Protein AF-0000000080305855 (afdb_homodimer)

pLDDT: mean 87.03, std 18.35, range [27.75, 98.75]

Solvent-accessible surface area (backbone atoms only — not comparable to full-atom values): 29683 Å² total; per-residue (Å²): 127,74,72,70,65,60,65,68,59,62,69,68,61,64,79,75,66,74,65,47,66,48,86,68,68,56,68,89,67,46,84,59,66,81,38,80,46,30,51,86,71,55,71,67,56,47,50,50,53,41,68,38,41,73,43,35,34,42,43,54,52,68,35,74,74,35,55,57,69,50,76,68,49,63,39,33,24,33,66,37,48,36,31,32,34,28,44,66,47,94,87,60,55,54,28,38,56,48,77,39,48,57,54,39,75,42,40,62,45,41,62,64,39,88,60,88,40,51,22,28,34,25,61,28,55,30,35,31,39,33,40,43,93,60,38,68,61,48,35,14,65,77,36,28,70,53,28,47,38,51,33,39,51,35,30,49,52,32,52,54,36,49,51,46,35,41,29,48,38,68,44,51,71,59,33,32,52,47,51,52,51,50,52,51,48,38,53,47,40,58,74,54,61,78,62,81,81,58,60,95,71,71,68,86,80,50,37,81,30,63,52,40,66,61,54,52,11,28,49,47,45,45,51,59,68,57,42,50,52,46,51,50,52,37,37,74,70,63,41,35,45,74,44,77,45,47,32,38,28,56,84,42,58,59,57,38,18,54,74,46,74,47,75,58,73,68,78,71,69,66,34,68,65,118,130,75,72,71,64,60,65,66,60,62,70,68,60,65,79,74,64,73,67,47,66,47,84,68,69,56,68,89,66,44,84,58,65,80,39,80,44,31,51,86,72,53,71,68,55,48,50,50,55,41,69,36,42,74,44,35,34,41,44,54,52,68,36,72,75,36,54,57,69,49,75,65,49,65,38,34,22,32,66,36,49,36,30,32,35,30,45,65,48,96,87,63,56,55,30,37,57,48,76,39,48,58,53,40,75,41,40,63,46,40,62,64,40,89,60,90,36,52,23,28,34,26,60,29,57,29,35,31,40,33,41,45,92,60,38,68,60,47,35,14,65,76,35,28,69,53,29,48,39,51,33,39,52,33,29,50,51,31,51,53,37,50,52,45,33,39,30,47,37,70,44,51,71,59,32,33,52,47,51,50,53,50,52,51,49,39,52,47,41,59,74,53,62,78,62,80,81,58,60,95,71,72,66,86,80,49,36,81,31,62,52,41,66,60,54,52,10,28,50,47,44,44,51,57,68,57,43,51,53,49,50,49,52,36,37,75,70,63,41,37,46,74,44,77,44,47,32,38,28,58,84,42,56,60,56,38,18,53,74,48,75,47,76,59,74,68,77,70,70,66,33,70,64,120

Sequence (548 aa):
MTEDLTQATRLAEADTAPLLTVAFQGCLGCPLRPLPLFQSVDDEEQALIARLKQGEVLRAAGSVLLAEGEADGPLLTLLSGWAFRFKTLPDGRRQILNFLLPGDFIGLQKKLTDAATHGVEALTAVRLCTFRRDAVWTLHRERPSLGYDVTWLAAHEEALVDDNLLSVGRHSALERIASLLLQLHARARAHHPPSPCVGAGDADTGVPFPLTQQHLADALGLSLAHTNKTLRRLVRAGLCEWTPGVRLHLPDPAALAAHAGLEAPGLPPSRPLIMTEDLTQATRLAEADTAPLLTVAFQGCLGCPLRPLPLFQSVDDEEQALIARLKQGEVLRAAGSVLLAEGEADGPLLTLLSGWAFRFKTLPDGRRQILNFLLPGDFIGLQKKLTDAATHGVEALTAVRLCTFRRDAVWTLHRERPSLGYDVTWLAAHEEALVDDNLLSVGRHSALERIASLLLQLHARARAHHPPSPCVGAGDADTGVPFPLTQQHLADALGLSLAHTNKTLRRLVRAGLCEWTPGVRLHLPDPAALAAHAGLEAPGLPPSRPLI

Organism: Piscinibacter sakaiensis (NCBI:txid1547922)

InterPro domains:
  IPR000595 Cyclic nucleotide-binding domain [PF00027] (60-141)
  IPR000595 Cyclic nucleotide-binding domain [PS50042] (37-107)
  IPR000595 Cyclic nucleotide-binding domain [SM00100] (37-155)
  IPR000595 Cyclic nucleotide-binding domain [cd00038] (37-150)
  IPR012318 Crp-type HTH domain [PF13545] (175-258)
  IPR012318 Crp-type HTH domain [PS51063] (171-254)
  IPR014710 RmlC-like jelly roll fold [G3DSA:2.60.120.10] (26-164)
  IPR018490 Cyclic nucleotide-binding domain superfamily [SSF51206] (30-164)
  IPR036388 Winged helix-like DNA-binding domain superfamily [G3DSA:1.10.10.10] (172-263)
  IPR036390 Winged helix DNA-binding domain superfamily [SSF46785] (170-246)
  IPR050397 Global Transcriptional Regulators in Environmental Response [PTHR24567] (16-238)

Secondary structure (DSSP, 8-state):
--GGGSSTTGGG-------EE-----GGG-SSTTSTTB----HHHHHHHHHHEEEEEEE-TT-EEE-TT-SSPPEEEEEES-EEEEEE-TTS-EEEEEEE-TT-EESHHHHH--S---EEEESS-EEEEEE-TTHHHHHHHH-HHHHHHHHHHHHHHHHHHHHHHHHHHH--HHHHHHHHHHHHHHHHHHHSPPPTTS-TTS----EE----HHHHHHHHT--HHHHHHHHHHHHHTTS-EEETTTEEE-S-HHHHHHHTT-PPP-PPPPB---/--GGGSSTTSTT-------EE-----GGG-SSTTSTTB----HHHHHHHHHHEEEEEEE-TT-EEE-TT-SSPPEEEEEES-EEEEEE-TTS-EEEEEEE-TT-EESHHHHH--S---EEEESS-EEEEEE-TTHHHHHHHH-HHHHHHHHHHHHHHHHHHHHHHHHHHH--HHHHHHHHHHHHHHHHHHHS---TTS-TTS----EE----HHHHHHHHT--HHHHHHHHHHHHHTTS-EEETTTEEE-S-HHHHHHHTT-PPP-PPPPB---

Foldseek 3Di:
DPPVVVVVVVVVPQPPPPFPFPDFPALVPQPQQPFQQADDDDPVLSVLVRVFWPGKTKDFAFHWQFDWQDALGWKKFWRAAKKWKWDADPVGQIATQDMDGGQAIPCPCRLVDNPGGIIMGGLGITMITTGDSCSQVCCCVPPVVSNVQVVVSVVVSVVSSVVLCCQLVPADLLLNLLVRLLVVQLVQCSSVDDDVPPPPPPPCPFGFDQAALVNSCNHNVHDSVSSVVSVVVCVVVVQWDDDHGGGIDGPDSCVSQVVRVHHRDDHDHRGHGD/DPPVVVVVVVVPPQPPPPFPFPDFPALVPQPQQPFQQADHDDPVLSVLVRVFWPGKTKDFAFHWQFDWQDALGWKKFWRAAKKWKWDADPVGQIATQDMDGGQAIPCPCRLVDNDGGIIMGGLGITMITTGDSCSQVVCCVPPVVSNVQVVVSVVVSVVSSVVLCCQLVPADLLLNLLVRLLVVQLVQCSRVPDDVPPPPPPPCPFGFDQAALVNSCNHNVHDSVSSVVSVVVCVVVVQWDDDHGGGIDGPDSCVSQVVRVHHRDDHDHRGHGD

Radius of gyration: 24.05 Å; Cα contacts (8 Å, |Δi|>4): 995; chains: 2; bounding box: 55×81×71 Å

Nearest PDB structures (foldseek):
  8qto-assembly1_A-2  TM=8.638E-01  e=6.054E-15  Aliivibrio fischeri
  5cvr-assembly1_A-2  TM=8.810E-01  e=1.068E-13  Aliivibrio fischeri
  5e44-assembly1_A-2  TM=8.965E-01  e=1.942E-13  Aliivibrio fischeri
  2oz6-assembly1_A-2  TM=8.095E-01  e=7.456E-12  Pseudomonas aeruginosa
  2xkp-assembly3_F  TM=8.299E-01  e=6.046E-11  Synechococcus elongatus PCC 7942 = FACHB-805

Structure (mmCIF, N/CA/C/O backbone):
data_AF-0000000080305855-model_v1
#
loop_
_entity.id
_entity.type
_entity.pdbx_description
1 polymer 'cAMP-binding protein'
#
loop_
_atom_site.group_PDB
_atom_site.id
_atom_site.type_symbol
_atom_site.label_atom_id
_atom_site.label_alt_id
_atom_site.label_comp_id
_atom_site.label_asym_id
_atom_site.label_entity_id
_atom_site.label_seq_id
_atom_site.pdbx_PDB_ins_code
_atom_site.Cartn_x
_atom_site.Cartn_y
_atom_site.Cartn_z
_atom_site.occupancy
_atom_site.B_iso_or_equiv
_atom_site.auth_seq_id
_atom_site.auth_comp_id
_atom_site.auth_asym_id
_atom_site.auth_atom_id
_atom_site.pdbx_PDB_model_num
ATOM 1 N N . MET A 1 1 ? 6.859 19.922 -38.656 1 30.42 1 MET A N 1
ATOM 2 C CA . MET A 1 1 ? 5.855 20.094 -37.625 1 30.42 1 MET A CA 1
ATOM 3 C C . MET A 1 1 ? 4.777 19.016 -37.719 1 30.42 1 MET A C 1
ATOM 5 O O . MET A 1 1 ? 4.145 18.688 -36.719 1 30.42 1 MET A O 1
ATOM 9 N N . THR A 1 2 ? 4.602 18.438 -38.938 1 38.53 2 THR A N 1
ATOM 10 C CA . THR A 1 2 ? 3.523 17.531 -39.312 1 38.53 2 THR A CA 1
ATOM 11 C C . THR A 1 2 ? 3.832 16.109 -38.875 1 38.53 2 THR A C 1
ATOM 13 O O . THR A 1 2 ? 2.928 15.281 -38.719 1 38.53 2 THR A O 1
ATOM 16 N N . GLU A 1 3 ? 5.117 15.797 -38.75 1 37.44 3 GLU A N 1
ATOM 17 C CA . GLU A 1 3 ? 5.473 14.383 -38.594 1 37.44 3 GLU A CA 1
ATOM 18 C C . GLU A 1 3 ? 5.227 13.906 -37.156 1 37.44 3 GLU A C 1
ATOM 20 O O . GLU A 1 3 ? 5.223 12.703 -36.906 1 37.44 3 GLU A O 1
ATOM 25 N N . ASP A 1 4 ? 5.262 14.852 -36.188 1 35.53 4 ASP A N 1
ATOM 26 C CA . ASP A 1 4 ? 5.297 14.414 -34.812 1 35.53 4 ASP A CA 1
ATOM 27 C C . ASP A 1 4 ? 3.916 13.961 -34.344 1 35.53 4 ASP A C 1
ATOM 29 O O . ASP A 1 4 ? 3.779 13.383 -33.25 1 35.53 4 ASP A O 1
ATOM 33 N N . LEU A 1 5 ? 2.816 14.344 -35.125 1 35.62 5 LEU A N 1
ATOM 34 C CA . LEU A 1 5 ? 1.467 13.992 -34.688 1 35.62 5 LEU A CA 1
ATOM 35 C C . LEU A 1 5 ? 1.193 12.508 -34.906 1 35.62 5 LEU A C 1
ATOM 37 O O . LEU A 1 5 ? 0.166 11.992 -34.469 1 35.62 5 LEU A O 1
ATOM 41 N N . THR A 1 6 ? 1.962 11.891 -35.812 1 33 6 THR A N 1
ATOM 42 C CA . THR A 1 6 ? 1.569 10.555 -36.25 1 33 6 THR A CA 1
ATOM 43 C C . THR A 1 6 ? 1.911 9.516 -35.156 1 33 6 THR A C 1
ATOM 45 O O . THR A 1 6 ? 1.301 8.445 -35.125 1 33 6 THR A O 1
ATOM 48 N N . GLN A 1 7 ? 2.973 9.797 -34.344 1 27.75 7 GLN A N 1
ATOM 49 C CA . GLN A 1 7 ? 3.385 8.703 -33.469 1 27.75 7 GLN A CA 1
ATOM 50 C C . GLN A 1 7 ? 2.436 8.57 -32.281 1 27.75 7 GLN A C 1
ATOM 52 O O . GLN A 1 7 ? 2.414 7.531 -31.609 1 27.75 7 GLN A O 1
ATOM 57 N N . ALA A 1 8 ? 1.735 9.68 -31.875 1 33.38 8 ALA A N 1
ATOM 58 C CA . ALA A 1 8 ? 0.866 9.602 -30.703 1 33.38 8 ALA A CA 1
ATOM 59 C C . ALA A 1 8 ? -0.344 8.711 -30.969 1 33.38 8 ALA A C 1
ATOM 61 O O . ALA A 1 8 ? -0.979 8.211 -30.047 1 33.38 8 ALA A O 1
ATOM 62 N N . THR A 1 9 ? -0.716 8.523 -32.25 1 32.72 9 THR A N 1
ATOM 63 C CA . THR A 1 9 ? -1.953 7.816 -32.562 1 32.72 9 THR A CA 1
ATOM 64 C C . THR A 1 9 ? -1.765 6.312 -32.406 1 32.72 9 THR A C 1
ATOM 66 O O . THR A 1 9 ? -2.742 5.562 -32.344 1 32.72 9 THR A O 1
ATOM 69 N N . ARG A 1 10 ? -0.49 5.836 -32.594 1 30.69 10 ARG A N 1
ATOM 70 C CA . ARG A 1 10 ? -0.335 4.387 -32.656 1 30.69 10 ARG A CA 1
ATOM 71 C C . ARG A 1 10 ? -0.506 3.783 -31.25 1 30.69 10 ARG A C 1
ATOM 73 O O . ARG A 1 10 ? -0.613 2.562 -31.109 1 30.69 10 ARG A O 1
ATOM 80 N N . LEU A 1 11 ? -0.218 4.586 -30.219 1 31.88 11 LEU A N 1
ATOM 81 C CA . LEU A 1 11 ? -0.247 3.912 -28.922 1 31.88 11 LEU A CA 1
ATOM 82 C C . LEU A 1 11 ? -1.683 3.646 -28.484 1 31.88 11 LEU A C 1
ATOM 84 O O . LEU A 1 11 ? -1.911 3.037 -27.422 1 31.88 11 LEU A O 1
ATOM 88 N N . ALA A 1 12 ? -2.57 4.434 -29.047 1 36.16 12 ALA A N 1
ATOM 89 C CA . ALA A 1 12 ? -3.945 4.262 -28.594 1 36.16 12 ALA A CA 1
ATOM 90 C C . ALA A 1 12 ? -4.527 2.938 -29.078 1 36.16 12 ALA A C 1
ATOM 92 O O . ALA A 1 12 ? -5.684 2.619 -28.797 1 36.16 12 ALA A O 1
ATOM 93 N N . GLU A 1 13 ? -3.879 2.371 -30.125 1 33.16 13 GLU A N 1
ATOM 94 C CA . GLU A 1 13 ? -4.547 1.128 -30.5 1 33.16 13 GLU A CA 1
ATOM 95 C C . GLU A 1 13 ? -4.242 0.015 -29.5 1 33.16 13 GLU A C 1
ATOM 97 O O . GLU A 1 13 ? -3.211 -0.655 -29.609 1 33.16 13 GLU A O 1
ATOM 102 N N . ALA A 1 14 ? -4.488 0.177 -28.234 1 38.38 14 ALA A N 1
ATOM 103 C CA . ALA A 1 14 ? -4.496 -0.995 -27.359 1 38.38 14 ALA A CA 1
ATOM 104 C C . ALA A 1 14 ? -5.133 -2.193 -28.062 1 38.38 14 ALA A C 1
ATOM 106 O O . ALA A 1 14 ? -6.227 -2.084 -28.625 1 38.38 14 ALA A O 1
ATOM 107 N N . ASP A 1 15 ? -4.379 -3.146 -28.578 1 35.84 15 ASP A N 1
ATOM 108 C CA . ASP A 1 15 ? -4.848 -4.426 -29.094 1 35.84 15 ASP A CA 1
ATOM 109 C C . ASP A 1 15 ? -6.012 -4.965 -28.266 1 35.84 15 ASP A C 1
ATOM 111 O O . ASP A 1 15 ? -5.848 -5.266 -27.094 1 35.84 15 ASP A O 1
ATOM 115 N N . THR A 1 16 ? -7.199 -4.543 -28.5 1 39.94 16 THR A N 1
ATOM 116 C CA . THR A 1 16 ? -8.406 -5.203 -28 1 39.94 16 THR A CA 1
ATOM 117 C C . THR A 1 16 ? -8.375 -6.691 -28.344 1 39.94 16 THR A C 1
ATOM 119 O O . THR A 1 16 ? -8.875 -7.109 -29.391 1 39.94 16 THR A O 1
ATOM 122 N N . ALA A 1 17 ? -7.219 -7.371 -28.078 1 42.75 17 ALA A N 1
ATOM 123 C CA . ALA A 1 17 ? -7.41 -8.805 -28.266 1 42.75 17 ALA A CA 1
ATOM 124 C C . ALA A 1 17 ? -8.766 -9.258 -27.734 1 42.75 17 ALA A C 1
ATOM 126 O O . ALA A 1 17 ? -9.211 -8.789 -26.672 1 42.75 17 ALA A O 1
ATOM 127 N N . PRO A 1 18 ? -9.516 -9.953 -28.594 1 45.28 18 PRO A N 1
ATOM 128 C CA . PRO A 1 18 ? -10.852 -10.414 -28.203 1 45.28 18 PRO A CA 1
ATOM 129 C C . PRO A 1 18 ? -10.844 -11.172 -26.875 1 45.28 18 PRO A C 1
ATOM 131 O O . PRO A 1 18 ? -9.914 -11.938 -26.609 1 45.28 18 PRO A O 1
ATOM 134 N N . LEU A 1 19 ? -11.461 -10.664 -25.859 1 51.59 19 LEU A N 1
ATOM 135 C CA . LEU A 1 19 ? -11.789 -11.375 -24.625 1 51.59 19 LEU A CA 1
ATOM 136 C C . LEU A 1 19 ? -12.344 -12.766 -24.922 1 51.59 19 LEU A C 1
ATOM 138 O O . LEU A 1 19 ? -13.469 -12.898 -25.406 1 51.59 19 LEU A O 1
ATOM 142 N N . LEU A 1 20 ? -11.414 -13.703 -25.266 1 50 20 LEU A N 1
ATOM 143 C CA . LEU A 1 20 ? -11.977 -15.047 -25.375 1 50 20 LEU A CA 1
ATOM 144 C C . LEU A 1 20 ? -12.773 -15.406 -24.125 1 50 20 LEU A C 1
ATOM 146 O O . LEU A 1 20 ? -12.242 -15.391 -23.016 1 50 20 LEU A O 1
ATOM 150 N N . THR A 1 21 ? -14.086 -15.203 -24.219 1 54.72 21 THR A N 1
ATOM 151 C CA . THR A 1 21 ? -14.992 -15.594 -23.141 1 54.72 21 THR A CA 1
ATOM 152 C C . THR A 1 21 ? -14.992 -17.109 -22.953 1 54.72 21 THR A C 1
ATOM 154 O O . THR A 1 21 ? -15.273 -17.859 -23.906 1 54.72 21 THR A O 1
ATOM 157 N N . VAL A 1 22 ? -14.156 -17.672 -22.156 1 55.5 22 VAL A N 1
ATOM 158 C CA . VAL A 1 22 ? -14.156 -19.094 -21.844 1 55.5 22 VAL A CA 1
ATOM 159 C C . VAL A 1 22 ? -15.469 -19.453 -21.141 1 55.5 22 VAL A C 1
ATOM 161 O O . VAL A 1 22 ? -16.141 -18.594 -20.578 1 55.5 22 VAL A O 1
ATOM 164 N N . ALA A 1 23 ? -15.836 -20.75 -21.344 1 52.12 23 ALA A N 1
ATOM 165 C CA . ALA A 1 23 ? -17.031 -21.312 -20.719 1 52.12 23 ALA A CA 1
ATOM 166 C C . ALA A 1 23 ? -17.078 -20.953 -19.234 1 52.12 23 ALA A C 1
ATOM 168 O O . ALA A 1 23 ? -16.094 -21.141 -18.516 1 52.12 23 ALA A O 1
ATOM 169 N N . PHE A 1 24 ? -18.016 -20.078 -18.891 1 55.84 24 PHE A N 1
ATOM 170 C CA . PHE A 1 24 ? -18.297 -19.578 -17.562 1 55.84 24 PHE A CA 1
ATOM 171 C C . PHE A 1 24 ? -18.438 -20.734 -16.562 1 55.84 24 PHE A C 1
ATOM 173 O O . PHE A 1 24 ? -19.266 -21.625 -16.766 1 55.84 24 PHE A O 1
ATOM 180 N N . GLN A 1 25 ? -17.281 -21.25 -15.898 1 59.69 25 GLN A N 1
ATOM 181 C CA . GLN A 1 25 ? -17.531 -22.125 -14.758 1 59.69 25 GLN A CA 1
ATOM 182 C C . GLN A 1 25 ? -18.031 -21.328 -13.562 1 59.69 25 GLN A C 1
ATOM 184 O O . GLN A 1 25 ? -17.516 -20.25 -13.25 1 59.69 25 GLN A O 1
ATOM 189 N N . GLY A 1 26 ? -19.312 -21.375 -13.289 1 67.44 26 GLY A N 1
ATOM 190 C CA . GLY A 1 26 ? -19.906 -20.734 -12.125 1 67.44 26 GLY A CA 1
ATOM 191 C C . GLY A 1 26 ? -19 -20.766 -10.906 1 67.44 26 GLY A C 1
ATOM 192 O O . GLY A 1 26 ? -17.953 -21.422 -10.914 1 67.44 26 GLY A O 1
ATOM 193 N N . CYS A 1 27 ? -19.172 -19.938 -9.93 1 79.5 27 CYS A N 1
ATOM 194 C CA . CYS A 1 27 ? -18.391 -19.828 -8.703 1 79.5 27 CYS A CA 1
ATOM 195 C C . CYS A 1 27 ? -18.375 -21.141 -7.938 1 79.5 27 CYS A C 1
ATOM 197 O O . CYS A 1 27 ? -17.484 -21.391 -7.129 1 79.5 27 CYS A O 1
ATOM 199 N N . LEU A 1 28 ? -19.297 -22.094 -8.328 1 78.19 28 LEU A N 1
ATOM 200 C CA . LEU A 1 28 ? -19.375 -23.391 -7.645 1 78.19 28 LEU A CA 1
ATOM 201 C C . LEU A 1 28 ? -18.219 -24.281 -8.047 1 78.19 28 LEU A C 1
ATOM 203 O O . LEU A 1 28 ? -17.797 -25.156 -7.273 1 78.19 28 LEU A O 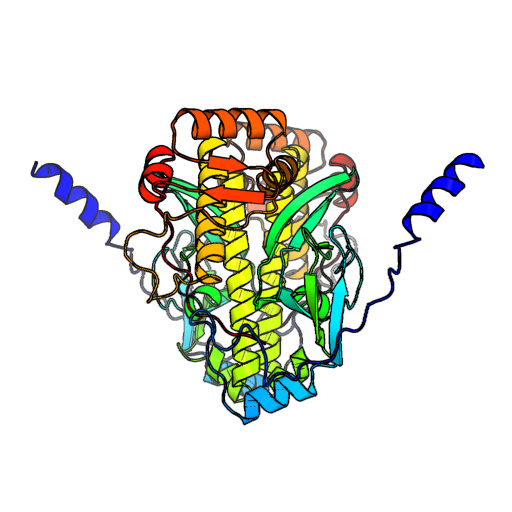1
ATOM 207 N N . GLY A 1 29 ? -17.625 -24.062 -9.156 1 84.44 29 GLY A N 1
ATOM 208 C CA . GLY A 1 29 ? -16.5 -24.859 -9.617 1 84.44 29 GLY A CA 1
ATOM 209 C C . GLY A 1 29 ? -15.18 -24.125 -9.57 1 84.44 29 GLY A C 1
ATOM 210 O O . GLY A 1 29 ? -14.258 -24.438 -10.32 1 84.44 29 GLY A O 1
ATOM 211 N N . CYS A 1 30 ? -15.062 -23.203 -8.727 1 92.75 30 CYS A N 1
ATOM 212 C CA . CYS A 1 30 ? -13.859 -22.391 -8.656 1 92.75 30 CYS A CA 1
ATOM 213 C C . CYS A 1 30 ? -12.656 -23.234 -8.242 1 92.75 30 CYS A C 1
ATOM 215 O O . CYS A 1 30 ? -12.672 -23.875 -7.191 1 92.75 30 CYS A O 1
ATOM 217 N N . PRO A 1 31 ? -11.641 -23.234 -9.023 1 91.75 31 PRO A N 1
ATOM 218 C CA . PRO A 1 31 ? -10.477 -24.062 -8.727 1 91.75 31 PRO A CA 1
ATOM 219 C C . PRO A 1 31 ? -9.688 -23.578 -7.516 1 91.75 31 PRO A C 1
ATOM 221 O O . PRO A 1 31 ? -8.844 -24.297 -6.984 1 91.75 31 PRO A O 1
ATOM 224 N N . LEU A 1 32 ? -9.93 -22.375 -7.031 1 94.94 32 LEU A N 1
ATOM 225 C CA . LEU A 1 32 ? -9.148 -21.781 -5.949 1 94.94 32 LEU A CA 1
ATOM 226 C C . LEU A 1 32 ? -9.797 -22.062 -4.598 1 94.94 32 LEU A C 1
ATOM 228 O O . LEU A 1 32 ? -9.102 -22.203 -3.586 1 94.94 32 LEU A O 1
ATOM 232 N N . ARG A 1 33 ? -11.07 -22.172 -4.543 1 93.38 33 ARG A N 1
ATOM 233 C CA . ARG A 1 33 ? -11.82 -22.219 -3.299 1 93.38 33 ARG A CA 1
ATOM 234 C C . ARG A 1 33 ? -11.445 -23.453 -2.479 1 93.38 33 ARG A C 1
ATOM 236 O O . ARG A 1 33 ? -11.383 -23.375 -1.248 1 93.38 33 ARG A O 1
ATOM 243 N N . PRO A 1 34 ? -11.07 -24.594 -3.125 1 91.75 34 PRO A N 1
ATOM 244 C CA . PRO A 1 34 ? -10.719 -25.766 -2.334 1 91.75 34 PRO A CA 1
ATOM 245 C C . PRO A 1 34 ? -9.312 -25.688 -1.741 1 91.75 34 PRO A C 1
ATOM 247 O O . PRO A 1 34 ? -8.953 -26.5 -0.886 1 91.75 34 PRO A O 1
ATOM 250 N N . LEU A 1 35 ? -8.516 -24.734 -2.17 1 93.19 35 LEU A N 1
ATOM 251 C CA . LEU A 1 35 ? -7.156 -24.609 -1.655 1 93.19 35 LEU A CA 1
ATOM 252 C C . LEU A 1 35 ? -7.164 -24.094 -0.22 1 93.19 35 LEU A C 1
ATOM 254 O O . LEU A 1 35 ? -7.934 -23.188 0.115 1 93.19 35 LEU A O 1
ATOM 258 N N . PRO A 1 36 ? -6.297 -24.656 0.666 1 92.75 36 PRO A N 1
ATOM 259 C CA . PRO A 1 36 ? -6.234 -24.219 2.062 1 92.75 36 PRO A CA 1
ATOM 260 C C . PRO A 1 36 ? -5.867 -22.734 2.203 1 92.75 36 PRO A C 1
ATOM 262 O O . PRO A 1 36 ? -6.145 -22.125 3.24 1 92.75 36 PRO A O 1
ATOM 265 N N . LEU A 1 37 ? -5.312 -22.172 1.197 1 94.56 37 LEU A N 1
ATOM 266 C CA . LEU A 1 37 ? -4.875 -20.781 1.201 1 94.56 37 LEU A CA 1
ATOM 267 C C . LEU A 1 37 ? -6.066 -19.828 1.313 1 94.56 37 LEU A C 1
ATOM 269 O O . LEU A 1 37 ? -5.926 -18.703 1.785 1 94.56 37 LEU A O 1
ATOM 273 N N . PHE A 1 38 ? -7.27 -20.344 0.954 1 96.25 38 PHE A N 1
ATOM 274 C CA . PHE A 1 38 ? -8.406 -19.438 0.865 1 96.25 38 PHE A CA 1
ATOM 275 C C . PHE A 1 38 ? -9.445 -19.75 1.93 1 96.25 38 PHE A C 1
ATOM 277 O O . PHE A 1 38 ? -9.75 -20.922 2.174 1 96.25 38 PHE A O 1
ATOM 284 N N . GLN A 1 39 ? -9.898 -18.688 2.492 1 95.75 39 GLN A N 1
ATOM 285 C CA . GLN A 1 39 ? -10.938 -18.828 3.51 1 95.75 39 GLN A CA 1
ATOM 286 C C . GLN A 1 39 ? -12.25 -19.297 2.893 1 95.75 39 GLN A C 1
ATOM 288 O O . GLN A 1 39 ? -12.594 -18.891 1.778 1 95.75 39 GLN A O 1
ATOM 293 N N . SER A 1 40 ? -13.016 -20.047 3.662 1 94.12 40 SER A N 1
ATOM 294 C CA . SER A 1 40 ? -14.32 -20.516 3.203 1 94.12 40 SER A CA 1
ATOM 295 C C . SER A 1 40 ? -15.367 -19.406 3.301 1 94.12 40 SER A C 1
ATOM 297 O O . SER A 1 40 ? -15.219 -18.469 4.09 1 94.12 40 SER A O 1
ATOM 299 N N . VAL A 1 41 ? -16.328 -19.5 2.404 1 93.81 41 VAL A N 1
ATOM 300 C CA . VAL A 1 41 ? -17.5 -18.641 2.469 1 93.81 41 VAL A CA 1
ATOM 301 C C . VAL A 1 41 ? -18.766 -19.484 2.592 1 93.81 41 VAL A C 1
ATOM 303 O O . VAL A 1 41 ? -18.781 -20.656 2.182 1 93.81 41 VAL A O 1
ATOM 306 N N . ASP A 1 42 ? -19.75 -18.953 3.197 1 94.81 42 ASP A N 1
ATOM 307 C CA . ASP A 1 42 ? -21 -19.703 3.283 1 94.81 42 ASP A CA 1
ATOM 308 C C . ASP A 1 42 ? -21.781 -19.609 1.977 1 94.81 42 ASP A C 1
ATOM 310 O O . ASP A 1 42 ? -21.359 -18.922 1.04 1 94.81 42 ASP A O 1
ATOM 314 N N . ASP A 1 43 ? -22.891 -20.297 1.908 1 94.5 43 ASP A N 1
ATOM 315 C CA . ASP A 1 43 ? -23.656 -20.422 0.678 1 94.5 43 ASP A CA 1
ATOM 316 C C . ASP A 1 43 ? -24.188 -19.062 0.215 1 94.5 43 ASP A C 1
ATOM 318 O O . ASP A 1 43 ? -24.219 -18.781 -0.984 1 94.5 43 ASP A O 1
ATOM 322 N N . GLU A 1 44 ? -24.594 -18.266 1.127 1 96.31 44 GLU A N 1
ATOM 323 C CA . GLU A 1 44 ? -25.156 -16.953 0.779 1 96.31 44 GLU A CA 1
ATOM 324 C C . GLU A 1 44 ? -24.062 -16.031 0.229 1 96.31 44 GLU A C 1
ATOM 326 O O . GLU A 1 44 ? -24.297 -15.312 -0.743 1 96.31 44 GLU A O 1
ATOM 331 N N . GLU A 1 45 ? -22.938 -16.125 0.843 1 96.25 45 GLU A N 1
ATOM 332 C CA . GLU A 1 45 ? -21.812 -15.336 0.364 1 96.25 45 GLU A CA 1
ATOM 333 C C . GLU A 1 45 ? -21.375 -15.781 -1.03 1 96.25 45 GLU A C 1
ATOM 335 O O . GLU A 1 45 ? -21.141 -14.945 -1.907 1 96.25 45 GLU A O 1
ATOM 340 N N . GLN A 1 46 ? -21.312 -17.031 -1.208 1 94.88 46 GLN A N 1
ATOM 341 C CA . GLN A 1 46 ? -20.922 -17.578 -2.506 1 94.88 46 GLN A CA 1
ATOM 342 C C . GLN A 1 46 ? -21.922 -17.172 -3.592 1 94.88 46 GLN A C 1
ATOM 344 O O . GLN A 1 46 ? -21.516 -16.844 -4.711 1 94.88 46 GLN A O 1
ATOM 349 N N . ALA A 1 47 ? -23.156 -17.234 -3.23 1 95.75 47 ALA A N 1
ATOM 350 C CA . ALA A 1 47 ? -24.203 -16.875 -4.18 1 95.75 47 ALA A CA 1
ATOM 351 C C . ALA A 1 47 ? -24.094 -15.398 -4.574 1 95.75 47 ALA A C 1
ATOM 353 O O . ALA A 1 47 ? -24.312 -15.039 -5.738 1 95.75 47 ALA A O 1
ATOM 354 N N . LEU A 1 48 ? -23.766 -14.555 -3.6 1 97.12 48 LEU A N 1
ATOM 355 C CA . LEU A 1 48 ? -23.625 -13.133 -3.9 1 97.12 48 LEU A CA 1
ATOM 356 C C . LEU A 1 48 ? -22.438 -12.891 -4.828 1 97.12 48 LEU A C 1
ATOM 358 O O . LEU A 1 48 ? -22.562 -12.141 -5.805 1 97.12 48 LEU A O 1
ATOM 362 N N . ILE A 1 49 ? -21.328 -13.539 -4.582 1 96.75 49 ILE A N 1
ATOM 363 C CA . ILE A 1 49 ? -20.156 -13.398 -5.43 1 96.75 49 ILE A CA 1
ATOM 364 C C . ILE A 1 49 ? -20.484 -13.852 -6.852 1 96.75 49 ILE A C 1
ATOM 366 O O . ILE A 1 49 ? -20.156 -13.164 -7.82 1 96.75 49 ILE A O 1
ATOM 370 N N . ALA A 1 50 ? -21.172 -14.906 -6.93 1 95.25 50 ALA A N 1
ATOM 371 C CA . ALA A 1 50 ? -21.562 -15.445 -8.227 1 95.25 50 ALA A CA 1
ATOM 372 C C . ALA A 1 50 ? -22.484 -14.477 -8.977 1 95.25 50 ALA A C 1
ATOM 374 O O . ALA A 1 50 ? -22.344 -14.297 -10.188 1 95.25 50 ALA A O 1
ATOM 375 N N . ARG A 1 51 ? -23.375 -13.875 -8.234 1 95.62 51 ARG A N 1
ATOM 376 C CA . ARG A 1 51 ? -24.312 -12.938 -8.836 1 95.62 51 ARG A CA 1
ATOM 377 C C . ARG A 1 51 ? -23.594 -11.703 -9.367 1 95.62 51 ARG A C 1
ATOM 379 O O . ARG A 1 51 ? -24 -11.133 -10.383 1 95.62 51 ARG A O 1
ATOM 386 N N . LEU A 1 52 ? -22.562 -11.32 -8.75 1 96.5 52 LEU A N 1
ATOM 387 C CA . LEU A 1 52 ? -21.844 -10.102 -9.117 1 96.5 52 LEU A CA 1
ATOM 388 C C . LEU A 1 52 ? -20.812 -10.383 -10.203 1 96.5 52 LEU A C 1
ATOM 390 O O . LEU A 1 52 ? -20.344 -9.453 -10.867 1 96.5 52 LEU A O 1
ATOM 394 N N . LYS A 1 53 ? -20.453 -11.641 -10.344 1 95.5 53 LYS A N 1
ATOM 395 C CA . LYS A 1 53 ? -19.531 -12.039 -11.398 1 95.5 53 LYS A CA 1
ATOM 396 C C . LYS A 1 53 ? -20.172 -11.93 -12.773 1 95.5 53 LYS A C 1
ATOM 398 O O . LYS A 1 53 ? -21.266 -12.469 -12.992 1 95.5 53 LYS A O 1
ATOM 403 N N . GLN A 1 54 ? -19.578 -11.219 -13.602 1 94.19 54 GLN A N 1
ATOM 404 C CA . GLN A 1 54 ? -20.109 -11.031 -14.953 1 94.19 54 GLN A CA 1
ATOM 405 C C . GLN A 1 54 ? -19.625 -12.125 -15.891 1 94.19 54 GLN A C 1
ATOM 407 O O . GLN A 1 54 ? -20.281 -12.453 -16.875 1 94.19 54 GLN A O 1
ATOM 412 N N . GLY A 1 55 ? -18.438 -12.68 -15.641 1 93.38 55 GLY A N 1
ATOM 413 C CA . GLY A 1 55 ? -17.891 -13.734 -16.469 1 93.38 55 GLY A CA 1
ATOM 414 C C . GLY A 1 55 ? -16.422 -14.008 -16.219 1 93.38 55 GLY A C 1
ATOM 415 O O . GLY A 1 55 ? -15.867 -13.547 -15.211 1 93.38 55 GLY A O 1
ATOM 416 N N . GLU A 1 56 ? -15.891 -14.891 -17.109 1 94.69 56 GLU A N 1
ATOM 417 C CA . GLU A 1 56 ? -14.461 -15.203 -17.109 1 94.69 56 GLU A CA 1
ATOM 418 C C . GLU A 1 56 ? -13.828 -14.859 -18.469 1 94.69 56 GLU A C 1
ATOM 420 O O . GLU A 1 56 ? -14.438 -15.086 -19.516 1 94.69 56 GLU A O 1
ATOM 425 N N . VAL A 1 57 ? -12.648 -14.32 -18.406 1 95.38 57 VAL A N 1
ATOM 426 C CA . VAL A 1 57 ? -11.977 -13.953 -19.656 1 95.38 57 VAL A CA 1
ATOM 427 C C . VAL A 1 57 ? -10.539 -14.477 -19.641 1 95.38 57 VAL A C 1
ATOM 429 O O . VAL A 1 57 ? -9.906 -14.555 -18.578 1 95.38 57 VAL A O 1
ATOM 432 N N . LEU A 1 58 ? -10.078 -14.852 -20.812 1 96.94 58 LEU A N 1
ATOM 433 C CA . LEU A 1 58 ? -8.688 -15.227 -21.031 1 96.94 58 LEU A CA 1
ATOM 434 C C . LEU A 1 58 ? -7.926 -14.094 -21.719 1 96.94 58 LEU A C 1
ATOM 436 O O . LEU A 1 58 ? -8.438 -13.453 -22.641 1 96.94 58 LEU A O 1
ATOM 440 N N . ARG A 1 59 ? -6.781 -13.75 -21.141 1 97.88 59 ARG A N 1
ATOM 441 C CA . ARG A 1 59 ? -5.895 -12.75 -21.734 1 97.88 59 ARG A CA 1
ATOM 442 C C . ARG A 1 59 ? -4.488 -13.32 -21.938 1 97.88 59 ARG A C 1
ATOM 444 O O . ARG A 1 59 ? -4.004 -14.078 -21.094 1 97.88 59 ARG A O 1
ATOM 451 N N . ALA A 1 60 ? -3.857 -12.969 -23 1 98.38 60 ALA A N 1
ATOM 452 C CA . ALA A 1 60 ? -2.518 -13.461 -23.312 1 98.38 60 ALA A CA 1
ATOM 453 C C . ALA A 1 60 ? -1.466 -12.773 -22.438 1 98.38 60 ALA A C 1
ATOM 455 O O . ALA A 1 60 ? -1.716 -11.695 -21.891 1 98.38 60 ALA A O 1
ATOM 456 N N . ALA A 1 61 ? -0.32 -13.445 -22.359 1 97.88 61 ALA A N 1
ATOM 457 C CA . ALA A 1 61 ? 0.829 -12.797 -21.734 1 97.88 61 ALA A CA 1
ATOM 458 C C . ALA A 1 61 ? 1.126 -11.453 -22.391 1 97.88 61 ALA A C 1
ATOM 460 O O . ALA A 1 61 ? 1.05 -11.328 -23.609 1 97.88 61 ALA A O 1
ATOM 461 N N . GLY A 1 62 ? 1.388 -10.461 -21.516 1 97.56 62 GLY A N 1
ATOM 462 C CA . GLY A 1 62 ? 1.713 -9.148 -22.031 1 97.56 62 GLY A CA 1
ATOM 463 C C . GLY A 1 62 ? 0.501 -8.242 -22.172 1 97.56 62 GLY A C 1
ATOM 464 O O . GLY A 1 62 ? 0.64 -7.035 -22.391 1 97.56 62 GLY A O 1
ATOM 465 N N . SER A 1 63 ? -0.669 -8.781 -21.984 1 97.75 63 SER A N 1
ATOM 466 C CA . SER A 1 63 ? -1.881 -7.977 -22.094 1 97.75 63 SER A CA 1
ATOM 467 C C . SER A 1 63 ? -1.994 -6.992 -20.922 1 97.75 63 SER A C 1
ATOM 469 O O . SER A 1 63 ? -1.687 -7.336 -19.781 1 97.75 63 SER A O 1
ATOM 471 N N . VAL A 1 64 ? -2.469 -5.789 -21.266 1 96.25 64 VAL A N 1
ATOM 472 C CA . VAL A 1 64 ? -2.799 -4.809 -20.234 1 96.25 64 VAL A CA 1
ATOM 473 C C . VAL A 1 64 ? -4.168 -5.121 -19.641 1 96.25 64 VAL A C 1
ATOM 475 O O . VAL A 1 64 ? -5.176 -5.125 -20.359 1 96.25 64 VAL A O 1
ATOM 478 N N . LEU A 1 65 ? -4.152 -5.445 -18.391 1 95.94 65 LEU A N 1
ATOM 479 C CA . LEU A 1 65 ? -5.398 -5.762 -17.719 1 95.94 65 LEU A CA 1
ATOM 480 C C . LEU A 1 65 ? -6.051 -4.496 -17.156 1 95.94 65 LEU A C 1
ATOM 482 O O . LEU A 1 65 ? -7.277 -4.41 -17.078 1 95.94 65 LEU A O 1
ATOM 486 N N . LEU A 1 66 ? -5.242 -3.631 -16.703 1 94 66 LEU A N 1
ATOM 487 C CA . LEU A 1 66 ? -5.613 -2.289 -16.266 1 94 66 LEU A CA 1
ATOM 488 C C . LEU A 1 66 ? -4.629 -1.252 -16.797 1 94 66 LEU A C 1
ATOM 490 O O . LEU A 1 66 ? -3.418 -1.378 -16.578 1 94 66 LEU A O 1
ATOM 494 N N . ALA A 1 67 ? -5.145 -0.252 -17.438 1 92.06 67 ALA A N 1
ATOM 495 C CA . ALA A 1 67 ? -4.273 0.783 -17.984 1 92.06 67 ALA A CA 1
ATOM 496 C C . ALA A 1 67 ? -3.941 1.836 -16.938 1 92.06 67 ALA A C 1
ATOM 498 O O . ALA A 1 67 ? -4.801 2.213 -16.125 1 92.06 67 ALA A O 1
ATOM 499 N N . GLU A 1 68 ? -2.744 2.324 -17.047 1 90.44 68 GLU A N 1
ATOM 500 C CA . GLU A 1 68 ? -2.402 3.459 -16.203 1 90.44 68 GLU A CA 1
ATOM 501 C C . GLU A 1 68 ? -3.244 4.684 -16.547 1 90.44 68 GLU A C 1
ATOM 503 O O . GLU A 1 68 ? -3.516 4.945 -17.719 1 90.44 68 GLU A O 1
ATOM 508 N N . GLY A 1 69 ? -3.746 5.398 -15.695 1 80.19 69 GLY A N 1
ATOM 509 C CA . GLY A 1 69 ? -4.492 6.621 -15.938 1 80.19 69 GLY A CA 1
ATOM 510 C C . GLY A 1 69 ? -5.965 6.379 -16.203 1 80.19 69 GLY A C 1
ATOM 511 O O . GLY A 1 69 ? -6.746 7.328 -16.297 1 80.19 69 GLY A O 1
ATOM 512 N N . GLU A 1 70 ? -6.258 5.094 -16.484 1 76.88 70 GLU A N 1
ATOM 513 C CA . GLU A 1 70 ? -7.66 4.77 -16.734 1 76.88 70 GLU A CA 1
ATOM 514 C C . GLU A 1 70 ? -8.492 4.941 -15.461 1 76.88 70 GLU A C 1
ATOM 516 O O . GLU A 1 70 ? -8.125 4.434 -14.398 1 76.88 70 GLU A O 1
ATOM 521 N N . ALA A 1 71 ? -9.523 5.762 -15.703 1 74.31 71 ALA A N 1
ATOM 522 C CA . ALA A 1 71 ? -10.469 5.906 -14.594 1 74.31 71 ALA A CA 1
ATOM 523 C C . ALA A 1 71 ? -11.523 4.805 -14.633 1 74.31 71 ALA A C 1
ATOM 525 O O . ALA A 1 71 ? -11.914 4.352 -15.711 1 74.31 71 ALA A O 1
ATOM 526 N N . ASP A 1 72 ? -11.914 4.273 -13.508 1 77.94 72 ASP A N 1
ATOM 527 C CA . ASP A 1 72 ? -13.008 3.318 -13.367 1 77.94 72 ASP A CA 1
ATOM 528 C C . ASP A 1 72 ? -12.695 2.018 -14.102 1 77.94 72 ASP A C 1
ATOM 530 O O . ASP A 1 72 ? -13.5 1.546 -14.914 1 77.94 72 ASP A O 1
ATOM 534 N N . GLY A 1 73 ? -11.547 1.524 -13.883 1 82.56 73 GLY A N 1
ATOM 535 C CA . GLY A 1 73 ? -11.172 0.249 -14.477 1 82.56 73 GLY A CA 1
ATOM 536 C C . GLY A 1 73 ? -11.969 -0.919 -13.93 1 82.56 73 GLY A C 1
ATOM 537 O O . GLY A 1 73 ? -12.773 -0.753 -13.008 1 82.56 73 GLY A O 1
ATOM 538 N N . PRO A 1 74 ? -11.797 -2.059 -14.555 1 89.06 74 PRO A N 1
ATOM 539 C CA . PRO A 1 74 ? -12.547 -3.252 -14.148 1 89.06 74 PRO A CA 1
ATOM 540 C C . PRO A 1 74 ? -12.094 -3.789 -12.789 1 89.06 74 PRO A C 1
ATOM 542 O O . PRO A 1 74 ? -11.008 -3.449 -12.312 1 89.06 74 PRO A O 1
ATOM 545 N N . LEU A 1 75 ? -13.008 -4.508 -12.18 1 94.69 75 LEU A N 1
ATOM 546 C CA . LEU A 1 75 ? -12.711 -5.328 -11.016 1 94.69 75 LEU A CA 1
ATOM 547 C C . LEU A 1 75 ? -12.508 -6.785 -11.414 1 94.69 75 LEU A C 1
ATOM 549 O O . LEU A 1 75 ? -13.383 -7.387 -12.039 1 94.69 75 LEU A O 1
ATOM 553 N N . LEU A 1 76 ? -11.352 -7.348 -11.062 1 96.94 76 LEU A N 1
ATOM 554 C CA . LEU A 1 76 ? -10.992 -8.68 -11.539 1 96.94 76 LEU A CA 1
ATOM 555 C C . LEU A 1 76 ? -10.438 -9.531 -10.398 1 96.94 76 LEU A C 1
ATOM 557 O O . LEU A 1 76 ? -9.812 -9.016 -9.477 1 96.94 76 LEU A O 1
ATOM 561 N N . THR A 1 77 ? -10.664 -10.758 -10.453 1 97.56 77 THR A N 1
ATOM 562 C CA . THR A 1 77 ? -9.898 -11.734 -9.68 1 97.56 77 THR A CA 1
ATOM 563 C C . THR A 1 77 ? -9.062 -12.617 -10.602 1 97.56 77 THR A C 1
ATOM 565 O O . THR A 1 77 ? -9.57 -13.141 -11.594 1 97.56 77 THR A O 1
ATOM 568 N N . LEU A 1 78 ? -7.824 -12.672 -10.289 1 97.94 78 LEU A N 1
ATOM 569 C CA . LEU A 1 78 ? -6.945 -13.562 -11.039 1 97.94 78 LEU A CA 1
ATOM 570 C C . LEU A 1 78 ? -7.219 -15.023 -10.688 1 97.94 78 LEU A C 1
ATOM 572 O O . LEU A 1 78 ? -7.023 -15.438 -9.547 1 97.94 78 LEU A O 1
ATOM 576 N N . LEU A 1 79 ? -7.621 -15.797 -11.672 1 96.62 79 LEU A N 1
ATOM 577 C CA . LEU A 1 79 ? -7.949 -17.188 -11.43 1 96.62 79 LEU A CA 1
ATOM 578 C C . LEU A 1 79 ? -6.746 -18.094 -11.711 1 96.62 79 LEU A C 1
ATOM 580 O O . LEU A 1 79 ? -6.559 -19.109 -11.039 1 96.62 79 LEU A O 1
ATOM 584 N N . SER A 1 80 ? -6.016 -17.766 -12.734 1 96.62 80 SER A N 1
ATOM 585 C CA . SER A 1 80 ? -4.801 -18.5 -13.086 1 96.62 80 SER A CA 1
ATOM 586 C C . SER A 1 80 ? -3.797 -17.578 -13.781 1 96.62 80 SER A C 1
ATOM 588 O O . SER A 1 80 ? -4.176 -16.578 -14.398 1 96.62 80 SER A O 1
ATOM 590 N N . GLY A 1 81 ? -2.521 -17.984 -13.625 1 97.5 81 GLY A N 1
ATOM 591 C CA . GLY A 1 81 ? -1.445 -17.188 -14.195 1 97.5 81 GLY A CA 1
ATOM 592 C C . GLY A 1 81 ? -0.894 -16.156 -13.227 1 97.5 81 GLY A C 1
ATOM 593 O O . GLY A 1 81 ? -1.205 -16.188 -12.039 1 97.5 81 GLY A O 1
ATOM 594 N N . TRP A 1 82 ? 0.046 -15.359 -13.789 1 98.38 82 TRP A N 1
ATOM 595 C CA . TRP A 1 82 ? 0.688 -14.305 -13.016 1 98.38 82 TRP A CA 1
ATOM 596 C C . TRP A 1 82 ? 0.504 -12.945 -13.688 1 98.38 82 TRP A C 1
ATOM 598 O O . TRP A 1 82 ? 0.407 -12.867 -14.914 1 98.38 82 TRP A O 1
ATOM 608 N N . ALA A 1 83 ? 0.424 -11.984 -12.93 1 98.62 83 ALA A N 1
ATOM 609 C CA . ALA A 1 83 ? 0.396 -10.594 -13.383 1 98.62 83 ALA A CA 1
ATOM 610 C C . ALA A 1 83 ? 1.185 -9.688 -12.438 1 98.62 83 ALA A C 1
ATOM 612 O O . ALA A 1 83 ? 1.77 -10.164 -11.461 1 98.62 83 ALA A O 1
ATOM 613 N N . PHE A 1 84 ? 1.347 -8.43 -12.844 1 98.56 84 PHE A N 1
ATOM 614 C CA . PHE A 1 84 ? 2.016 -7.5 -11.945 1 98.56 84 PHE A CA 1
ATOM 615 C C . PHE A 1 84 ? 1.404 -6.109 -12.055 1 98.56 84 PHE A C 1
ATOM 617 O O . PHE A 1 84 ? 0.908 -5.727 -13.117 1 98.56 84 PHE A O 1
ATOM 624 N N . ARG A 1 85 ? 1.417 -5.422 -10.922 1 97.56 85 ARG A N 1
ATOM 625 C CA . ARG A 1 85 ? 1.092 -4 -10.852 1 97.56 85 ARG A CA 1
ATOM 626 C C . ARG A 1 85 ? 2.33 -3.143 -11.094 1 97.56 85 ARG A C 1
ATOM 628 O O . ARG A 1 85 ? 3.418 -3.463 -10.617 1 97.56 85 ARG A O 1
ATOM 635 N N . PHE A 1 86 ? 2.109 -1.986 -11.828 1 97.69 86 PHE A N 1
ATOM 636 C CA . PHE A 1 86 ? 3.277 -1.161 -12.109 1 97.69 86 PHE A CA 1
ATOM 637 C C . PHE A 1 86 ? 2.881 0.302 -12.266 1 97.69 86 PHE A C 1
ATOM 639 O O . PHE A 1 86 ? 1.701 0.617 -12.438 1 97.69 86 PHE A O 1
ATOM 646 N N . LYS A 1 87 ? 3.859 1.117 -12.117 1 95.94 87 LYS A N 1
ATOM 647 C CA . LYS A 1 87 ? 3.785 2.525 -12.492 1 95.94 87 LYS A CA 1
ATOM 648 C C . LYS A 1 87 ? 4.957 2.916 -13.391 1 95.94 87 LYS A C 1
ATOM 650 O O . LYS A 1 87 ? 6.055 2.365 -13.258 1 95.94 87 LYS A O 1
ATOM 655 N N . THR A 1 88 ? 4.707 3.852 -14.234 1 94.62 88 THR A N 1
ATOM 656 C CA . THR A 1 88 ? 5.727 4.309 -15.172 1 94.62 88 THR A CA 1
ATOM 657 C C . THR A 1 88 ? 5.941 5.812 -15.047 1 94.62 88 THR A C 1
ATOM 659 O O . THR A 1 88 ? 4.98 6.574 -14.922 1 94.62 88 THR A O 1
ATOM 662 N N . LEU A 1 89 ? 7.16 6.184 -15.047 1 93.5 89 LEU A N 1
ATOM 663 C CA . LEU A 1 89 ? 7.504 7.602 -15.094 1 93.5 89 LEU A CA 1
ATOM 664 C C . LEU A 1 89 ? 7.344 8.148 -16.516 1 93.5 89 LEU A C 1
ATOM 666 O O . LEU A 1 89 ? 7.305 7.387 -17.469 1 93.5 89 LEU A O 1
ATOM 670 N N . PRO A 1 90 ? 7.316 9.43 -16.656 1 89.25 90 PRO A N 1
ATOM 671 C CA . PRO A 1 90 ? 7.137 10.023 -17.984 1 89.25 90 PRO A CA 1
ATOM 672 C C . PRO A 1 90 ? 8.25 9.648 -18.953 1 89.25 90 PRO A C 1
ATOM 674 O O . PRO A 1 90 ? 8.023 9.594 -20.172 1 89.25 90 PRO A O 1
ATOM 677 N N . ASP A 1 91 ? 9.375 9.344 -18.484 1 91.94 91 ASP A N 1
ATOM 678 C CA . ASP A 1 91 ? 10.5 9.016 -19.359 1 91.94 91 ASP A CA 1
ATOM 679 C C . ASP A 1 91 ? 10.523 7.527 -19.688 1 91.94 91 ASP A C 1
ATOM 681 O O . ASP A 1 91 ? 11.461 7.039 -20.312 1 91.94 91 ASP A O 1
ATOM 685 N N . GLY A 1 92 ? 9.57 6.816 -19.156 1 92.69 92 GLY A N 1
ATOM 686 C CA . GLY A 1 92 ? 9.422 5.426 -19.547 1 92.69 92 GLY A CA 1
ATOM 687 C C . GLY A 1 92 ? 9.93 4.445 -18.516 1 92.69 92 GLY A C 1
ATOM 688 O O . GLY A 1 92 ? 9.641 3.25 -18.578 1 92.69 92 GLY A O 1
ATOM 689 N N . ARG A 1 93 ? 10.68 4.91 -17.469 1 94 93 ARG A N 1
ATOM 690 C CA . ARG A 1 93 ? 11.125 4.012 -16.406 1 94 93 ARG A CA 1
ATOM 691 C C . ARG A 1 93 ? 9.938 3.43 -15.656 1 94 93 ARG A C 1
ATOM 693 O O . ARG A 1 93 ? 9.016 4.16 -15.281 1 94 93 ARG A O 1
ATOM 700 N N . ARG A 1 94 ? 10.07 2.109 -15.438 1 96.69 94 ARG A N 1
ATOM 701 C CA . ARG A 1 94 ? 8.961 1.389 -14.82 1 96.69 94 ARG A CA 1
ATOM 702 C C . ARG A 1 94 ? 9.352 0.858 -13.445 1 96.69 94 ARG A C 1
ATOM 704 O O . ARG A 1 94 ? 10.461 0.347 -13.266 1 96.69 94 ARG A O 1
ATOM 711 N N . GLN A 1 95 ? 8.453 1.034 -12.523 1 98.38 95 GLN A N 1
ATOM 712 C CA . GLN A 1 95 ? 8.547 0.38 -11.227 1 98.38 95 GLN A CA 1
ATOM 713 C C . GLN A 1 95 ? 7.422 -0.629 -11.031 1 98.38 95 GLN A C 1
ATOM 715 O O . GLN A 1 95 ? 6.246 -0.262 -11.031 1 98.38 95 GLN A O 1
ATOM 720 N N . ILE A 1 96 ? 7.809 -1.899 -10.93 1 98.75 96 ILE A N 1
ATOM 721 C CA . ILE A 1 96 ? 6.82 -2.902 -10.547 1 98.75 96 ILE A CA 1
ATOM 722 C C . ILE A 1 96 ? 6.539 -2.799 -9.047 1 98.75 96 ILE A C 1
ATOM 724 O O . ILE A 1 96 ? 7.469 -2.771 -8.234 1 98.75 96 ILE A O 1
ATOM 728 N N . LEU A 1 97 ? 5.301 -2.713 -8.719 1 98.31 97 LEU A N 1
ATOM 729 C CA . LEU A 1 97 ? 4.875 -2.488 -7.344 1 98.31 97 LEU A CA 1
ATOM 730 C C . LEU A 1 97 ? 4.723 -3.812 -6.598 1 98.31 97 LEU A C 1
ATOM 732 O O . LEU A 1 97 ? 5.121 -3.924 -5.438 1 98.31 97 LEU A O 1
ATOM 736 N N . ASN A 1 98 ? 4.102 -4.77 -7.199 1 97.5 98 ASN A N 1
ATOM 737 C CA . ASN A 1 98 ? 3.98 -6.129 -6.684 1 97.5 98 ASN A CA 1
ATOM 738 C C . ASN A 1 98 ? 3.535 -7.105 -7.77 1 97.5 98 ASN A C 1
ATOM 740 O O . ASN A 1 98 ? 3.117 -6.688 -8.852 1 97.5 98 ASN A O 1
ATOM 744 N N . PHE A 1 99 ? 3.748 -8.375 -7.496 1 98.38 99 PHE A N 1
ATOM 745 C CA . PHE A 1 99 ? 3.295 -9.438 -8.383 1 98.38 99 PHE A CA 1
ATOM 746 C C . PHE A 1 99 ? 1.991 -10.039 -7.883 1 98.38 99 PHE A C 1
ATOM 748 O O . PHE A 1 99 ? 1.76 -10.117 -6.676 1 98.38 99 PHE A O 1
ATOM 755 N N . LEU A 1 100 ? 1.19 -10.414 -8.844 1 98.25 100 LEU A N 1
ATOM 756 C CA . LEU A 1 100 ? -0.131 -10.953 -8.547 1 98.25 100 LEU A CA 1
ATOM 757 C C . LEU A 1 100 ? -0.19 -12.445 -8.883 1 98.25 100 LEU A C 1
ATOM 759 O O . LEU A 1 100 ? 0.271 -12.867 -9.945 1 98.25 100 LEU A O 1
ATOM 763 N N . LEU A 1 101 ? -0.722 -13.172 -7.984 1 97.81 101 LEU A N 1
ATOM 764 C CA . LEU A 1 101 ? -0.934 -14.609 -8.125 1 97.81 101 LEU A CA 1
ATOM 765 C C . LEU A 1 101 ? -2.414 -14.953 -8.016 1 97.81 101 LEU A C 1
ATOM 767 O O . LEU A 1 101 ? -3.225 -14.109 -7.625 1 97.81 101 LEU A O 1
ATOM 771 N N . PRO A 1 102 ? -2.807 -16.156 -8.391 1 97.5 102 PRO A N 1
ATOM 772 C CA . PRO A 1 102 ? -4.227 -16.531 -8.344 1 97.5 102 PRO A CA 1
ATOM 773 C C . PRO A 1 102 ? -4.875 -16.219 -7 1 97.5 102 PRO A C 1
ATOM 775 O O . PRO A 1 102 ? -4.309 -16.531 -5.949 1 97.5 102 PRO A O 1
ATOM 778 N N . GLY A 1 103 ? -6.039 -15.586 -7.078 1 97.31 103 GLY A N 1
ATOM 779 C CA . GLY A 1 103 ? -6.754 -15.172 -5.879 1 97.31 103 GLY A CA 1
ATOM 780 C C . GLY A 1 103 ? -6.652 -13.688 -5.605 1 97.31 103 GLY A C 1
ATOM 781 O O . GLY A 1 103 ? -7.457 -13.133 -4.852 1 97.31 103 GLY A O 1
ATOM 782 N N . ASP A 1 104 ? -5.668 -13.055 -6.199 1 97.19 104 ASP A N 1
ATOM 783 C CA . ASP A 1 104 ? -5.488 -11.617 -5.977 1 97.19 104 ASP A CA 1
ATOM 784 C C . ASP A 1 104 ? -6.594 -10.812 -6.656 1 97.19 104 ASP A C 1
ATOM 786 O O . ASP A 1 104 ? -7.043 -11.172 -7.746 1 97.19 104 ASP A O 1
ATOM 790 N N . PHE A 1 105 ? -7.016 -9.781 -5.922 1 96.44 105 PHE A N 1
ATOM 791 C CA . PHE A 1 105 ? -8.086 -8.891 -6.348 1 96.44 105 PHE A CA 1
ATOM 792 C C . PHE A 1 105 ? -7.516 -7.637 -7.008 1 96.44 105 PHE A C 1
ATOM 794 O O . PHE A 1 105 ? -6.613 -6.996 -6.461 1 96.44 105 PHE A O 1
ATOM 801 N N . ILE A 1 106 ? -7.98 -7.34 -8.227 1 94.81 106 ILE A N 1
ATOM 802 C CA . ILE A 1 106 ? -7.395 -6.293 -9.055 1 94.81 106 ILE A CA 1
ATOM 803 C C . ILE A 1 106 ? -8.414 -5.184 -9.289 1 94.81 106 ILE A C 1
ATOM 805 O O . ILE A 1 106 ? -9.578 -5.457 -9.602 1 94.81 106 ILE A O 1
ATOM 809 N N . GLY A 1 107 ? -7.98 -3.945 -9.109 1 91.88 107 GLY A N 1
ATOM 810 C CA . GLY A 1 107 ? -8.789 -2.812 -9.531 1 91.88 107 GLY A CA 1
ATOM 811 C C . GLY A 1 107 ? -9.453 -2.088 -8.383 1 91.88 107 GLY A C 1
ATOM 812 O O . GLY A 1 107 ? -10.141 -1.081 -8.586 1 91.88 107 GLY A O 1
ATOM 813 N N . LEU A 1 108 ? -9.227 -2.488 -7.129 1 89.88 108 LEU A N 1
ATOM 814 C CA . LEU A 1 108 ? -9.898 -1.925 -5.965 1 89.88 108 LEU A CA 1
ATOM 815 C C . LEU A 1 108 ? -9.539 -0.454 -5.785 1 89.88 108 LEU A C 1
ATOM 817 O O . LEU A 1 108 ? -10.422 0.39 -5.617 1 89.88 108 LEU A O 1
ATOM 821 N N . GLN A 1 109 ? -8.289 -0.148 -5.891 1 82.56 109 GLN A N 1
ATOM 822 C CA . GLN A 1 109 ? -7.816 1.22 -5.703 1 82.56 109 GLN A CA 1
ATOM 823 C C . GLN A 1 109 ? -8.406 2.154 -6.754 1 82.56 109 GLN A C 1
ATOM 825 O O . GLN A 1 109 ? -8.805 3.279 -6.438 1 82.56 109 GLN A O 1
ATOM 830 N N . LYS A 1 110 ? -8.5 1.741 -7.938 1 76.25 110 LYS A N 1
ATOM 831 C CA . LYS A 1 110 ? -9 2.559 -9.039 1 76.25 110 LYS A CA 1
ATOM 832 C C . LYS A 1 110 ? -10.5 2.836 -8.875 1 76.25 110 LYS A C 1
ATOM 834 O O . LYS A 1 110 ? -10.984 3.898 -9.266 1 76.25 110 LYS A O 1
ATOM 839 N N . LYS A 1 111 ? -11.094 1.901 -8.344 1 73.31 111 LYS A N 1
ATOM 840 C CA . LYS A 1 111 ? -12.539 2.033 -8.164 1 73.31 111 LYS A CA 1
ATOM 841 C C . LYS A 1 111 ? -12.867 3.025 -7.051 1 73.31 111 LYS A C 1
ATOM 843 O O . LYS A 1 111 ? -13.891 3.709 -7.098 1 73.31 111 LYS A O 1
ATOM 848 N N . LEU A 1 112 ? -11.938 3.092 -6.176 1 77.69 112 LEU A N 1
ATOM 849 C CA . LEU A 1 112 ? -12.281 3.812 -4.953 1 77.69 112 LEU A CA 1
ATOM 850 C C . LEU A 1 112 ? -11.609 5.18 -4.922 1 77.69 112 LEU A C 1
ATOM 852 O O . LEU A 1 112 ? -12.094 6.102 -4.266 1 77.69 112 LEU A O 1
ATOM 856 N N . THR A 1 113 ? -10.5 5.27 -5.621 1 71.56 113 THR A N 1
ATOM 857 C CA . THR A 1 113 ? -9.711 6.492 -5.48 1 71.56 113 THR A CA 1
ATOM 858 C C . THR A 1 113 ? -9.43 7.117 -6.844 1 71.56 113 THR A C 1
ATOM 860 O O . THR A 1 113 ? -9.523 6.441 -7.871 1 71.56 113 THR A O 1
ATOM 863 N N . ASP A 1 114 ? -9.273 8.477 -6.805 1 63.62 114 ASP A N 1
ATOM 864 C CA . ASP A 1 114 ? -8.867 9.172 -8.023 1 63.62 114 ASP A CA 1
ATOM 865 C C . ASP A 1 114 ? -7.352 9.133 -8.195 1 63.62 114 ASP A C 1
ATOM 867 O O . ASP A 1 114 ? -6.809 9.797 -9.078 1 63.62 114 ASP A O 1
ATOM 871 N N . ALA A 1 115 ? -6.719 8.555 -7.32 1 56.34 115 ALA A N 1
ATOM 872 C CA . ALA A 1 115 ? -5.262 8.617 -7.27 1 56.34 115 ALA A CA 1
ATOM 873 C C . ALA A 1 115 ? -4.645 8.047 -8.539 1 56.34 115 ALA A C 1
ATOM 875 O O . ALA A 1 115 ? -5.301 7.312 -9.281 1 56.34 115 ALA A O 1
ATOM 876 N N . ALA A 1 116 ? -3.406 8.672 -8.758 1 57.59 116 ALA A N 1
ATOM 877 C CA . ALA A 1 116 ? -2.602 8.266 -9.906 1 57.59 116 ALA A CA 1
ATOM 878 C C . ALA A 1 116 ? -2.555 6.75 -10.031 1 57.59 116 ALA A C 1
ATOM 880 O O . ALA A 1 116 ? -2.104 6.055 -9.117 1 57.59 116 ALA A O 1
ATOM 881 N N . THR A 1 117 ? -2.996 6.234 -11.102 1 77.88 117 THR A N 1
ATOM 882 C CA . THR A 1 117 ? -3.518 4.883 -11.289 1 77.88 117 THR A CA 1
ATOM 883 C C . THR A 1 117 ? -2.428 3.953 -11.812 1 77.88 117 THR A C 1
ATOM 885 O O . THR A 1 117 ? -1.516 4.391 -12.523 1 77.88 117 THR A O 1
ATOM 888 N N . HIS A 1 118 ? -2.004 3.059 -11.055 1 92.38 118 HIS A N 1
ATOM 889 C CA . HIS A 1 118 ? -1.14 1.96 -11.469 1 92.38 118 HIS A CA 1
ATOM 890 C C . HIS A 1 118 ? -1.755 1.183 -12.625 1 92.38 118 HIS A C 1
ATOM 892 O O . HIS A 1 118 ? -2.953 1.299 -12.891 1 92.38 118 HIS A O 1
ATOM 898 N N . GLY A 1 119 ? -0.856 0.604 -13.422 1 95.5 119 GLY A N 1
ATOM 899 C CA . GLY A 1 119 ? -1.291 -0.38 -14.406 1 95.5 119 GLY A CA 1
ATOM 900 C C . GLY A 1 119 ? -1.121 -1.811 -13.93 1 95.5 119 GLY A C 1
ATOM 901 O O . GLY A 1 119 ? -0.467 -2.059 -12.914 1 95.5 119 GLY A O 1
ATOM 902 N N . VAL A 1 120 ? -1.831 -2.719 -14.617 1 96.88 120 VAL A N 1
ATOM 903 C CA . VAL A 1 120 ? -1.646 -4.152 -14.406 1 96.88 120 VAL A CA 1
ATOM 904 C C . VAL A 1 120 ? -1.425 -4.852 -15.742 1 96.88 120 VAL A C 1
ATOM 906 O O . VAL A 1 120 ? -2.178 -4.637 -16.703 1 96.88 120 VAL A O 1
ATOM 909 N N . GLU A 1 121 ? -0.412 -5.652 -15.789 1 97.94 121 GLU A N 1
ATOM 910 C CA . GLU A 1 121 ? -0.065 -6.395 -17 1 97.94 121 GLU A CA 1
ATOM 911 C C . GLU A 1 121 ? 0.069 -7.887 -16.719 1 97.94 121 GLU A C 1
ATOM 913 O O . GLU A 1 121 ? 0.61 -8.281 -15.68 1 97.94 121 GLU A O 1
ATOM 918 N N . ALA A 1 122 ? -0.442 -8.695 -17.641 1 98.62 122 ALA A N 1
ATOM 919 C CA . ALA A 1 122 ? -0.295 -10.141 -17.531 1 98.62 122 ALA A CA 1
ATOM 920 C C . ALA A 1 122 ? 1.146 -10.57 -17.797 1 98.62 122 ALA A C 1
ATOM 922 O O . ALA A 1 122 ? 1.735 -10.188 -18.812 1 98.62 122 ALA A O 1
ATOM 923 N N . LEU A 1 123 ? 1.665 -11.305 -16.875 1 98.06 123 LEU A N 1
ATOM 924 C CA . LEU A 1 123 ? 2.992 -11.875 -17.078 1 98.06 123 LEU A CA 1
ATOM 925 C C . LEU A 1 123 ? 2.916 -13.164 -17.891 1 98.06 123 LEU A C 1
ATOM 927 O O . LEU A 1 123 ? 3.848 -13.484 -18.625 1 98.06 123 LEU A O 1
ATOM 931 N N . THR A 1 124 ? 1.921 -13.938 -17.703 1 98.31 124 THR A N 1
ATOM 932 C CA . THR A 1 124 ? 1.584 -15.156 -18.422 1 98.31 124 THR A CA 1
ATOM 933 C C . THR A 1 124 ? 0.199 -15.039 -19.047 1 98.31 124 THR A C 1
ATOM 935 O O . THR A 1 124 ? -0.467 -14.016 -18.922 1 98.31 124 THR A O 1
ATOM 938 N N . ALA A 1 125 ? -0.162 -16.109 -19.781 1 98.25 125 ALA A N 1
ATOM 939 C CA . ALA A 1 125 ? -1.599 -16.219 -20.016 1 98.25 125 ALA A CA 1
ATOM 940 C C . ALA A 1 125 ? -2.375 -16.297 -18.719 1 98.25 125 ALA A C 1
ATOM 942 O O . ALA A 1 125 ? -1.962 -17 -17.781 1 98.25 125 ALA A O 1
ATOM 943 N N . VAL A 1 126 ? -3.471 -15.477 -18.703 1 98.06 126 VAL A N 1
ATOM 944 C CA . VAL A 1 126 ? -4.203 -15.422 -17.438 1 98.06 126 VAL A CA 1
ATOM 945 C C . VAL A 1 126 ? -5.688 -15.68 -17.703 1 98.06 126 VAL A C 1
ATOM 947 O O . VAL A 1 126 ? -6.188 -15.43 -18.797 1 98.06 126 VAL A O 1
ATOM 950 N N . ARG A 1 127 ? -6.34 -16.234 -16.703 1 97.31 127 ARG A N 1
ATOM 951 C CA . ARG A 1 127 ? -7.797 -16.281 -16.609 1 97.31 127 ARG A CA 1
ATOM 952 C C . ARG A 1 127 ? -8.305 -15.383 -15.492 1 97.31 127 ARG A C 1
ATOM 954 O O . ARG A 1 127 ? -7.754 -15.383 -14.391 1 97.31 127 ARG A O 1
ATOM 961 N N . LEU A 1 128 ? -9.352 -14.609 -15.812 1 97.44 128 LEU A N 1
ATOM 962 C CA . LEU A 1 128 ? -9.844 -13.609 -14.875 1 97.44 128 LEU A CA 1
ATOM 963 C C . LEU A 1 128 ? -11.352 -13.742 -14.672 1 97.44 128 LEU A C 1
ATOM 965 O O . LEU A 1 128 ? -12.094 -13.969 -15.625 1 97.44 128 LEU A O 1
ATOM 969 N N . CYS A 1 129 ? -11.742 -13.656 -13.406 1 97.25 129 CYS A N 1
ATOM 970 C CA . CYS A 1 129 ? -13.133 -13.328 -13.148 1 97.25 129 CYS A CA 1
ATOM 971 C C . CYS A 1 129 ? -13.383 -11.828 -13.281 1 97.25 129 CYS A C 1
ATOM 973 O O . CYS A 1 129 ? -12.625 -11.023 -12.742 1 97.25 129 CYS A O 1
ATOM 975 N N . THR A 1 130 ? -14.43 -11.484 -13.977 1 96.19 130 THR A N 1
ATOM 976 C CA . THR A 1 130 ? -14.82 -10.086 -14.102 1 96.19 130 THR A CA 1
ATOM 977 C C . THR A 1 130 ? -16.062 -9.789 -13.273 1 96.19 130 THR A C 1
ATOM 979 O O . THR A 1 130 ? -16.969 -10.625 -13.18 1 96.19 130 THR A O 1
ATOM 982 N N . PHE A 1 131 ? -16.141 -8.555 -12.727 1 96.12 131 PHE A N 1
ATOM 983 C CA . PHE A 1 131 ? -17.25 -8.211 -11.844 1 96.12 131 PHE A CA 1
ATOM 984 C C . PHE A 1 131 ? -17.938 -6.93 -12.312 1 96.12 131 PHE A C 1
ATOM 986 O O . PHE A 1 131 ? -17.344 -6.133 -13.039 1 96.12 131 PHE A O 1
ATOM 993 N N . ARG A 1 132 ? -19.094 -6.734 -11.797 1 93.25 132 ARG A N 1
ATOM 994 C CA . ARG A 1 132 ? -19.828 -5.496 -12.016 1 93.25 132 ARG A CA 1
ATOM 995 C C . ARG A 1 132 ? -19.078 -4.301 -11.43 1 93.25 132 ARG A C 1
ATOM 997 O O . ARG A 1 132 ? -18.391 -4.43 -10.422 1 93.25 132 ARG A O 1
ATOM 1004 N N . ARG A 1 133 ? -19.391 -3.15 -11.969 1 89.56 133 ARG A N 1
ATOM 1005 C CA . ARG A 1 133 ? -18.719 -1.929 -11.547 1 89.56 133 ARG A CA 1
ATOM 1006 C C . ARG A 1 133 ? -19.062 -1.577 -10.102 1 89.56 133 ARG A C 1
ATOM 1008 O O . ARG A 1 133 ? -18.25 -1.003 -9.383 1 89.56 133 ARG A O 1
ATOM 1015 N N . ASP A 1 134 ? -20.266 -1.997 -9.75 1 93.56 134 ASP A N 1
ATOM 1016 C CA . ASP A 1 134 ? -20.734 -1.608 -8.43 1 93.56 134 ASP A CA 1
ATOM 1017 C C . ASP A 1 134 ? -20.531 -2.734 -7.418 1 93.56 134 ASP A C 1
ATOM 1019 O O . ASP A 1 134 ? -21.094 -2.705 -6.324 1 93.56 134 ASP A O 1
ATOM 1023 N N . ALA A 1 135 ? -19.75 -3.73 -7.754 1 96.56 135 ALA A N 1
ATOM 1024 C CA . ALA A 1 135 ? -19.625 -4.949 -6.953 1 96.56 135 ALA A CA 1
ATOM 1025 C C . ALA A 1 135 ? -19.094 -4.641 -5.559 1 96.56 135 ALA A C 1
ATOM 1027 O O . ALA A 1 135 ? -19.578 -5.195 -4.566 1 96.56 135 ALA A O 1
ATOM 1028 N N . VAL A 1 136 ? -18.125 -3.754 -5.461 1 96.69 136 VAL A N 1
ATOM 1029 C CA . VAL A 1 136 ? -17.5 -3.49 -4.168 1 96.69 136 VAL A CA 1
ATOM 1030 C C . VAL A 1 136 ? -18.531 -2.914 -3.205 1 96.69 136 VAL A C 1
ATOM 1032 O O . VAL A 1 136 ? -18.672 -3.389 -2.076 1 96.69 136 VAL A O 1
ATOM 1035 N N . TRP A 1 137 ? -19.297 -1.984 -3.646 1 96.81 137 TRP A N 1
ATOM 1036 C CA . TRP A 1 137 ? -20.344 -1.411 -2.801 1 96.81 137 TRP A CA 1
ATOM 1037 C C . TRP A 1 137 ? -21.406 -2.455 -2.457 1 96.81 137 TRP A C 1
ATOM 1039 O O . TRP A 1 137 ? -21.828 -2.555 -1.308 1 96.81 137 TRP A O 1
ATOM 1049 N N . THR A 1 138 ? -21.781 -3.244 -3.443 1 98.06 138 THR A N 1
ATOM 1050 C CA . THR A 1 138 ? -22.828 -4.238 -3.238 1 98.06 138 THR A CA 1
ATOM 1051 C C . THR A 1 138 ? -22.391 -5.285 -2.219 1 98.06 138 THR A C 1
ATOM 1053 O O . THR A 1 138 ? -23.188 -5.723 -1.385 1 98.06 138 THR A O 1
ATOM 1056 N N . LEU A 1 139 ? -21.125 -5.707 -2.283 1 98.06 139 LEU A N 1
ATOM 1057 C CA . LEU A 1 139 ? -20.594 -6.637 -1.29 1 98.06 139 LEU A CA 1
ATOM 1058 C C . LEU A 1 139 ? -20.734 -6.062 0.116 1 98.06 139 LEU A C 1
ATOM 1060 O O . LEU A 1 139 ? -21.188 -6.746 1.03 1 98.06 139 LEU A O 1
ATOM 1064 N N . HIS A 1 140 ? -20.391 -4.766 0.282 1 98.06 140 HIS A N 1
ATOM 1065 C CA . HIS A 1 140 ? -20.469 -4.113 1.584 1 98.06 140 HIS A CA 1
ATOM 1066 C C . HIS A 1 140 ? -21.922 -4 2.049 1 98.06 140 HIS A C 1
ATOM 1068 O O . HIS A 1 140 ? -22.219 -4.246 3.219 1 98.06 140 HIS A O 1
ATOM 1074 N N . ARG A 1 141 ? -22.719 -3.691 1.132 1 98.25 141 ARG A N 1
ATOM 1075 C CA . ARG A 1 141 ? -24.109 -3.377 1.456 1 98.25 141 ARG A CA 1
ATOM 1076 C C . ARG A 1 141 ? -24.891 -4.641 1.801 1 98.25 141 ARG A C 1
ATOM 1078 O O . ARG A 1 141 ? -25.688 -4.648 2.748 1 98.25 141 ARG A O 1
ATOM 1085 N N . GLU A 1 142 ? -24.656 -5.691 1.061 1 98.44 142 GLU A N 1
ATOM 1086 C CA . GLU A 1 142 ? -25.516 -6.859 1.179 1 98.44 142 GLU A CA 1
ATOM 1087 C C . GLU A 1 142 ? -24.922 -7.891 2.137 1 98.44 142 GLU A C 1
ATOM 1089 O O . GLU A 1 142 ? -25.656 -8.641 2.783 1 98.44 142 GLU A O 1
ATOM 1094 N N . ARG A 1 143 ? -23.578 -7.957 2.211 1 98.5 143 ARG A N 1
ATOM 1095 C CA . ARG A 1 143 ? -22.922 -8.922 3.078 1 98.5 143 ARG A CA 1
ATOM 1096 C C . ARG A 1 143 ? -21.703 -8.312 3.758 1 98.5 143 ARG A C 1
ATOM 1098 O O . ARG A 1 143 ? -20.562 -8.461 3.281 1 98.5 143 ARG A O 1
ATOM 1105 N N . PRO A 1 144 ? -21.891 -7.758 4.977 1 97.88 144 PRO A N 1
ATOM 1106 C CA . PRO A 1 144 ? -20.812 -7.059 5.672 1 97.88 144 PRO A CA 1
ATOM 1107 C C . PRO A 1 144 ? -19.562 -7.91 5.812 1 97.88 144 PRO A C 1
ATOM 1109 O O . PRO A 1 144 ? -18.438 -7.379 5.793 1 97.88 144 PRO A O 1
ATOM 1112 N N . SER A 1 145 ? -19.75 -9.203 5.914 1 97.94 145 SER A N 1
ATOM 1113 C CA . SER A 1 145 ? -18.594 -10.086 6.031 1 97.94 145 SER A CA 1
ATOM 1114 C C . SER A 1 145 ? -17.734 -10.039 4.777 1 97.94 145 SER A C 1
ATOM 1116 O O . SER A 1 145 ? -16.5 -10.055 4.859 1 97.94 145 SER A O 1
ATOM 1118 N N . LEU A 1 146 ? -18.375 -9.914 3.631 1 98.19 146 LEU A N 1
ATOM 1119 C CA . LEU A 1 146 ? -17.625 -9.828 2.383 1 98.19 146 LEU A CA 1
ATOM 1120 C C . LEU A 1 146 ? -16.984 -8.445 2.23 1 98.19 146 LEU A C 1
ATOM 1122 O O . LEU A 1 146 ? -15.891 -8.328 1.686 1 98.19 146 LEU A O 1
ATOM 1126 N N . GLY A 1 147 ? -17.75 -7.406 2.691 1 98.06 147 GLY A N 1
ATOM 1127 C CA . GLY A 1 147 ? -17.141 -6.09 2.736 1 98.06 147 GLY A CA 1
ATOM 1128 C C . GLY A 1 147 ? -15.891 -6.047 3.607 1 98.06 147 GLY A C 1
ATOM 1129 O O . GLY A 1 147 ? -14.891 -5.438 3.232 1 98.06 147 GLY A O 1
ATOM 1130 N N . TYR A 1 148 ? -16.016 -6.707 4.691 1 97.69 148 TYR A N 1
ATOM 1131 C CA . TYR A 1 148 ? -14.883 -6.828 5.613 1 97.69 148 TYR A CA 1
ATOM 1132 C C . TYR A 1 148 ? -13.727 -7.578 4.965 1 97.69 148 TYR A C 1
ATOM 1134 O O . TYR A 1 148 ? -12.57 -7.184 5.113 1 97.69 148 TYR A O 1
ATOM 1142 N N . ASP A 1 149 ? -14 -8.586 4.184 1 97.12 149 ASP A N 1
ATOM 1143 C CA . ASP A 1 149 ? -13 -9.359 3.455 1 97.12 149 ASP A CA 1
ATOM 1144 C C . ASP A 1 149 ? -12.281 -8.484 2.428 1 97.12 149 ASP A C 1
ATOM 1146 O O . ASP A 1 149 ? -11.07 -8.609 2.234 1 97.12 149 ASP A O 1
ATOM 1150 N N . VAL A 1 150 ? -13.023 -7.617 1.805 1 97.12 150 VAL A N 1
ATOM 1151 C CA . VAL A 1 150 ? -12.43 -6.719 0.824 1 97.12 150 VAL A CA 1
ATOM 1152 C C . VAL A 1 150 ? -11.469 -5.762 1.521 1 97.12 150 VAL A C 1
ATOM 1154 O O . VAL A 1 150 ? -10.383 -5.469 1.001 1 97.12 150 VAL A O 1
ATOM 1157 N N . THR A 1 151 ? -11.828 -5.285 2.67 1 96.5 151 THR A N 1
ATOM 1158 C CA . THR A 1 151 ? -10.938 -4.434 3.455 1 96.5 151 THR A CA 1
ATOM 1159 C C . THR A 1 151 ? -9.656 -5.176 3.822 1 96.5 151 THR A C 1
ATOM 1161 O O . THR A 1 151 ? -8.562 -4.613 3.746 1 96.5 151 THR A O 1
ATOM 1164 N N . TRP A 1 152 ? -9.82 -6.426 4.188 1 95.12 152 TRP A N 1
ATOM 1165 C CA . TRP A 1 152 ? -8.664 -7.27 4.484 1 95.12 152 TRP A CA 1
ATOM 1166 C C . TRP A 1 152 ? -7.734 -7.359 3.279 1 95.12 152 TRP A C 1
ATOM 1168 O O . TRP A 1 152 ? -6.52 -7.203 3.414 1 95.12 152 TRP A O 1
ATOM 1178 N N . LEU A 1 153 ? -8.312 -7.598 2.17 1 95.19 153 LEU A N 1
ATOM 1179 C CA . LEU A 1 153 ? -7.531 -7.738 0.948 1 95.19 153 LEU A CA 1
ATOM 1180 C C . LEU A 1 153 ? -6.766 -6.453 0.644 1 95.19 153 LEU A C 1
ATOM 1182 O O . LEU A 1 153 ? -5.602 -6.496 0.246 1 95.19 153 LEU A O 1
ATOM 1186 N N . ALA A 1 154 ? -7.398 -5.312 0.848 1 93.81 154 ALA A N 1
ATOM 1187 C CA . ALA A 1 154 ? -6.742 -4.027 0.635 1 93.81 154 ALA A CA 1
ATOM 1188 C C . ALA A 1 154 ? -5.582 -3.834 1.608 1 93.81 154 ALA A C 1
ATOM 1190 O O . ALA A 1 154 ? -4.488 -3.426 1.208 1 93.81 154 ALA A O 1
ATOM 1191 N N . ALA A 1 155 ? -5.816 -4.121 2.824 1 93.12 155 ALA A N 1
ATOM 1192 C CA . ALA A 1 155 ? -4.793 -3.971 3.857 1 93.12 155 ALA A CA 1
ATOM 1193 C C . ALA A 1 155 ? -3.617 -4.914 3.607 1 93.12 155 ALA A C 1
ATOM 1195 O O . ALA A 1 155 ? -2.463 -4.547 3.832 1 93.12 155 ALA A O 1
ATOM 1196 N N . HIS A 1 156 ? -3.926 -6.051 3.184 1 92.12 156 HIS A N 1
ATOM 1197 C CA . HIS A 1 156 ? -2.902 -7.047 2.889 1 92.12 156 HIS A CA 1
ATOM 1198 C C . HIS A 1 156 ? -2.021 -6.605 1.726 1 92.12 156 HIS A C 1
ATOM 1200 O O . HIS A 1 156 ? -0.799 -6.766 1.771 1 92.12 156 HIS A O 1
ATOM 1206 N N . GLU A 1 157 ? -2.633 -6.07 0.728 1 92.62 157 GLU A N 1
ATOM 1207 C CA . GLU A 1 157 ? -1.86 -5.586 -0.412 1 92.62 157 GLU A CA 1
ATOM 1208 C C . GLU A 1 157 ? -0.925 -4.453 -0.003 1 92.62 157 GLU A C 1
ATOM 1210 O O . GLU A 1 157 ? 0.218 -4.387 -0.461 1 92.62 157 GLU A O 1
ATOM 1215 N N . GLU A 1 158 ? -1.419 -3.604 0.801 1 93 158 GLU A N 1
ATOM 1216 C CA . GLU A 1 158 ? -0.555 -2.545 1.312 1 93 158 GLU A CA 1
ATOM 1217 C C . GLU A 1 158 ? 0.652 -3.123 2.045 1 93 158 GLU A C 1
ATOM 1219 O O . GLU A 1 158 ? 1.769 -2.619 1.907 1 93 158 GLU A O 1
ATOM 1224 N N . ALA A 1 159 ? 0.416 -4.129 2.812 1 92.25 159 ALA A N 1
ATOM 1225 C CA . ALA A 1 159 ? 1.498 -4.75 3.572 1 92.25 159 ALA A CA 1
ATOM 1226 C C . ALA A 1 159 ? 2.564 -5.316 2.639 1 92.25 159 ALA A C 1
ATOM 1228 O O . ALA A 1 159 ? 3.758 -5.262 2.945 1 92.25 159 ALA A O 1
ATOM 1229 N N . LEU A 1 160 ? 2.146 -5.879 1.559 1 92.44 160 LEU A N 1
ATOM 1230 C CA . LEU A 1 160 ? 3.102 -6.387 0.579 1 92.44 160 LEU A CA 1
ATOM 1231 C C . LEU A 1 160 ? 3.943 -5.254 0.003 1 92.44 160 LEU A C 1
ATOM 1233 O O . LEU A 1 160 ? 5.164 -5.383 -0.122 1 92.44 160 LEU A O 1
ATOM 1237 N N . VAL A 1 161 ? 3.291 -4.184 -0.284 1 95.75 161 VAL A N 1
ATOM 1238 C CA . VAL A 1 161 ? 4.008 -3.061 -0.881 1 95.75 161 VAL A CA 1
ATOM 1239 C C . VAL A 1 161 ? 4.914 -2.412 0.162 1 95.75 161 VAL A C 1
ATOM 1241 O O . VAL A 1 161 ? 6.008 -1.943 -0.163 1 95.75 161 VAL A O 1
ATOM 1244 N N . ASP A 1 162 ? 4.496 -2.367 1.431 1 95.81 162 ASP A N 1
ATOM 1245 C CA . ASP A 1 162 ? 5.363 -1.919 2.516 1 95.81 162 ASP A CA 1
ATOM 1246 C C . ASP A 1 162 ? 6.688 -2.682 2.514 1 95.81 162 ASP A C 1
ATOM 1248 O O . ASP A 1 162 ? 7.758 -2.078 2.609 1 95.81 162 ASP A O 1
ATOM 1252 N N . ASP A 1 163 ? 6.586 -3.957 2.377 1 94.38 163 ASP A N 1
ATOM 1253 C CA . ASP A 1 163 ? 7.777 -4.797 2.387 1 94.38 163 ASP A CA 1
ATOM 1254 C C . ASP A 1 163 ? 8.664 -4.512 1.174 1 94.38 163 ASP A C 1
ATOM 1256 O O . ASP A 1 163 ? 9.891 -4.516 1.28 1 94.38 163 ASP A O 1
ATOM 1260 N N . ASN A 1 164 ? 7.992 -4.309 0.075 1 97.62 164 ASN A N 1
ATOM 1261 C CA . ASN A 1 164 ? 8.75 -3.984 -1.128 1 97.62 164 ASN A CA 1
ATOM 1262 C C . ASN A 1 164 ? 9.477 -2.646 -0.99 1 97.62 164 ASN A C 1
ATOM 1264 O O . ASN A 1 164 ? 10.625 -2.51 -1.417 1 97.62 164 ASN A O 1
ATOM 1268 N N . LEU A 1 165 ? 8.773 -1.688 -0.409 1 98.31 165 LEU A N 1
ATOM 1269 C CA . LEU A 1 165 ? 9.383 -0.383 -0.183 1 98.31 165 LEU A CA 1
ATOM 1270 C C . LEU A 1 165 ? 10.562 -0.494 0.782 1 98.31 165 LEU A C 1
ATOM 1272 O O . LEU A 1 165 ? 11.617 0.095 0.549 1 98.31 165 LEU A O 1
ATOM 1276 N N . LEU A 1 166 ? 10.391 -1.245 1.849 1 97.19 166 LEU A N 1
ATOM 1277 C CA . LEU A 1 166 ? 11.492 -1.498 2.771 1 97.19 166 LEU A CA 1
ATOM 1278 C C . LEU A 1 166 ? 12.688 -2.09 2.039 1 97.19 166 LEU A C 1
ATOM 1280 O O . LEU A 1 166 ? 13.82 -1.645 2.232 1 97.19 166 LEU A O 1
ATOM 1284 N N . SER A 1 167 ? 12.406 -3.043 1.237 1 97.25 167 SER A N 1
ATOM 1285 C CA . SER A 1 167 ? 13.469 -3.738 0.527 1 97.25 167 SER A CA 1
ATOM 1286 C C . SER A 1 167 ? 14.211 -2.799 -0.422 1 97.25 167 SER A C 1
ATOM 1288 O O . SER A 1 167 ? 15.43 -2.664 -0.344 1 97.25 167 SER A O 1
ATOM 1290 N N . VAL A 1 168 ? 13.492 -2.109 -1.245 1 98.19 168 VAL A N 1
ATOM 1291 C CA . VAL A 1 168 ? 14.078 -1.22 -2.242 1 98.19 168 VAL A CA 1
ATOM 1292 C C . VAL A 1 168 ? 14.797 -0.066 -1.546 1 98.19 168 VAL A C 1
ATOM 1294 O O . VAL A 1 168 ? 15.844 0.391 -2.01 1 98.19 168 VAL A O 1
ATOM 1297 N N . GLY A 1 169 ? 14.289 0.333 -0.454 1 98 169 GLY A N 1
ATOM 1298 C CA . GLY A 1 169 ? 14.805 1.512 0.22 1 98 169 GLY A CA 1
ATOM 1299 C C . GLY A 1 169 ? 16.031 1.22 1.072 1 98 169 GLY A C 1
ATOM 1300 O O . GLY A 1 169 ? 16.859 2.098 1.285 1 98 169 GLY A O 1
ATOM 1301 N N . ARG A 1 170 ? 16.156 -0.078 1.546 1 97.31 170 ARG A N 1
ATOM 1302 C CA . ARG A 1 170 ? 17.172 -0.232 2.582 1 97.31 170 ARG A CA 1
ATOM 1303 C C . ARG A 1 170 ? 18.062 -1.444 2.305 1 97.31 170 ARG A C 1
ATOM 1305 O O . ARG A 1 170 ? 19.172 -1.537 2.822 1 97.31 170 ARG A O 1
ATOM 1312 N N . HIS A 1 171 ? 17.609 -2.389 1.563 1 97.06 171 HIS A N 1
ATOM 1313 C CA . HIS A 1 171 ? 18.359 -3.621 1.337 1 97.06 171 HIS A CA 1
ATOM 1314 C C . HIS A 1 171 ? 19.438 -3.426 0.273 1 97.06 171 HIS A C 1
ATOM 1316 O O . HIS A 1 171 ? 19.281 -2.602 -0.631 1 97.06 171 HIS A O 1
ATOM 1322 N N . SER A 1 172 ? 20.484 -4.203 0.391 1 96.62 172 SER A N 1
ATOM 1323 C CA . SER A 1 172 ? 21.438 -4.355 -0.702 1 96.62 172 SER A CA 1
ATOM 1324 C C . SER A 1 172 ? 20.828 -5.141 -1.861 1 96.62 172 SER A C 1
ATOM 1326 O O . SER A 1 172 ? 19.75 -5.734 -1.72 1 96.62 172 SER A O 1
ATOM 1328 N N . ALA A 1 173 ? 21.531 -5.121 -2.951 1 97.62 173 ALA A N 1
ATOM 1329 C CA . ALA A 1 173 ? 21.062 -5.855 -4.121 1 97.62 173 ALA A CA 1
ATOM 1330 C C . ALA A 1 173 ? 20.812 -7.324 -3.783 1 97.62 173 ALA A C 1
ATOM 1332 O O . ALA A 1 173 ? 19.781 -7.891 -4.172 1 97.62 173 ALA A O 1
ATOM 1333 N N . LEU A 1 174 ? 21.781 -7.895 -3.057 1 97.56 174 LEU A N 1
ATOM 1334 C CA . LEU A 1 174 ? 21.656 -9.289 -2.664 1 97.56 174 LEU A CA 1
ATOM 1335 C C . LEU A 1 174 ? 20.438 -9.508 -1.782 1 97.56 174 LEU A C 1
ATOM 1337 O O . LEU A 1 174 ? 19.656 -10.438 -2.008 1 97.56 174 LEU A O 1
ATOM 1341 N N . GLU A 1 175 ? 20.266 -8.656 -0.826 1 97.38 175 GLU A N 1
ATOM 1342 C CA . GLU A 1 175 ? 19.125 -8.75 0.078 1 97.38 175 GLU A CA 1
ATOM 1343 C C . GLU A 1 175 ? 17.812 -8.562 -0.673 1 97.38 175 GLU A C 1
ATOM 1345 O O . GLU A 1 175 ? 16.828 -9.258 -0.405 1 97.38 175 GLU A O 1
ATOM 1350 N N . ARG A 1 176 ? 17.75 -7.605 -1.574 1 98.06 176 ARG A N 1
ATOM 1351 C CA . ARG A 1 176 ? 16.547 -7.328 -2.352 1 98.06 176 ARG A CA 1
ATOM 1352 C C . ARG A 1 176 ? 16.141 -8.547 -3.164 1 98.06 176 ARG A C 1
ATOM 1354 O O . ARG A 1 176 ? 14.984 -8.984 -3.092 1 98.06 176 ARG A O 1
ATOM 1361 N N . ILE A 1 177 ? 17.062 -9.094 -3.877 1 98.19 177 ILE A N 1
ATOM 1362 C CA . ILE A 1 177 ? 16.766 -10.219 -4.754 1 98.19 177 ILE A CA 1
ATOM 1363 C C . ILE A 1 177 ? 16.359 -11.43 -3.916 1 98.19 177 ILE A C 1
ATOM 1365 O O . ILE A 1 177 ? 15.344 -12.07 -4.195 1 98.19 177 ILE A O 1
ATOM 1369 N N . ALA A 1 178 ? 17.125 -11.695 -2.891 1 97.88 178 ALA A N 1
ATOM 1370 C CA . ALA A 1 178 ? 16.812 -12.836 -2.029 1 97.88 178 ALA A CA 1
ATOM 1371 C C . ALA A 1 178 ? 15.43 -12.688 -1.408 1 97.88 178 ALA A C 1
ATOM 1373 O O . ALA A 1 178 ? 14.648 -13.641 -1.38 1 97.88 178 ALA A O 1
ATOM 1374 N N . SER A 1 179 ? 15.156 -11.477 -0.923 1 97.12 179 SER A N 1
ATOM 1375 C CA . SER A 1 179 ? 13.867 -11.227 -0.283 1 97.12 179 SER A CA 1
ATOM 1376 C C . SER A 1 179 ? 12.711 -11.469 -1.252 1 97.12 179 SER A C 1
ATOM 1378 O O . SER A 1 179 ? 11.727 -12.117 -0.902 1 97.12 179 SER A O 1
ATOM 1380 N N . LEU A 1 180 ? 12.797 -11 -2.426 1 97.44 180 LEU A N 1
ATOM 1381 C CA . LEU A 1 180 ? 11.734 -11.156 -3.41 1 97.44 180 LEU A CA 1
ATOM 1382 C C . LEU A 1 180 ? 11.578 -12.617 -3.812 1 97.44 180 LEU A C 1
ATOM 1384 O O . LEU A 1 180 ? 10.453 -13.125 -3.895 1 97.44 180 LEU A O 1
ATOM 1388 N N . LEU A 1 181 ? 12.703 -13.289 -4.074 1 97.19 181 LEU A N 1
ATOM 1389 C CA . LEU A 1 181 ? 12.648 -14.695 -4.453 1 97.19 181 LEU A CA 1
ATOM 1390 C C . LEU A 1 181 ? 11.977 -15.523 -3.365 1 97.19 181 LEU A C 1
ATOM 1392 O O . LEU A 1 181 ? 11.125 -16.375 -3.658 1 97.19 181 LEU A O 1
ATOM 1396 N N . LEU A 1 182 ? 12.375 -15.25 -2.145 1 96.56 182 LEU A N 1
ATOM 1397 C CA . LEU A 1 182 ? 11.82 -15.992 -1.018 1 96.56 182 LEU A CA 1
ATOM 1398 C C . LEU A 1 182 ? 10.32 -15.742 -0.887 1 96.56 182 LEU A C 1
ATOM 1400 O O . LEU A 1 182 ? 9.547 -16.672 -0.698 1 96.56 182 LEU A O 1
ATOM 1404 N N . GLN A 1 183 ? 9.938 -14.516 -1.002 1 95.56 183 GLN A N 1
ATOM 1405 C CA . GLN A 1 183 ? 8.539 -14.141 -0.861 1 95.56 183 GLN A CA 1
ATOM 1406 C C . GLN A 1 183 ? 7.68 -14.789 -1.946 1 95.56 183 GLN A C 1
ATOM 1408 O O . GLN A 1 183 ? 6.637 -15.375 -1.653 1 95.56 183 GLN A O 1
ATOM 1413 N N . LEU A 1 184 ? 8.086 -14.688 -3.162 1 96.06 184 LEU A N 1
ATOM 1414 C CA . LEU A 1 184 ? 7.301 -15.195 -4.277 1 96.06 184 LEU A CA 1
ATOM 1415 C C . LEU A 1 184 ? 7.305 -16.719 -4.301 1 96.06 184 LEU A C 1
ATOM 1417 O O . LEU A 1 184 ? 6.312 -17.344 -4.684 1 96.06 184 LEU A O 1
ATOM 1421 N N . HIS A 1 185 ? 8.445 -17.25 -3.902 1 95.06 185 HIS A N 1
ATOM 1422 C CA . HIS A 1 185 ? 8.523 -18.703 -3.785 1 95.06 185 HIS A CA 1
ATOM 1423 C C . HIS A 1 185 ? 7.496 -19.234 -2.791 1 95.06 185 HIS A C 1
ATOM 1425 O O . HIS A 1 185 ? 6.789 -20.203 -3.076 1 95.06 185 HIS A O 1
ATOM 1431 N N . ALA A 1 186 ? 7.398 -18.609 -1.686 1 93.69 186 ALA A N 1
ATOM 1432 C CA . ALA A 1 186 ? 6.453 -19.031 -0.65 1 93.69 186 ALA A CA 1
ATOM 1433 C C . ALA A 1 186 ? 5.012 -18.891 -1.135 1 93.69 186 ALA A C 1
ATOM 1435 O O . ALA A 1 186 ? 4.188 -19.781 -0.906 1 93.69 186 ALA A O 1
ATOM 1436 N N . ARG A 1 187 ? 4.711 -17.812 -1.772 1 94.5 187 ARG A N 1
ATOM 1437 C CA . ARG A 1 187 ? 3.361 -17.594 -2.277 1 94.5 187 ARG A CA 1
ATOM 1438 C C . ARG A 1 187 ? 3.008 -18.594 -3.365 1 94.5 187 ARG A C 1
ATOM 1440 O O . ARG A 1 187 ? 1.896 -19.125 -3.389 1 94.5 187 ARG A O 1
ATOM 1447 N N . ALA A 1 188 ? 3.943 -18.828 -4.238 1 94.44 188 ALA A N 1
ATOM 1448 C CA . ALA A 1 188 ? 3.715 -19.781 -5.32 1 94.44 188 ALA A CA 1
ATOM 1449 C C . ALA A 1 188 ? 3.506 -21.188 -4.773 1 94.44 188 ALA A C 1
ATOM 1451 O O . ALA A 1 188 ? 2.648 -21.922 -5.262 1 94.44 188 ALA A O 1
ATOM 1452 N N . ARG A 1 189 ? 4.27 -21.516 -3.801 1 91.81 189 ARG A N 1
ATOM 1453 C CA . ARG A 1 189 ? 4.168 -22.844 -3.203 1 91.81 189 ARG A CA 1
ATOM 1454 C C . ARG A 1 189 ? 2.807 -23.047 -2.543 1 91.81 189 ARG A C 1
ATOM 1456 O O . ARG A 1 189 ? 2.264 -24.141 -2.551 1 91.81 189 ARG A O 1
ATOM 1463 N N . ALA A 1 190 ? 2.334 -21.984 -1.972 1 91.81 190 ALA A N 1
ATOM 1464 C CA . ALA A 1 190 ? 1.045 -22.047 -1.288 1 91.81 190 ALA A CA 1
ATOM 1465 C C . ALA A 1 190 ? -0.078 -22.375 -2.27 1 91.81 190 ALA A C 1
ATOM 1467 O O . ALA A 1 190 ? -1.122 -22.906 -1.877 1 91.81 190 ALA A O 1
ATOM 1468 N N . HIS A 1 191 ? 0.087 -22.078 -3.514 1 91.5 191 HIS A N 1
ATOM 1469 C CA . HIS A 1 191 ? -0.918 -22.359 -4.531 1 91.5 191 HIS A CA 1
ATOM 1470 C C . HIS A 1 191 ? -0.789 -23.781 -5.055 1 91.5 191 HIS A C 1
ATOM 1472 O O . HIS A 1 191 ? -1.683 -24.281 -5.742 1 91.5 191 HIS A O 1
ATOM 1478 N N . HIS A 1 192 ? 0.296 -24.406 -4.844 1 81.88 192 HIS A N 1
ATOM 1479 C CA . HIS A 1 192 ? 0.537 -25.781 -5.27 1 81.88 192 HIS A CA 1
ATOM 1480 C C . HIS A 1 192 ? 0.895 -26.672 -4.082 1 81.88 192 HIS A C 1
ATOM 1482 O O . HIS A 1 192 ? 2.021 -27.156 -3.988 1 81.88 192 HIS A O 1
ATOM 1488 N N . PRO A 1 193 ? -0.054 -26.844 -3.229 1 66.75 193 PRO A N 1
ATOM 1489 C CA . PRO A 1 193 ? 0.293 -27.672 -2.064 1 66.75 193 PRO A CA 1
ATOM 1490 C C . PRO A 1 193 ? 0.695 -29.094 -2.443 1 66.75 193 PRO A C 1
ATOM 1492 O O . PRO A 1 193 ? 0.217 -29.625 -3.449 1 66.75 193 PRO A O 1
ATOM 1495 N N . PRO A 1 194 ? 1.835 -29.438 -1.766 1 60.44 194 PRO A N 1
ATOM 1496 C CA . PRO A 1 194 ? 2.307 -30.781 -2.111 1 60.44 194 PRO A CA 1
ATOM 1497 C C . PRO A 1 194 ? 1.208 -31.828 -2.01 1 60.44 194 PRO A C 1
ATOM 1499 O O . PRO A 1 194 ? 0.299 -31.703 -1.186 1 60.44 194 PRO A O 1
ATOM 1502 N N . SER A 1 195 ? 0.87 -32.531 -3.035 1 56.69 195 SER A N 1
ATOM 1503 C CA . SER A 1 195 ? -0.039 -33.656 -2.965 1 56.69 195 SER A CA 1
ATOM 1504 C C . SER A 1 195 ? 0.398 -34.656 -1.889 1 56.69 195 SER A C 1
ATOM 1506 O O . SER A 1 195 ? 1.589 -34.938 -1.746 1 56.69 195 SER A O 1
ATOM 1508 N N . PRO A 1 196 ? -0.473 -34.844 -0.827 1 51.88 196 PRO A N 1
ATOM 1509 C CA . PRO A 1 196 ? -0.123 -35.812 0.221 1 51.88 196 PRO A CA 1
ATOM 1510 C C . PRO A 1 196 ? 0.484 -37.094 -0.336 1 51.88 196 PRO A C 1
ATOM 1512 O O . PRO A 1 196 ? 1.272 -37.75 0.345 1 51.88 196 PRO A O 1
ATOM 1515 N N . CYS A 1 197 ? -0.247 -37.625 -1.292 1 45.25 197 CYS A N 1
ATOM 1516 C CA . CYS A 1 197 ? 0.112 -39 -1.694 1 45.25 197 CYS A CA 1
ATOM 1517 C C . CYS A 1 197 ? 1.537 -39.031 -2.232 1 45.25 197 CYS A C 1
ATOM 1519 O O . CYS A 1 197 ? 1.965 -40.062 -2.775 1 45.25 197 CYS A O 1
ATOM 1521 N N . VAL A 1 198 ? 1.892 -37.906 -2.613 1 44.81 198 VAL A N 1
ATOM 1522 C CA . VAL A 1 198 ? 3.146 -38.125 -3.324 1 44.81 198 VAL A CA 1
ATOM 1523 C C . VAL A 1 198 ? 4.223 -38.594 -2.342 1 44.81 198 VAL A C 1
ATOM 1525 O O . VAL A 1 198 ? 4.387 -38 -1.271 1 44.81 198 VAL A O 1
ATOM 1528 N N . GLY A 1 199 ? 4.621 -39.812 -2.387 1 42.25 199 GLY A N 1
ATOM 1529 C CA . GLY A 1 199 ? 5.77 -40.438 -1.744 1 42.25 199 GLY A CA 1
ATOM 1530 C C . GLY A 1 199 ? 6.949 -39.5 -1.602 1 42.25 199 GLY A C 1
ATOM 1531 O O . GLY A 1 199 ? 6.992 -38.438 -2.234 1 42.25 199 GLY A O 1
ATOM 1532 N N . ALA A 1 200 ? 7.781 -39.594 -0.518 1 45.97 200 ALA A N 1
ATOM 1533 C CA . ALA A 1 200 ? 9.055 -38.969 -0.158 1 45.97 200 ALA A CA 1
ATOM 1534 C C . ALA A 1 200 ? 9.812 -38.5 -1.401 1 45.97 200 ALA A C 1
ATOM 1536 O O . ALA A 1 200 ? 10.766 -37.719 -1.306 1 45.97 200 ALA A O 1
ATOM 1537 N N . GLY A 1 201 ? 9.648 -39.156 -2.471 1 43.97 201 GLY A N 1
ATOM 1538 C CA . GLY A 1 201 ? 10.617 -39.062 -3.557 1 43.97 201 GLY A CA 1
ATOM 1539 C C . GLY A 1 201 ? 10.352 -37.875 -4.48 1 43.97 201 GLY A C 1
ATOM 1540 O O . GLY A 1 201 ? 11.008 -37.75 -5.52 1 43.97 201 GLY A O 1
ATOM 1541 N N . ASP A 1 202 ? 9.188 -37.375 -4.629 1 49.88 202 ASP A N 1
ATOM 1542 C CA . ASP A 1 202 ? 9.047 -36.375 -5.695 1 49.88 202 ASP A CA 1
ATOM 1543 C C . ASP A 1 202 ? 9.828 -35.125 -5.375 1 49.88 202 ASP A C 1
ATOM 1545 O O . ASP A 1 202 ? 9.602 -34.469 -4.34 1 49.88 202 ASP A O 1
ATOM 1549 N N . ALA A 1 203 ? 11.008 -35.031 -5.781 1 55.72 203 ALA A N 1
ATOM 1550 C CA . ALA A 1 203 ? 12.016 -34 -5.734 1 55.72 203 ALA A CA 1
ATOM 1551 C C . ALA A 1 203 ? 11.383 -32.625 -5.887 1 55.72 203 ALA A C 1
ATOM 1553 O O . ALA A 1 203 ? 10.5 -32.406 -6.727 1 55.72 203 ALA A O 1
ATOM 1554 N N . ASP A 1 204 ? 11.266 -31.875 -4.871 1 65.94 204 ASP A N 1
ATOM 1555 C CA . ASP A 1 204 ? 10.922 -30.453 -4.957 1 65.94 204 ASP A CA 1
ATOM 1556 C C . ASP A 1 204 ? 11.539 -29.828 -6.199 1 65.94 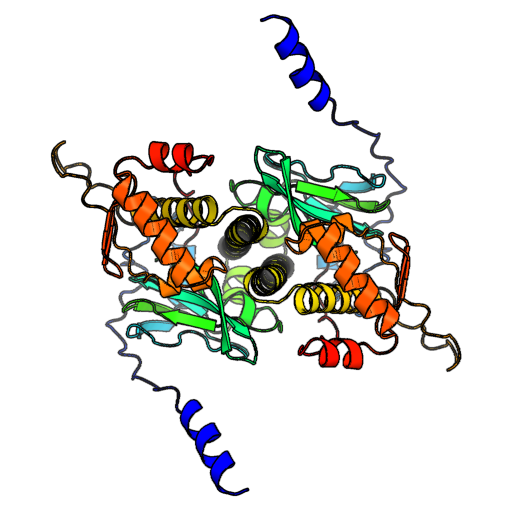204 ASP A C 1
ATOM 1558 O O . ASP A 1 204 ? 12.758 -29.625 -6.262 1 65.94 204 ASP A O 1
ATOM 1562 N N . THR A 1 205 ? 10.797 -29.969 -7.371 1 73.81 205 THR A N 1
ATOM 1563 C CA . THR A 1 205 ? 11.305 -29.484 -8.648 1 73.81 205 THR A CA 1
ATOM 1564 C C . THR A 1 205 ? 11.156 -27.969 -8.766 1 73.81 205 THR A C 1
ATOM 1566 O O . THR A 1 205 ? 11.523 -27.375 -9.781 1 73.81 205 THR A O 1
ATOM 1569 N N . GLY A 1 206 ? 10.688 -27.312 -7.773 1 88.81 206 GLY A N 1
ATOM 1570 C CA . GLY A 1 206 ? 10.578 -25.875 -7.891 1 88.81 206 GLY A CA 1
ATOM 1571 C C . GLY A 1 206 ? 9.156 -25.391 -8.117 1 88.81 206 GLY A C 1
ATOM 1572 O O . GLY A 1 206 ? 8.211 -26.172 -7.973 1 88.81 206 GLY A O 1
ATOM 1573 N N . VAL A 1 207 ? 8.984 -24.125 -8.297 1 91.94 207 VAL A N 1
ATOM 1574 C CA . VAL A 1 207 ? 7.688 -23.5 -8.539 1 91.94 207 VAL A CA 1
ATOM 1575 C C . VAL A 1 207 ? 7.723 -22.734 -9.867 1 91.94 207 VAL A C 1
ATOM 1577 O O . VAL A 1 207 ? 8.789 -22.297 -10.305 1 91.94 207 VAL A O 1
ATOM 1580 N N . PRO A 1 208 ? 6.543 -22.734 -10.531 1 92.38 208 PRO A N 1
ATOM 1581 C CA . PRO A 1 208 ? 6.508 -21.844 -11.688 1 92.38 208 PRO A CA 1
ATOM 1582 C C . PRO A 1 208 ? 6.922 -20.406 -11.336 1 92.38 208 PRO A C 1
ATOM 1584 O O . PRO A 1 208 ? 6.539 -19.891 -10.289 1 92.38 208 PRO A O 1
ATOM 1587 N N . PHE A 1 209 ? 7.742 -19.828 -12.148 1 94.62 209 PHE A N 1
ATOM 1588 C CA . PHE A 1 209 ? 8.289 -18.5 -11.906 1 94.62 209 PHE A CA 1
ATOM 1589 C C . PHE A 1 209 ? 8.492 -17.75 -13.219 1 94.62 209 PHE A C 1
ATOM 1591 O O . PHE A 1 209 ? 9.609 -17.703 -13.742 1 94.62 209 PHE A O 1
ATOM 1598 N N . PRO A 1 210 ? 7.457 -17.125 -13.656 1 97.31 210 PRO A N 1
ATOM 1599 C CA . PRO A 1 210 ? 7.469 -16.562 -15.016 1 97.31 210 PRO A CA 1
ATOM 1600 C C . PRO A 1 210 ? 8.148 -15.195 -15.086 1 97.31 210 PRO A C 1
ATOM 1602 O O . PRO A 1 210 ? 8.023 -14.484 -16.078 1 97.31 210 PRO A O 1
ATOM 1605 N N . LEU A 1 211 ? 8.992 -14.805 -14.164 1 97.44 211 LEU A N 1
ATOM 1606 C CA . LEU A 1 211 ? 9.68 -13.516 -14.164 1 97.44 211 LEU A CA 1
ATOM 1607 C C . LEU A 1 211 ? 10.992 -13.602 -14.938 1 97.44 211 LEU A C 1
ATOM 1609 O O . LEU A 1 211 ? 11.711 -14.602 -14.852 1 97.44 211 LEU A O 1
ATOM 1613 N N . THR A 1 212 ? 11.25 -12.625 -15.688 1 97.06 212 THR A N 1
ATOM 1614 C CA . THR A 1 212 ? 12.555 -12.438 -16.297 1 97.06 212 THR A CA 1
ATOM 1615 C C . THR A 1 212 ? 13.453 -11.578 -15.414 1 97.06 212 THR A C 1
ATOM 1617 O O . THR A 1 212 ? 13 -11.031 -14.406 1 97.06 212 THR A O 1
ATOM 1620 N N . GLN A 1 213 ? 14.688 -11.477 -15.805 1 97.12 213 GLN A N 1
ATOM 1621 C CA . GLN A 1 213 ? 15.625 -10.617 -15.094 1 97.12 213 GLN A CA 1
ATOM 1622 C C . GLN A 1 213 ? 15.18 -9.156 -15.141 1 97.12 213 GLN A C 1
ATOM 1624 O O . GLN A 1 213 ? 15.398 -8.406 -14.188 1 97.12 213 GLN A O 1
ATOM 1629 N N . GLN A 1 214 ? 14.539 -8.789 -16.219 1 97.44 214 GLN A N 1
ATOM 1630 C CA . GLN A 1 214 ? 14.055 -7.418 -16.328 1 97.44 214 GLN A CA 1
ATOM 1631 C C . GLN A 1 214 ? 12.93 -7.152 -15.336 1 97.44 214 GLN A C 1
ATOM 1633 O O . GLN A 1 214 ? 12.859 -6.074 -14.75 1 97.44 214 GLN A O 1
ATOM 1638 N N . HIS A 1 215 ? 12.062 -8.109 -15.164 1 98.19 215 HIS A N 1
ATOM 1639 C CA . HIS A 1 215 ? 11.008 -7.961 -14.172 1 98.19 215 HIS A CA 1
ATOM 1640 C C . HIS A 1 215 ? 11.586 -7.793 -12.773 1 98.19 215 HIS A C 1
ATOM 1642 O O . HIS A 1 215 ? 11.109 -6.965 -11.992 1 98.19 215 HIS A O 1
ATOM 1648 N N . LEU A 1 216 ? 12.602 -8.586 -12.461 1 98.06 216 LEU A N 1
ATOM 1649 C CA . LEU A 1 216 ? 13.266 -8.445 -11.164 1 98.06 216 LEU A CA 1
ATOM 1650 C C . LEU A 1 216 ? 13.867 -7.059 -11.008 1 98.06 216 LEU A C 1
ATOM 1652 O O . LEU A 1 216 ? 13.703 -6.414 -9.969 1 98.06 216 LEU A O 1
ATOM 1656 N N . ALA A 1 217 ? 14.562 -6.629 -12.047 1 98.44 217 ALA A N 1
ATOM 1657 C CA . ALA A 1 217 ? 15.188 -5.309 -12.023 1 98.44 217 ALA A CA 1
ATOM 1658 C C . ALA A 1 217 ? 14.148 -4.215 -11.789 1 98.44 217 ALA A C 1
ATOM 1660 O O . ALA A 1 217 ? 14.336 -3.348 -10.93 1 98.44 217 ALA A O 1
ATOM 1661 N N . ASP A 1 218 ? 13.031 -4.297 -12.508 1 98.31 218 ASP A N 1
ATOM 1662 C CA . ASP A 1 218 ? 11.961 -3.305 -12.422 1 98.31 218 ASP A CA 1
ATOM 1663 C C . ASP A 1 218 ? 11.305 -3.316 -11.039 1 98.31 218 ASP A C 1
ATOM 1665 O O . ASP A 1 218 ? 10.867 -2.275 -10.547 1 98.31 218 ASP A O 1
ATOM 1669 N N . ALA A 1 219 ? 11.242 -4.43 -10.422 1 98.75 219 ALA A N 1
ATOM 1670 C CA . ALA A 1 219 ? 10.602 -4.551 -9.109 1 98.75 219 ALA A CA 1
ATOM 1671 C C . ALA A 1 219 ? 11.531 -4.059 -8 1 98.75 219 ALA A C 1
ATOM 1673 O O . ALA A 1 219 ? 11.062 -3.529 -6.988 1 98.75 219 ALA A O 1
ATOM 1674 N N . LEU A 1 220 ? 12.82 -4.188 -8.258 1 98.5 220 LEU A N 1
ATOM 1675 C CA . LEU A 1 220 ? 13.742 -4.043 -7.141 1 98.5 220 LEU A CA 1
ATOM 1676 C C . LEU A 1 220 ? 14.531 -2.738 -7.246 1 98.5 220 LEU A C 1
ATOM 1678 O O . LEU A 1 220 ? 15.383 -2.451 -6.406 1 98.5 220 LEU A O 1
ATOM 1682 N N . GLY A 1 221 ? 14.172 -1.978 -8.273 1 97.25 221 GLY A N 1
ATOM 1683 C CA . GLY A 1 221 ? 14.898 -0.735 -8.461 1 97.25 221 GLY A CA 1
ATOM 1684 C C . GLY A 1 221 ? 16.375 -0.948 -8.727 1 97.25 221 GLY A C 1
ATOM 1685 O O . GLY A 1 221 ? 17.219 -0.223 -8.195 1 97.25 221 GLY A O 1
ATOM 1686 N N . LEU A 1 222 ? 16.719 -1.947 -9.438 1 97.81 222 LEU A N 1
ATOM 1687 C CA . LEU A 1 222 ? 18.094 -2.275 -9.812 1 97.81 222 LEU A CA 1
ATOM 1688 C C . LEU A 1 222 ? 18.281 -2.162 -11.32 1 97.81 222 LEU A C 1
ATOM 1690 O O . LEU A 1 222 ? 17.312 -2.209 -12.078 1 97.81 222 LEU A O 1
ATOM 1694 N N . SER A 1 223 ? 19.531 -1.94 -11.672 1 97.38 223 SER A N 1
ATOM 1695 C CA . SER A 1 223 ? 19.828 -2.104 -13.094 1 97.38 223 SER A CA 1
ATOM 1696 C C . SER A 1 223 ? 19.797 -3.574 -13.5 1 97.38 223 SER A C 1
ATOM 1698 O O . SER A 1 223 ? 19.953 -4.461 -12.648 1 97.38 223 SER A O 1
ATOM 1700 N N . LEU A 1 224 ? 19.609 -3.826 -14.82 1 97.25 224 LEU A N 1
ATOM 1701 C CA . LEU A 1 224 ? 19.656 -5.191 -15.336 1 97.25 224 LEU A CA 1
ATOM 1702 C C . LEU A 1 224 ? 21.016 -5.82 -15.078 1 97.25 224 LEU A C 1
ATOM 1704 O O . LEU A 1 224 ? 21.109 -6.996 -14.703 1 97.25 224 LEU A O 1
ATOM 1708 N N . ALA A 1 225 ? 22.094 -5.047 -15.203 1 98.06 225 ALA A N 1
ATOM 1709 C CA . ALA A 1 225 ? 23.438 -5.539 -15 1 98.06 225 ALA A CA 1
ATOM 1710 C C . ALA A 1 225 ? 23.656 -5.984 -13.555 1 98.06 225 ALA A C 1
ATOM 1712 O O . ALA A 1 225 ? 24.188 -7.07 -13.297 1 98.06 225 ALA A O 1
ATOM 1713 N N . HIS A 1 226 ? 23.172 -5.191 -12.648 1 97.88 226 HIS A N 1
ATOM 1714 C CA . HIS A 1 226 ? 23.328 -5.516 -11.234 1 97.88 226 HIS A CA 1
ATOM 1715 C C . HIS A 1 226 ? 22.453 -6.707 -10.844 1 97.88 226 HIS A C 1
ATOM 1717 O O . HIS A 1 226 ? 22.875 -7.559 -10.055 1 97.88 226 HIS A O 1
ATOM 1723 N N . THR A 1 227 ? 21.312 -6.777 -11.359 1 97.88 227 THR A N 1
ATOM 1724 C CA . THR A 1 227 ? 20.422 -7.906 -11.141 1 97.88 227 THR A CA 1
ATOM 1725 C C . THR A 1 227 ? 21.078 -9.211 -11.602 1 97.88 227 THR A C 1
ATOM 1727 O O . THR A 1 227 ? 21.125 -10.18 -10.844 1 97.88 227 THR A O 1
ATOM 1730 N N . ASN A 1 228 ? 21.594 -9.188 -12.789 1 97.56 228 ASN A N 1
ATOM 1731 C CA . ASN A 1 228 ? 22.219 -10.375 -13.359 1 97.56 228 ASN A CA 1
ATOM 1732 C C . ASN A 1 228 ? 23.438 -10.812 -12.562 1 97.56 228 ASN A C 1
ATOM 1734 O O . ASN A 1 228 ? 23.609 -12 -12.281 1 97.56 228 ASN A O 1
ATOM 1738 N N . LYS A 1 229 ? 24.203 -9.836 -12.188 1 98.06 229 LYS A N 1
ATOM 1739 C CA . LYS A 1 229 ? 25.391 -10.133 -11.414 1 98.06 229 LYS A CA 1
ATOM 1740 C C . LYS A 1 229 ? 25.047 -10.781 -10.078 1 98.06 229 LYS A C 1
ATOM 1742 O O . LYS A 1 229 ? 25.656 -11.773 -9.688 1 98.06 229 LYS A O 1
ATOM 1747 N N . THR A 1 230 ? 24.094 -10.242 -9.438 1 97.62 230 THR A N 1
ATOM 1748 C CA . THR A 1 230 ? 23.688 -10.742 -8.133 1 97.62 230 THR A CA 1
ATOM 1749 C C . THR A 1 230 ? 23.047 -12.117 -8.266 1 97.62 230 THR A C 1
ATOM 1751 O O . THR A 1 230 ? 23.297 -13.008 -7.445 1 97.62 230 THR A O 1
ATOM 1754 N N . LEU A 1 231 ? 22.25 -12.359 -9.273 1 96.69 231 LEU A N 1
ATOM 1755 C CA . LEU A 1 231 ? 21.625 -13.656 -9.516 1 96.69 231 LEU A CA 1
ATOM 1756 C C . LEU A 1 231 ? 22.688 -14.727 -9.797 1 96.69 231 LEU A C 1
ATOM 1758 O O . LEU A 1 231 ? 22.578 -15.844 -9.289 1 96.69 231 LEU A O 1
ATOM 1762 N N . ARG A 1 232 ? 23.641 -14.359 -10.555 1 96.62 232 ARG A N 1
ATOM 1763 C CA . ARG A 1 232 ? 24.719 -15.289 -10.859 1 96.62 232 ARG A CA 1
ATOM 1764 C C . ARG A 1 232 ? 25.453 -15.711 -9.586 1 96.62 232 ARG A C 1
ATOM 1766 O O . ARG A 1 232 ? 25.812 -16.875 -9.438 1 96.62 232 ARG A O 1
ATOM 1773 N N . ARG A 1 233 ? 25.609 -14.766 -8.758 1 96.75 233 ARG A N 1
ATOM 1774 C CA . ARG A 1 233 ? 26.266 -15.047 -7.48 1 96.75 233 ARG A CA 1
ATOM 1775 C C . ARG A 1 233 ? 25.453 -16.047 -6.66 1 96.75 233 ARG A C 1
ATOM 1777 O O . ARG A 1 233 ? 26.016 -16.969 -6.074 1 96.75 233 ARG A O 1
ATOM 1784 N N . LEU A 1 234 ? 24.203 -15.891 -6.637 1 96.94 234 LEU A N 1
ATOM 1785 C CA . LEU A 1 234 ? 23.328 -16.781 -5.879 1 96.94 234 LEU A CA 1
ATOM 1786 C C . LEU A 1 234 ? 23.297 -18.172 -6.492 1 96.94 234 LEU A C 1
ATOM 1788 O O . LEU A 1 234 ? 23.312 -19.172 -5.77 1 96.94 234 LEU A O 1
ATOM 1792 N N . VAL A 1 235 ? 23.297 -18.25 -7.77 1 95.94 235 VAL A N 1
ATOM 1793 C CA . VAL A 1 235 ? 23.281 -19.516 -8.484 1 95.94 235 VAL A CA 1
ATOM 1794 C C . VAL A 1 235 ? 24.594 -20.25 -8.258 1 95.94 235 VAL A C 1
ATOM 1796 O O . VAL A 1 235 ? 24.609 -21.453 -7.953 1 95.94 235 VAL A O 1
ATOM 1799 N N . ARG A 1 236 ? 25.672 -19.531 -8.336 1 96.5 236 ARG A N 1
ATOM 1800 C CA . ARG A 1 236 ? 27 -20.125 -8.148 1 96.5 236 ARG A CA 1
ATOM 1801 C C . ARG A 1 236 ? 27.156 -20.656 -6.727 1 96.5 236 ARG A C 1
ATOM 1803 O O . ARG A 1 236 ? 27.797 -21.688 -6.52 1 96.5 236 ARG A O 1
ATOM 1810 N N . ALA A 1 237 ? 26.484 -20.016 -5.82 1 96.81 237 ALA A N 1
ATOM 1811 C CA . ALA A 1 237 ? 26.578 -20.406 -4.414 1 96.81 237 ALA A CA 1
ATOM 1812 C C . ALA A 1 237 ? 25.641 -21.578 -4.117 1 96.81 237 ALA A C 1
ATOM 1814 O O . ALA A 1 237 ? 25.609 -22.078 -2.994 1 96.81 237 ALA A O 1
ATOM 1815 N N . GLY A 1 238 ? 24.828 -22 -5.094 1 96.56 238 GLY A N 1
ATOM 1816 C CA . GLY A 1 238 ? 23.906 -23.109 -4.934 1 96.56 238 GLY A CA 1
ATOM 1817 C C . GLY A 1 238 ? 22.656 -22.75 -4.156 1 96.56 238 GLY A C 1
ATOM 1818 O O . GLY A 1 238 ? 21.969 -23.625 -3.645 1 96.56 238 GLY A O 1
ATOM 1819 N N . LEU A 1 239 ? 22.359 -21.469 -4.086 1 96.94 239 LEU A N 1
ATOM 1820 C CA . LEU A 1 239 ? 21.266 -21 -3.24 1 96.94 239 LEU A CA 1
ATOM 1821 C C . LEU A 1 239 ? 20 -20.781 -4.059 1 96.94 239 LEU A C 1
ATOM 1823 O O . LEU A 1 239 ? 18.906 -20.625 -3.498 1 96.94 239 LEU A O 1
ATOM 1827 N N . CYS A 1 240 ? 20.156 -20.828 -5.316 1 94.81 240 CYS A N 1
ATOM 1828 C CA . CYS A 1 240 ? 19.047 -20.578 -6.23 1 94.81 240 CYS A CA 1
ATOM 1829 C C . CYS A 1 240 ? 19.281 -21.281 -7.562 1 94.81 240 CYS A C 1
ATOM 1831 O O . CYS A 1 240 ? 20.391 -21.281 -8.102 1 94.81 240 CYS A O 1
ATOM 1833 N N . GLU A 1 241 ? 18.312 -21.969 -8.031 1 94.12 241 GLU A N 1
ATOM 1834 C CA . GLU A 1 241 ? 18.234 -22.453 -9.406 1 94.12 241 GLU A CA 1
ATOM 1835 C C . GLU A 1 241 ? 17.094 -21.797 -10.172 1 94.12 241 GLU A C 1
ATOM 1837 O O . GLU A 1 241 ? 15.922 -22.016 -9.852 1 94.12 241 GLU A O 1
ATOM 1842 N N . TRP A 1 242 ? 17.531 -21.078 -11.07 1 90.12 242 TRP A N 1
ATOM 1843 C CA . TRP A 1 242 ? 16.562 -20.219 -11.75 1 90.12 242 TRP A CA 1
ATOM 1844 C C . TRP A 1 242 ? 16.625 -20.422 -13.258 1 90.12 242 TRP A C 1
ATOM 1846 O O . TRP A 1 242 ? 17.703 -20.344 -13.859 1 90.12 242 TRP A O 1
ATOM 1856 N N . THR A 1 243 ? 15.508 -20.828 -13.891 1 89.75 243 THR A N 1
ATOM 1857 C CA . THR A 1 243 ? 15.305 -20.734 -15.328 1 89.75 243 THR A CA 1
ATOM 1858 C C . THR A 1 243 ? 14.383 -19.562 -15.664 1 89.75 243 THR A C 1
ATOM 1860 O O . THR A 1 243 ? 13.172 -19.641 -15.43 1 89.75 243 THR A O 1
ATOM 1863 N N . PRO A 1 244 ? 14.906 -18.531 -16.234 1 86.25 244 PRO A N 1
ATOM 1864 C CA . PRO A 1 244 ? 14.133 -17.312 -16.438 1 86.25 244 PRO A CA 1
ATOM 1865 C C . PRO A 1 244 ? 12.812 -17.562 -17.172 1 86.25 244 PRO A C 1
ATOM 1867 O O . PRO A 1 244 ? 12.797 -18.25 -18.203 1 86.25 244 PRO A O 1
ATOM 1870 N N . GLY A 1 245 ? 11.773 -17.016 -16.578 1 90.19 245 GLY A N 1
ATOM 1871 C CA . GLY A 1 245 ? 10.461 -17.094 -17.219 1 90.19 245 GLY A CA 1
ATOM 1872 C C . GLY A 1 245 ? 9.797 -18.438 -17.062 1 90.19 245 GLY A C 1
ATOM 1873 O O . GLY A 1 245 ? 8.711 -18.672 -17.578 1 90.19 245 GLY A O 1
ATOM 1874 N N . VAL A 1 246 ? 10.422 -19.328 -16.328 1 91 246 VAL A N 1
ATOM 1875 C CA . VAL A 1 246 ? 9.891 -20.688 -16.328 1 91 246 VAL A CA 1
ATOM 1876 C C . VAL A 1 246 ? 9.734 -21.188 -14.898 1 91 246 VAL A C 1
ATOM 1878 O O . VAL A 1 246 ? 8.617 -21.453 -14.445 1 91 246 VAL A O 1
ATOM 1881 N N . ARG A 1 247 ? 10.906 -21.297 -14.219 1 93.94 247 ARG A N 1
ATOM 1882 C CA . ARG A 1 247 ? 10.836 -21.984 -12.93 1 93.94 247 ARG A CA 1
ATOM 1883 C C . ARG A 1 247 ? 11.891 -21.453 -11.969 1 93.94 247 ARG A C 1
ATOM 1885 O O . ARG A 1 247 ? 12.961 -21 -12.398 1 93.94 247 ARG A O 1
ATOM 1892 N N . LEU A 1 248 ? 11.531 -21.469 -10.688 1 94.62 248 LEU A N 1
ATOM 1893 C CA . LEU A 1 248 ? 12.438 -21.156 -9.586 1 94.62 248 LEU A CA 1
ATOM 1894 C C . LEU A 1 248 ? 12.523 -22.312 -8.594 1 94.62 248 LEU A C 1
ATOM 1896 O O . LEU A 1 248 ? 11.5 -22.844 -8.172 1 94.62 248 LEU A O 1
ATOM 1900 N N . HIS A 1 249 ? 13.688 -22.781 -8.375 1 95.25 249 HIS A N 1
ATOM 1901 C CA . HIS A 1 249 ? 13.938 -23.766 -7.328 1 95.25 249 HIS A CA 1
ATOM 1902 C C . HIS A 1 249 ? 14.883 -23.219 -6.27 1 95.25 249 HIS A C 1
ATOM 1904 O O . HIS A 1 249 ? 15.992 -22.781 -6.586 1 95.25 249 HIS A O 1
ATOM 1910 N N . LEU A 1 250 ? 14.43 -23.109 -5.047 1 95.56 250 LEU A N 1
ATOM 1911 C CA . LEU A 1 250 ? 15.25 -22.797 -3.885 1 95.56 250 LEU A CA 1
ATOM 1912 C C . LEU A 1 250 ? 15.531 -24.047 -3.061 1 95.56 250 LEU A C 1
ATOM 1914 O O . LEU A 1 250 ? 14.68 -24.5 -2.293 1 95.56 250 LEU A O 1
ATOM 1918 N N . PRO A 1 251 ? 16.719 -24.625 -3.227 1 94.12 251 PRO A N 1
ATOM 1919 C CA . PRO A 1 251 ? 17.016 -25.875 -2.533 1 94.12 251 PRO A CA 1
ATOM 1920 C C . PRO A 1 251 ? 16.812 -25.781 -1.023 1 94.12 251 PRO A C 1
ATOM 1922 O O . PRO A 1 251 ? 16.344 -26.734 -0.399 1 94.12 251 PRO A O 1
ATOM 1925 N N . ASP A 1 252 ? 17.172 -24.719 -0.461 1 94 252 ASP A N 1
ATOM 1926 C CA . ASP A 1 252 ? 17 -24.453 0.965 1 94 252 ASP A CA 1
ATOM 1927 C C . ASP A 1 252 ? 16.688 -22.984 1.219 1 94 252 ASP A C 1
ATOM 1929 O O . ASP A 1 252 ? 17.594 -22.172 1.438 1 94 252 ASP A O 1
ATOM 1933 N N . PRO A 1 253 ? 15.406 -22.703 1.258 1 94.94 253 PRO A N 1
ATOM 1934 C CA . PRO A 1 253 ? 15.008 -21.312 1.469 1 94.94 253 PRO A CA 1
ATOM 1935 C C . PRO A 1 253 ? 15.625 -20.703 2.725 1 94.94 253 PRO A C 1
ATOM 1937 O O . PRO A 1 253 ? 15.977 -19.516 2.736 1 94.94 253 PRO A O 1
ATOM 1940 N N . ALA A 1 254 ? 15.766 -21.469 3.785 1 95.56 254 ALA A N 1
ATOM 1941 C CA . ALA A 1 254 ? 16.375 -20.969 5.016 1 95.56 254 ALA A CA 1
ATOM 1942 C C . ALA A 1 254 ? 17.828 -20.594 4.797 1 95.56 254 ALA A C 1
ATOM 1944 O O . ALA A 1 254 ? 18.312 -19.609 5.355 1 95.56 254 ALA A O 1
ATOM 1945 N N . ALA A 1 255 ? 18.5 -21.359 4.027 1 96.75 255 ALA A N 1
ATOM 1946 C CA . ALA A 1 255 ? 19.906 -21.062 3.725 1 96.75 255 ALA A CA 1
ATOM 1947 C C . ALA A 1 255 ? 20.047 -19.781 2.908 1 96.75 255 ALA A C 1
ATOM 1949 O O . ALA A 1 255 ? 20.953 -19 3.135 1 96.75 255 ALA A O 1
ATOM 1950 N N . LEU A 1 256 ? 19.125 -19.641 1.922 1 97.19 256 LEU A N 1
ATOM 1951 C CA . LEU A 1 256 ? 19.125 -18.406 1.144 1 97.19 256 LEU A CA 1
ATOM 1952 C C . LEU A 1 256 ? 18.891 -17.188 2.041 1 97.19 256 LEU A C 1
ATOM 1954 O O . LEU A 1 256 ? 19.578 -16.172 1.926 1 97.19 256 LEU A O 1
ATOM 1958 N N . ALA A 1 257 ? 17.922 -17.297 2.939 1 96.94 257 ALA A N 1
ATOM 1959 C CA . ALA A 1 257 ? 17.625 -16.219 3.871 1 96.94 257 ALA A CA 1
ATOM 1960 C C . ALA A 1 257 ? 18.828 -15.891 4.742 1 96.94 257 ALA A C 1
ATOM 1962 O O . ALA A 1 257 ? 19.203 -14.719 4.883 1 96.94 257 ALA A O 1
ATOM 1963 N N . ALA A 1 258 ? 19.438 -16.922 5.258 1 96 258 ALA A N 1
ATOM 1964 C CA . ALA A 1 258 ? 20.594 -16.734 6.117 1 96 258 ALA A CA 1
ATOM 1965 C C . ALA A 1 258 ? 21.75 -16.062 5.363 1 96 258 ALA A C 1
ATOM 1967 O O . ALA A 1 258 ? 22.406 -15.164 5.891 1 96 258 ALA A O 1
ATOM 1968 N N . HIS A 1 259 ? 21.922 -16.531 4.148 1 94.88 259 HIS A N 1
ATOM 1969 C CA . HIS A 1 259 ? 22.984 -15.977 3.314 1 94.88 259 HIS A CA 1
ATOM 1970 C C . HIS A 1 259 ? 22.781 -14.484 3.072 1 94.88 259 HIS A C 1
ATOM 1972 O O . HIS A 1 259 ? 23.75 -13.727 3.002 1 94.88 259 HIS A O 1
ATOM 1978 N N . ALA A 1 260 ? 21.547 -14.07 2.984 1 95 260 ALA A N 1
ATOM 1979 C CA . ALA A 1 260 ? 21.234 -12.672 2.688 1 95 260 ALA A CA 1
ATOM 1980 C C . ALA A 1 260 ? 20.969 -11.891 3.969 1 95 260 ALA A C 1
ATOM 1982 O O . ALA A 1 260 ? 20.609 -10.711 3.918 1 95 260 ALA A O 1
ATOM 1983 N N . GLY A 1 261 ? 21.094 -12.508 5.152 1 92.62 261 GLY A N 1
ATOM 1984 C CA . GLY A 1 261 ? 20.828 -11.836 6.414 1 92.62 261 GLY A CA 1
ATOM 1985 C C . GLY A 1 261 ? 19.359 -11.523 6.637 1 92.62 261 GLY A C 1
ATOM 1986 O O . GLY A 1 261 ? 19.016 -10.484 7.195 1 92.62 261 GLY A O 1
ATOM 1987 N N . LEU A 1 262 ? 18.5 -12.391 6.082 1 94.38 262 LEU A N 1
ATOM 1988 C CA . LEU A 1 262 ? 17.062 -12.219 6.176 1 94.38 262 LEU A CA 1
ATOM 1989 C C . LEU A 1 262 ? 16.438 -13.352 6.988 1 94.38 262 LEU A C 1
ATOM 1991 O O . LEU A 1 262 ? 17.125 -14.289 7.391 1 94.38 262 LEU A O 1
ATOM 1995 N N . GLU A 1 263 ? 15.25 -13.125 7.324 1 86.75 263 GLU A N 1
ATOM 1996 C CA . GLU A 1 263 ? 14.453 -14.219 7.875 1 86.75 263 GLU A CA 1
ATOM 1997 C C . GLU A 1 263 ? 13.57 -14.859 6.801 1 86.75 263 GLU A C 1
ATOM 1999 O O . GLU A 1 263 ? 12.922 -14.148 6.02 1 86.75 263 GLU A O 1
ATOM 2004 N N . ALA A 1 264 ? 13.578 -16.156 6.781 1 86.12 264 ALA A N 1
ATOM 2005 C CA . ALA A 1 264 ? 12.727 -16.844 5.816 1 86.12 264 ALA A CA 1
ATOM 2006 C C . ALA A 1 264 ? 11.25 -16.594 6.109 1 86.12 264 ALA A C 1
ATOM 2008 O O . ALA A 1 264 ? 10.828 -16.609 7.27 1 86.12 264 ALA A O 1
ATOM 2009 N N . PRO A 1 265 ? 10.586 -16.328 5.012 1 84.44 265 PRO A N 1
ATOM 2010 C CA . PRO A 1 265 ? 9.156 -16.109 5.254 1 84.44 265 PRO A CA 1
ATOM 2011 C C . PRO A 1 265 ? 8.422 -17.391 5.668 1 84.44 265 PRO A C 1
ATOM 2013 O O . PRO A 1 265 ? 8.852 -18.484 5.312 1 84.44 265 PRO A O 1
ATOM 2016 N N . GLY A 1 266 ? 7.469 -17.219 6.527 1 81.56 266 GLY A N 1
ATOM 2017 C CA . GLY A 1 266 ? 6.578 -18.328 6.812 1 81.56 266 GLY A CA 1
ATOM 2018 C C . GLY A 1 266 ? 5.551 -18.562 5.719 1 81.56 266 GLY A C 1
ATOM 2019 O O . GLY A 1 266 ? 5.668 -18.016 4.621 1 81.56 266 GLY A O 1
ATOM 2020 N N . LEU A 1 267 ? 4.695 -19.5 5.957 1 83.69 267 LEU A N 1
ATOM 2021 C CA . LEU A 1 267 ? 3.582 -19.75 5.043 1 83.69 267 LEU A CA 1
ATOM 2022 C C . LEU A 1 267 ? 2.639 -18.547 5.008 1 83.69 267 LEU A C 1
ATOM 2024 O O . LEU A 1 267 ? 2.381 -17.922 6.039 1 83.69 267 LEU A O 1
ATOM 2028 N N . PRO A 1 268 ? 2.281 -18.25 3.766 1 87.88 268 PRO A N 1
ATOM 2029 C CA . PRO A 1 268 ? 1.288 -17.172 3.707 1 87.88 268 PRO A CA 1
ATOM 2030 C C . PRO A 1 268 ? 0.023 -17.5 4.5 1 87.88 268 PRO A C 1
ATOM 2032 O O . PRO A 1 268 ? -0.399 -18.656 4.555 1 87.88 268 PRO A O 1
ATOM 2035 N N . PRO A 1 269 ? -0.49 -16.484 5.09 1 85.44 269 PRO A N 1
ATOM 2036 C CA . PRO A 1 269 ? -1.738 -16.703 5.82 1 85.44 269 PRO A CA 1
ATOM 2037 C C . PRO A 1 269 ? -2.916 -17.016 4.898 1 85.44 269 PRO A C 1
ATOM 2039 O O . PRO A 1 269 ? -2.906 -16.625 3.729 1 85.44 269 PRO A O 1
ATOM 2042 N N . SER A 1 270 ? -3.91 -17.734 5.512 1 92.25 270 SER A N 1
ATOM 2043 C CA . SER A 1 270 ? -5.164 -17.891 4.785 1 92.25 270 SER A CA 1
ATOM 2044 C C . SER A 1 270 ? -5.793 -16.547 4.469 1 92.25 270 SER A C 1
ATOM 2046 O O . SER A 1 270 ? -5.738 -15.625 5.289 1 92.25 270 SER A O 1
ATOM 2048 N N . ARG A 1 271 ? -6.379 -16.438 3.348 1 94.81 271 ARG A N 1
ATOM 2049 C CA . ARG A 1 271 ? -6.875 -15.141 2.912 1 94.81 271 ARG A CA 1
ATOM 2050 C C . ARG A 1 271 ? -8.266 -15.266 2.287 1 94.81 271 ARG A C 1
ATOM 2052 O O . ARG A 1 271 ? -8.656 -16.344 1.847 1 94.81 271 ARG A O 1
ATOM 2059 N N . PRO A 1 272 ? -9 -14.117 2.25 1 96.81 272 PRO A N 1
ATOM 2060 C CA . PRO A 1 272 ? -10.289 -14.117 1.557 1 96.81 272 PRO A CA 1
ATOM 2061 C C . PRO A 1 272 ? -10.148 -14.289 0.046 1 96.81 272 PRO A C 1
ATOM 2063 O O . PRO A 1 272 ? -9.078 -14.023 -0.51 1 96.81 272 PRO A O 1
ATOM 2066 N N . LEU A 1 273 ? -11.164 -14.789 -0.55 1 97 273 LEU A N 1
ATOM 2067 C CA . LEU A 1 273 ? -11.289 -14.914 -1.999 1 97 273 LEU A CA 1
ATOM 2068 C C . LEU A 1 273 ? -12.625 -14.367 -2.48 1 97 273 LEU A C 1
ATOM 2070 O O . LEU A 1 273 ? -13.68 -14.844 -2.051 1 97 273 LEU A O 1
ATOM 2074 N N . ILE A 1 274 ? -12.539 -13.328 -3.256 1 96.44 274 ILE A N 1
ATOM 2075 C CA . ILE A 1 274 ? -13.75 -12.797 -3.861 1 96.44 274 ILE A CA 1
ATOM 2076 C C . ILE A 1 274 ? -13.891 -13.32 -5.289 1 96.44 274 ILE A C 1
ATOM 2078 O O . ILE A 1 274 ? -12.914 -13.352 -6.043 1 96.44 274 ILE A O 1
ATOM 2082 N N . MET B 1 1 ? 29.938 -13.625 29.703 1 30.59 1 MET B N 1
ATOM 2083 C CA . MET B 1 1 ? 28.656 -14.203 29.297 1 30.59 1 MET B CA 1
ATOM 2084 C C . MET B 1 1 ? 27.5 -13.492 30 1 30.59 1 MET B C 1
ATOM 2086 O O . MET B 1 1 ? 26.391 -13.438 29.453 1 30.59 1 MET B O 1
ATOM 2090 N N . THR B 1 2 ? 27.766 -12.867 31.188 1 39.69 2 THR B N 1
ATOM 2091 C CA . THR B 1 2 ? 26.781 -12.297 32.094 1 39.69 2 THR B CA 1
ATOM 2092 C C . THR B 1 2 ? 26.375 -10.898 31.656 1 39.69 2 THR B C 1
ATOM 2094 O O . THR B 1 2 ? 25.297 -10.422 32 1 39.69 2 THR B O 1
ATOM 2097 N N . GLU B 1 3 ? 27.281 -10.203 30.969 1 37.84 3 GLU B N 1
ATOM 2098 C CA . GLU B 1 3 ? 27.047 -8.781 30.75 1 37.84 3 GLU B CA 1
ATOM 2099 C C . GLU B 1 3 ? 26.047 -8.555 29.625 1 37.84 3 GLU B C 1
ATOM 2101 O O . GLU B 1 3 ? 25.516 -7.453 29.469 1 37.84 3 GLU B O 1
ATOM 2106 N N . ASP B 1 4 ? 25.906 -9.531 28.703 1 36.31 4 ASP B N 1
ATOM 2107 C CA . ASP B 1 4 ? 25.141 -9.258 27.484 1 36.31 4 ASP B CA 1
ATOM 2108 C C . ASP B 1 4 ? 23.641 -9.32 27.766 1 36.31 4 ASP B C 1
ATOM 2110 O O . ASP B 1 4 ? 22.844 -8.914 26.922 1 36.31 4 ASP B O 1
ATOM 2114 N N . LEU B 1 5 ? 23.234 -9.938 28.953 1 36.78 5 LEU B N 1
ATOM 2115 C CA . LEU B 1 5 ? 21.812 -10.078 29.234 1 36.78 5 LEU B CA 1
ATOM 2116 C C . LEU B 1 5 ? 21.203 -8.75 29.672 1 36.78 5 LEU B C 1
ATOM 2118 O O . LEU B 1 5 ? 19.984 -8.633 29.781 1 36.78 5 LEU B O 1
ATOM 2122 N N . THR B 1 6 ? 22.062 -7.844 30.141 1 33.59 6 THR B N 1
ATOM 2123 C CA . THR B 1 6 ? 21.5 -6.66 30.781 1 33.59 6 THR B CA 1
ATOM 2124 C C . THR B 1 6 ? 20.969 -5.676 29.75 1 33.59 6 THR B C 1
ATOM 2126 O O . THR B 1 6 ? 20.078 -4.871 30.047 1 33.59 6 THR B O 1
ATOM 2129 N N . GLN B 1 7 ? 21.547 -5.68 28.516 1 28.27 7 GLN B N 1
ATOM 2130 C CA . GLN B 1 7 ? 21.125 -4.617 27.609 1 28.27 7 GLN B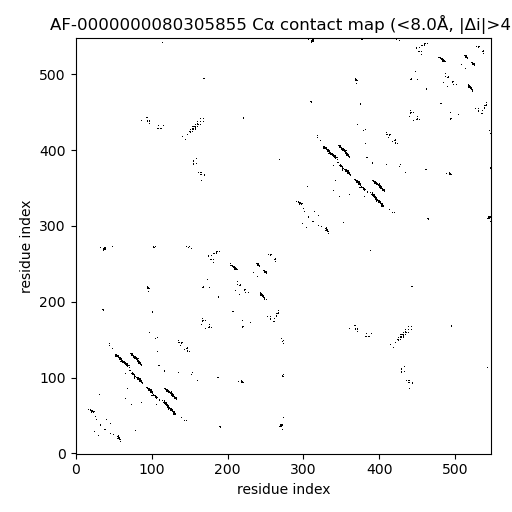 CA 1
ATOM 2131 C C . GLN B 1 7 ? 19.75 -4.906 27 1 28.27 7 GLN B C 1
ATOM 2133 O O . GLN B 1 7 ? 19.078 -3.998 26.516 1 28.27 7 GLN B O 1
ATOM 2138 N N . ALA B 1 8 ? 19.359 -6.211 26.891 1 34.19 8 ALA B N 1
ATOM 2139 C CA . ALA B 1 8 ? 18.078 -6.516 26.266 1 34.19 8 ALA B CA 1
ATOM 2140 C C . ALA B 1 8 ? 16.906 -6.043 27.125 1 34.19 8 ALA B C 1
ATOM 2142 O O . ALA B 1 8 ? 15.797 -5.855 26.641 1 34.19 8 ALA B O 1
ATOM 2143 N N . THR B 1 9 ? 17.125 -5.871 28.438 1 32.81 9 THR B N 1
ATOM 2144 C CA . THR B 1 9 ? 16.016 -5.578 29.359 1 32.81 9 THR B CA 1
ATOM 2145 C C . THR B 1 9 ? 15.617 -4.109 29.25 1 32.81 9 THR B C 1
ATOM 2147 O O . THR B 1 9 ? 14.523 -3.73 29.672 1 32.81 9 THR B O 1
ATOM 2150 N N . ARG B 1 10 ? 16.562 -3.217 28.859 1 31.17 10 ARG B N 1
ATOM 2151 C CA . ARG B 1 10 ? 16.203 -1.804 28.922 1 31.17 10 ARG B CA 1
ATOM 2152 C C . ARG B 1 10 ? 15.242 -1.435 27.797 1 31.17 10 ARG B C 1
ATOM 2154 O O . ARG B 1 10 ? 14.633 -0.365 27.828 1 31.17 10 ARG B O 1
ATOM 2161 N N . LEU B 1 11 ? 15.297 -2.168 26.672 1 32.19 11 LEU B N 1
ATOM 2162 C CA . LEU B 1 11 ? 14.453 -1.669 25.578 1 32.19 11 LEU B CA 1
ATOM 2163 C C . LEU B 1 11 ? 12.984 -1.959 25.859 1 32.19 11 LEU B C 1
ATOM 2165 O O . LEU B 1 11 ? 12.109 -1.544 25.094 1 32.19 11 LEU B O 1
ATOM 2169 N N . ALA B 1 12 ? 12.773 -2.949 26.688 1 36.19 12 ALA B N 1
ATOM 2170 C CA . ALA B 1 12 ? 11.367 -3.289 26.906 1 36.19 12 ALA B CA 1
ATOM 2171 C C . ALA B 1 12 ? 10.672 -2.219 27.734 1 36.19 12 ALA B C 1
ATOM 2173 O O . ALA B 1 12 ? 9.484 -2.35 28.062 1 36.19 12 ALA B O 1
ATOM 2174 N N . GLU B 1 13 ? 11.469 -1.39 28.438 1 32.78 13 GLU B N 1
ATOM 2175 C CA . GLU B 1 13 ? 10.68 -0.418 29.188 1 32.78 13 GLU B CA 1
ATOM 2176 C C . GLU B 1 13 ? 10.086 0.642 28.266 1 32.78 13 GLU B C 1
ATOM 2178 O O . GLU B 1 13 ? 10.758 1.606 27.891 1 32.78 13 GLU B O 1
ATOM 2183 N N . ALA B 1 14 ? 9.289 0.307 27.25 1 37.72 14 ALA B N 1
ATOM 2184 C CA . ALA B 1 14 ? 8.469 1.326 26.609 1 37.72 14 ALA B CA 1
ATOM 2185 C C . ALA B 1 14 ? 7.922 2.324 27.625 1 37.72 14 ALA B C 1
ATOM 2187 O O . ALA B 1 14 ? 7.34 1.931 28.625 1 37.72 14 ALA B O 1
ATOM 2188 N N . ASP B 1 15 ? 8.508 3.48 27.797 1 35.78 15 ASP B N 1
ATOM 2189 C CA . ASP B 1 15 ? 7.965 4.582 28.578 1 35.78 15 ASP B CA 1
ATOM 2190 C C . ASP B 1 15 ? 6.445 4.656 28.438 1 35.78 15 ASP B C 1
ATOM 2192 O O . ASP B 1 15 ? 5.926 4.895 27.344 1 35.78 15 ASP B O 1
ATOM 2196 N N . THR B 1 16 ? 5.715 3.9 29.156 1 39.88 16 THR B N 1
ATOM 2197 C CA . THR B 1 16 ? 4.281 4.105 29.344 1 39.88 16 THR B CA 1
ATOM 2198 C C . THR B 1 16 ? 3.992 5.551 29.734 1 39.88 16 THR B C 1
ATOM 2200 O O . THR B 1 16 ? 3.941 5.875 30.922 1 39.88 16 THR B O 1
ATOM 2203 N N . ALA B 1 17 ? 4.621 6.531 29.031 1 42.66 17 ALA B N 1
ATOM 2204 C CA . ALA B 1 17 ? 4.102 7.848 29.391 1 42.66 17 ALA B CA 1
ATOM 2205 C C . ALA B 1 17 ? 2.588 7.809 29.578 1 42.66 17 ALA B C 1
ATOM 2207 O O . ALA B 1 17 ? 1.883 7.133 28.812 1 42.66 17 ALA B O 1
ATOM 2208 N N . PRO B 1 18 ? 2.143 8.305 30.734 1 45.12 18 PRO B N 1
ATOM 2209 C CA . PRO B 1 18 ? 0.707 8.289 31.031 1 45.12 18 PRO B CA 1
ATOM 2210 C C . PRO B 1 18 ? -0.129 8.898 29.906 1 45.12 18 PRO B C 1
ATOM 2212 O O . PRO B 1 18 ? 0.288 9.875 29.281 1 45.12 18 PRO B O 1
ATOM 2215 N N . LEU 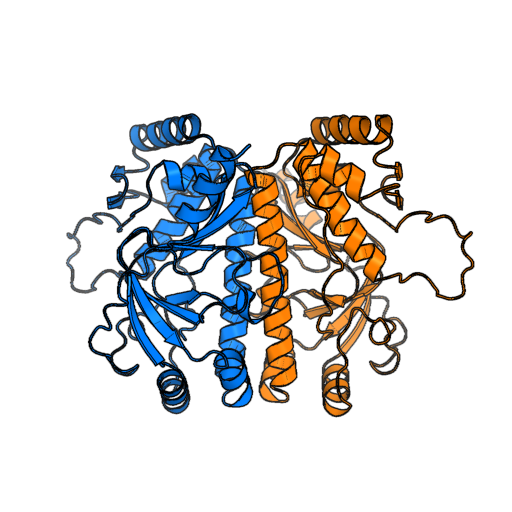B 1 19 ? -0.947 8.141 29.234 1 51.62 19 LEU B N 1
ATOM 2216 C CA . LEU B 1 19 ? -2.004 8.602 28.344 1 51.62 19 LEU B CA 1
ATOM 2217 C C . LEU B 1 19 ? -2.762 9.781 28.953 1 51.62 19 LEU B C 1
ATOM 2219 O O . LEU B 1 19 ? -3.512 9.602 29.922 1 51.62 19 LEU B O 1
ATOM 2223 N N . LEU B 1 20 ? -2.135 11.008 28.906 1 50.09 20 LEU B N 1
ATOM 2224 C CA . LEU B 1 20 ? -2.975 12.109 29.375 1 50.09 20 LEU B CA 1
ATOM 2225 C C . LEU B 1 20 ? -4.324 12.094 28.656 1 50.09 20 LEU B C 1
ATOM 2227 O O . LEU B 1 20 ? -4.383 12.148 27.422 1 50.09 20 LEU B O 1
ATOM 2231 N N . THR B 1 21 ? -5.312 11.5 29.312 1 53.94 21 THR B N 1
ATOM 2232 C CA . THR B 1 21 ? -6.684 11.508 28.812 1 53.94 21 THR B CA 1
ATOM 2233 C C . THR B 1 21 ? -7.223 12.93 28.734 1 53.94 21 THR B C 1
ATOM 2235 O O . THR B 1 21 ? -7.227 13.656 29.734 1 53.94 21 THR B O 1
ATOM 2238 N N . VAL B 1 22 ? -7.078 13.617 27.688 1 55.25 22 VAL B N 1
ATOM 2239 C CA . VAL B 1 22 ? -7.656 14.945 27.484 1 55.25 22 VAL B CA 1
ATOM 2240 C C . VAL B 1 22 ? -9.18 14.844 27.5 1 55.25 22 VAL B C 1
ATOM 2242 O O . VAL B 1 22 ? -9.742 13.773 27.266 1 55.25 22 VAL B O 1
ATOM 2245 N N . ALA B 1 23 ? -9.773 15.984 27.922 1 52 23 ALA B N 1
ATOM 2246 C CA . ALA B 1 23 ? -11.227 16.094 27.953 1 52 23 ALA B CA 1
ATOM 2247 C C . ALA B 1 23 ? -11.844 15.602 26.641 1 52 23 ALA B C 1
ATOM 2249 O O . ALA B 1 23 ? -11.406 16 25.562 1 52 23 ALA B O 1
ATOM 2250 N N . PHE B 1 24 ? -12.523 14.477 26.734 1 55.81 24 PHE B N 1
ATOM 2251 C CA . PHE B 1 24 ? -13.234 13.797 25.656 1 55.81 24 PHE B CA 1
ATOM 2252 C C . PHE B 1 24 ? -14.156 14.766 24.922 1 55.81 24 PHE B C 1
ATOM 2254 O O . PHE B 1 24 ? -15.031 15.383 25.531 1 55.81 24 PHE B O 1
ATOM 2261 N N . GLN B 1 25 ? -13.648 15.57 23.844 1 59.5 25 GLN B N 1
ATOM 2262 C CA . GLN B 1 25 ? -14.641 16.219 23 1 59.5 25 GLN B CA 1
ATOM 2263 C C . GLN B 1 25 ? -15.352 15.203 22.109 1 59.5 25 GLN B C 1
ATOM 2265 O O . GLN B 1 25 ? -14.719 14.305 21.547 1 59.5 25 GLN B O 1
ATOM 2270 N N . GLY B 1 26 ? -16.547 14.867 22.422 1 67.19 26 GLY B N 1
ATOM 2271 C CA . GLY B 1 26 ? -17.375 13.977 21.609 1 67.19 26 GLY B CA 1
ATOM 2272 C C . GLY B 1 26 ? -17.172 14.188 20.125 1 67.19 26 GLY B C 1
ATOM 2273 O O . GLY B 1 26 ? -16.484 15.117 19.703 1 67.19 26 GLY B O 1
ATOM 2274 N N . CYS B 1 27 ? -17.531 13.289 19.281 1 79.44 27 CYS B N 1
ATOM 2275 C CA . CYS B 1 27 ? -17.406 13.336 17.828 1 79.44 27 CYS B CA 1
ATOM 2276 C C . CYS B 1 27 ? -18.156 14.531 17.25 1 79.44 27 CYS B C 1
ATOM 2278 O O . CYS B 1 27 ? -17.844 14.984 16.141 1 79.44 27 CYS B O 1
ATOM 2280 N N . LEU B 1 28 ? -19.047 15.172 18.094 1 78.25 28 LEU B N 1
ATOM 2281 C CA . LEU B 1 28 ? -19.812 16.328 17.625 1 78.25 28 LEU B CA 1
ATOM 2282 C C . LEU B 1 28 ? -18.938 17.562 17.531 1 78.25 28 LEU B C 1
ATOM 2284 O O . LEU B 1 28 ? -19.203 18.469 16.719 1 78.25 28 LEU B O 1
ATOM 2288 N N . GLY B 1 29 ? -17.875 17.625 18.234 1 84.56 29 GLY B N 1
ATOM 2289 C CA . GLY B 1 29 ? -16.969 18.75 18.203 1 84.56 29 GLY B CA 1
ATOM 2290 C C . GLY B 1 29 ? -15.656 18.453 17.5 1 84.56 29 GLY B C 1
ATOM 2291 O O . GLY B 1 29 ? -14.641 19.094 17.766 1 84.56 29 GLY B O 1
ATOM 2292 N N . CYS B 1 30 ? -15.664 17.562 16.625 1 92.69 30 CYS B N 1
ATOM 2293 C CA . CYS B 1 30 ? -14.445 17.156 15.945 1 92.69 30 CYS B CA 1
ATOM 2294 C C . CYS B 1 30 ? -13.891 18.297 15.094 1 92.69 30 CYS B C 1
ATOM 2296 O O . CYS B 1 30 ? -14.586 18.828 14.219 1 92.69 30 CYS B O 1
ATOM 2298 N N . PRO B 1 31 ? -12.688 18.688 15.336 1 91.56 31 PRO B N 1
ATOM 2299 C CA . PRO B 1 31 ? -12.109 19.812 14.602 1 91.56 31 PRO B CA 1
ATOM 2300 C C . PRO B 1 31 ? -11.852 19.5 13.125 1 91.56 31 PRO B C 1
ATOM 2302 O O . PRO B 1 31 ? -11.617 20.406 12.328 1 91.56 31 PRO B O 1
ATOM 2305 N N . LEU B 1 32 ? -11.906 18.234 12.719 1 94.88 32 LEU B N 1
ATOM 2306 C CA . LEU B 1 32 ? -11.562 17.844 11.359 1 94.88 32 LEU B CA 1
ATOM 2307 C C . LEU B 1 32 ? -12.805 17.797 10.477 1 94.88 32 LEU B C 1
ATOM 2309 O O . LEU B 1 32 ? -12.727 18.062 9.273 1 94.88 32 LEU B O 1
ATOM 2313 N N . ARG B 1 33 ? -13.906 17.5 11.016 1 93.31 33 ARG B N 1
ATOM 2314 C CA . ARG B 1 33 ? -15.125 17.203 10.266 1 93.31 33 ARG B CA 1
ATOM 2315 C C . ARG B 1 33 ? -15.562 18.422 9.453 1 93.31 33 ARG B C 1
ATOM 2317 O O . ARG B 1 33 ? -16.047 18.281 8.328 1 93.31 33 ARG B O 1
ATOM 2324 N N . PRO B 1 34 ? -15.312 19.688 9.945 1 91.69 34 PRO B N 1
ATOM 2325 C CA . PRO B 1 34 ? -15.75 20.844 9.172 1 91.69 34 PRO B CA 1
ATOM 2326 C C . PRO B 1 34 ? -14.82 21.156 7.996 1 91.69 34 PRO B C 1
ATOM 2328 O O . PRO B 1 34 ? -15.164 21.969 7.133 1 91.69 34 PRO B O 1
ATOM 2331 N N . LEU B 1 35 ? -13.664 20.547 7.945 1 93.19 35 LEU B N 1
ATOM 2332 C CA . LEU B 1 35 ? -12.727 20.812 6.859 1 93.19 35 LEU B CA 1
ATOM 2333 C C . LEU B 1 35 ? -13.227 20.203 5.551 1 93.19 35 LEU B C 1
ATOM 2335 O O . LEU B 1 35 ? -13.742 19.078 5.535 1 93.19 35 LEU B O 1
ATOM 2339 N N . PRO B 1 36 ? -13.078 20.938 4.41 1 92.62 36 PRO B N 1
ATOM 2340 C CA . PRO B 1 36 ? -13.523 20.422 3.107 1 92.62 36 PRO B CA 1
ATOM 2341 C C . PRO B 1 36 ? -12.828 19.125 2.703 1 92.62 36 PRO B C 1
ATOM 2343 O O . PRO B 1 36 ? -13.344 18.391 1.863 1 92.62 36 PRO B O 1
ATOM 2346 N N . LEU B 1 37 ? -11.734 18.844 3.297 1 94.56 37 LEU B N 1
ATOM 2347 C CA . LEU B 1 37 ? -10.945 17.656 2.986 1 94.56 37 LEU B CA 1
ATOM 2348 C C . LEU B 1 37 ? -11.695 16.375 3.357 1 94.56 37 LEU B C 1
ATOM 2350 O O . LEU B 1 37 ? -11.445 15.32 2.785 1 94.56 37 LEU B O 1
ATOM 2354 N N . PHE B 1 38 ? -12.688 16.516 4.266 1 96.19 38 PHE B N 1
ATOM 2355 C CA . PHE B 1 38 ? -13.312 15.312 4.793 1 96.19 38 PHE B CA 1
ATOM 2356 C C . PHE B 1 38 ? -14.766 15.211 4.348 1 96.19 38 PHE B C 1
ATOM 2358 O O . PHE B 1 38 ? -15.492 16.203 4.352 1 96.19 38 PHE B O 1
ATOM 2365 N N . GLN B 1 39 ? -15.07 14.016 3.99 1 95.69 39 GLN B N 1
ATOM 2366 C CA . GLN B 1 39 ? -16.438 13.742 3.57 1 95.69 39 GLN B CA 1
ATOM 2367 C C . GLN B 1 39 ? -17.406 13.828 4.754 1 95.69 39 GLN B C 1
ATOM 2369 O O . GLN B 1 39 ? -17.062 13.43 5.867 1 95.69 39 GLN B O 1
ATOM 2374 N N . SER B 1 40 ? -18.625 14.25 4.473 1 94.06 40 SER B N 1
ATOM 2375 C CA . SER B 1 40 ? -19.656 14.328 5.512 1 94.06 40 SER B CA 1
ATOM 2376 C C . SER B 1 40 ? -20.219 12.945 5.82 1 94.06 40 SER B C 1
ATOM 2378 O O . SER B 1 40 ? -20.172 12.047 4.984 1 94.06 40 SER B O 1
ATOM 2380 N N . VAL B 1 41 ? -20.641 12.812 7.051 1 93.88 41 VAL B N 1
ATOM 2381 C CA . VAL B 1 41 ? -21.375 11.625 7.465 1 93.88 41 VAL B CA 1
ATOM 2382 C C . VAL B 1 41 ? -22.75 12.031 7.996 1 93.88 41 VAL B C 1
ATOM 2384 O O . VAL B 1 41 ? -22.938 13.156 8.453 1 93.88 41 VAL B O 1
ATOM 2387 N N . ASP B 1 42 ? -23.688 11.156 7.875 1 94.69 42 ASP B N 1
ATOM 2388 C CA . ASP B 1 42 ? -25 11.469 8.43 1 94.69 42 ASP B CA 1
ATOM 2389 C C . ASP B 1 42 ? -25.031 11.242 9.938 1 94.69 42 ASP B C 1
ATOM 2391 O O . ASP B 1 42 ? -24.047 10.805 10.523 1 94.69 42 ASP B O 1
ATOM 2395 N N . ASP B 1 43 ? -26.141 11.539 10.539 1 94.44 43 ASP B N 1
ATOM 2396 C CA . ASP B 1 43 ? -26.266 11.516 12 1 94.44 43 ASP B CA 1
ATOM 2397 C C . ASP B 1 43 ? -26.062 10.102 12.547 1 94.44 43 ASP B C 1
ATOM 2399 O O . ASP B 1 43 ? -25.453 9.922 13.602 1 94.44 43 ASP B O 1
ATOM 2403 N N . GLU B 1 44 ? -26.562 9.156 11.859 1 96.25 44 GLU B N 1
ATOM 2404 C CA . GLU B 1 44 ? -26.453 7.777 12.32 1 96.25 44 GLU B CA 1
ATOM 2405 C C . GLU B 1 44 ? -25.016 7.281 12.242 1 96.25 44 GLU B C 1
ATOM 2407 O O . GLU B 1 44 ? -24.531 6.602 13.148 1 96.25 44 GLU B O 1
ATOM 2412 N N . GLU B 1 45 ? -24.391 7.656 11.195 1 96.19 45 GLU B N 1
ATOM 2413 C CA . GLU B 1 45 ? -22.984 7.305 11.039 1 96.19 45 GLU B CA 1
ATOM 2414 C C . GLU B 1 45 ? -22.125 7.973 12.109 1 96.19 45 GLU B C 1
ATOM 2416 O O . GLU B 1 45 ? -21.266 7.328 12.711 1 96.19 45 GLU B O 1
ATOM 2421 N N . GLN B 1 46 ? -22.391 9.195 12.336 1 94.88 46 GLN B N 1
ATOM 2422 C CA . GLN B 1 46 ? -21.656 9.93 13.352 1 94.88 46 GLN B CA 1
ATOM 2423 C C . GLN B 1 46 ? -21.859 9.32 14.734 1 94.88 46 GLN B C 1
ATOM 2425 O O . GLN B 1 46 ? -20.906 9.227 15.523 1 94.88 46 GLN B O 1
ATOM 2430 N N . ALA B 1 47 ? -23.078 8.977 14.992 1 95.69 47 ALA B N 1
ATOM 2431 C CA . ALA B 1 47 ? -23.391 8.375 16.281 1 95.69 47 ALA B CA 1
ATOM 2432 C C . ALA B 1 47 ? -22.672 7.047 16.469 1 95.69 47 ALA B C 1
ATOM 2434 O O . ALA B 1 47 ? -22.203 6.734 17.562 1 95.69 47 ALA B O 1
ATOM 2435 N N . LEU B 1 48 ? -22.562 6.277 15.383 1 97.06 48 LEU B N 1
ATOM 2436 C CA . LEU B 1 48 ? -21.875 4.996 15.469 1 97.06 48 LEU B CA 1
ATOM 2437 C C . LEU B 1 48 ? -20.391 5.207 15.734 1 97.06 48 LEU B C 1
ATOM 2439 O O . LEU B 1 48 ? -19.797 4.543 16.594 1 97.06 48 LEU B O 1
ATOM 2443 N N . ILE B 1 49 ? -19.781 6.145 15.047 1 96.69 49 ILE B N 1
ATOM 2444 C CA . ILE B 1 49 ? -18.375 6.449 15.258 1 96.69 49 ILE B CA 1
ATOM 2445 C C . ILE B 1 49 ? -18.141 6.887 16.703 1 96.69 49 ILE B C 1
ATOM 2447 O O . ILE B 1 49 ? -17.203 6.422 17.359 1 96.69 49 ILE B O 1
ATOM 2451 N N . ALA B 1 50 ? -19 7.68 17.172 1 95.25 50 ALA B N 1
ATOM 2452 C CA . ALA B 1 50 ? -18.906 8.172 18.547 1 95.25 50 ALA B CA 1
ATOM 2453 C C . ALA B 1 50 ? -19.031 7.031 19.547 1 95.25 50 ALA B C 1
ATOM 2455 O O . ALA B 1 50 ? -18.312 7 20.562 1 95.25 50 ALA B O 1
ATOM 2456 N N . ARG B 1 51 ? -19.922 6.121 19.266 1 95.56 51 ARG B N 1
ATOM 2457 C CA . ARG B 1 51 ? -20.141 4.984 20.156 1 95.56 51 ARG B CA 1
ATOM 2458 C C . ARG B 1 51 ? -18.906 4.082 20.203 1 95.56 51 ARG B C 1
ATOM 2460 O O . ARG B 1 51 ? -18.609 3.492 21.234 1 95.56 51 ARG B O 1
ATOM 2467 N N . LEU B 1 52 ? -18.219 3.996 19.156 1 96.44 52 LEU B N 1
ATOM 2468 C CA . LEU B 1 52 ? -17.078 3.092 19.062 1 96.44 52 LEU B CA 1
ATOM 2469 C C . LEU B 1 52 ? -15.805 3.762 19.578 1 96.44 52 LEU B C 1
ATOM 2471 O O . LEU B 1 52 ? -14.82 3.084 19.875 1 96.44 52 LEU B O 1
ATOM 2475 N N . LYS B 1 53 ? -15.828 5.07 19.625 1 95.5 53 LYS B N 1
ATOM 2476 C CA . LYS B 1 53 ? -14.703 5.82 20.172 1 95.5 53 LYS B CA 1
ATOM 2477 C C . LYS B 1 53 ? -14.578 5.621 21.672 1 95.5 53 LYS B C 1
ATOM 2479 O O . LYS B 1 53 ? -15.555 5.816 22.406 1 95.5 53 LYS B O 1
ATOM 2484 N N . GLN B 1 54 ? -13.484 5.199 22.078 1 94.19 54 GLN B N 1
ATOM 2485 C CA . GLN B 1 54 ? -13.25 4.961 23.5 1 94.19 54 GLN B CA 1
ATOM 2486 C C . GLN B 1 54 ? -12.758 6.223 24.203 1 94.19 54 GLN B C 1
ATOM 2488 O O . GLN B 1 54 ? -12.977 6.402 25.406 1 94.19 54 GLN B O 1
ATOM 2493 N N . GLY B 1 55 ? -12.055 7.09 23.484 1 93.31 55 GLY B N 1
ATOM 2494 C CA . GLY B 1 55 ? -11.547 8.328 24.062 1 93.31 55 GLY B CA 1
ATOM 2495 C C . GLY B 1 55 ? -10.516 9.016 23.172 1 93.31 55 GLY B C 1
ATOM 2496 O O . GLY B 1 55 ? -10.383 8.68 22 1 93.31 55 GLY B O 1
ATOM 2497 N N . GLU B 1 56 ? -9.953 10.086 23.797 1 94.56 56 GLU B N 1
ATOM 2498 C CA . GLU B 1 56 ? -8.859 10.828 23.172 1 94.56 56 GLU B CA 1
ATOM 2499 C C . GLU B 1 56 ? -7.613 10.805 24.062 1 94.56 56 GLU B C 1
ATOM 2501 O O . GLU B 1 56 ? -7.711 10.922 25.281 1 94.56 56 GLU B O 1
ATOM 2506 N N . VAL B 1 57 ? -6.48 10.656 23.422 1 95.31 57 VAL B N 1
ATOM 2507 C CA . VAL B 1 57 ? -5.242 10.609 24.188 1 95.31 57 VAL B CA 1
ATOM 2508 C C . VAL B 1 57 ? -4.215 11.555 23.578 1 95.31 57 VAL B C 1
ATOM 2510 O O . VAL B 1 57 ? -4.191 11.742 22.359 1 95.31 57 VAL B O 1
ATOM 2513 N N . LEU B 1 58 ? -3.41 12.133 24.422 1 96.88 58 LEU B N 1
ATOM 2514 C CA . LEU B 1 58 ? -2.26 12.93 24.031 1 96.88 58 LEU B CA 1
ATOM 2515 C C . LEU B 1 58 ? -0.963 12.148 24.188 1 96.88 58 LEU B C 1
ATOM 2517 O O . LEU B 1 58 ? -0.777 11.445 25.188 1 96.88 58 LEU B O 1
ATOM 2521 N N . ARG B 1 59 ? -0.151 12.141 23.141 1 97.81 59 ARG B N 1
ATOM 2522 C CA . ARG B 1 59 ? 1.168 11.523 23.172 1 97.81 59 ARG B CA 1
ATOM 2523 C C . ARG B 1 59 ? 2.252 12.508 22.75 1 97.81 59 ARG B C 1
ATOM 2525 O O . ARG B 1 59 ? 2.043 13.312 21.844 1 97.81 59 ARG B O 1
ATOM 2532 N N . ALA B 1 60 ? 3.373 12.445 23.391 1 98.31 60 ALA B N 1
ATOM 2533 C CA . ALA B 1 60 ? 4.48 13.352 23.078 1 98.31 60 ALA B CA 1
ATOM 2534 C C . ALA B 1 60 ? 5.172 12.953 21.781 1 98.31 60 ALA B C 1
ATOM 2536 O O . ALA B 1 60 ? 5.051 11.812 21.328 1 98.31 60 ALA B O 1
ATOM 2537 N N . ALA B 1 61 ? 5.871 13.938 21.234 1 97.88 61 ALA B N 1
ATOM 2538 C CA . ALA B 1 61 ? 6.742 13.633 20.094 1 97.88 61 ALA B CA 1
ATOM 2539 C C . ALA B 1 61 ? 7.711 12.5 20.438 1 97.88 61 ALA B C 1
ATOM 2541 O O . ALA B 1 61 ? 8.242 12.453 21.562 1 97.88 61 ALA B O 1
ATOM 2542 N N . GLY B 1 62 ? 7.844 11.578 19.484 1 97.56 62 GLY B N 1
ATOM 2543 C CA . GLY B 1 62 ? 8.758 10.469 19.688 1 97.56 62 GLY B CA 1
ATOM 2544 C C . GLY B 1 62 ? 8.094 9.25 20.297 1 97.56 62 GLY B C 1
ATOM 2545 O O . GLY B 1 62 ? 8.68 8.164 20.328 1 97.56 62 GLY B O 1
ATOM 2546 N N . SER B 1 63 ? 6.867 9.391 20.703 1 97.81 63 SER B N 1
ATOM 2547 C CA . SER B 1 63 ? 6.156 8.258 21.297 1 97.81 63 SER B CA 1
ATOM 2548 C C . SER B 1 63 ? 5.836 7.207 20.234 1 97.81 63 SER B C 1
ATOM 2550 O O . SER B 1 63 ? 5.465 7.543 19.109 1 97.81 63 SER B O 1
ATOM 2552 N N . VAL B 1 64 ? 5.973 5.934 20.641 1 96.25 64 VAL B N 1
ATOM 2553 C CA . VAL B 1 64 ? 5.535 4.824 19.812 1 96.25 64 VAL B CA 1
ATOM 2554 C C . VAL B 1 64 ? 4.023 4.648 19.938 1 96.25 64 VAL B C 1
ATOM 2556 O O . VAL B 1 64 ? 3.508 4.391 21.031 1 96.25 64 VAL B O 1
ATOM 2559 N N . LEU B 1 65 ? 3.363 4.875 18.844 1 95.88 65 LEU B N 1
ATOM 2560 C CA . LEU B 1 65 ? 1.911 4.734 18.828 1 95.88 65 LEU B CA 1
ATOM 2561 C C . LEU B 1 65 ? 1.508 3.293 18.547 1 95.88 65 LEU B C 1
ATOM 2563 O O . LEU B 1 65 ? 0.474 2.824 19.031 1 95.88 65 LEU B O 1
ATOM 2567 N N . LEU B 1 66 ? 2.244 2.68 17.703 1 94.06 66 LEU B N 1
ATOM 2568 C CA . LEU B 1 66 ? 2.148 1.26 17.391 1 94.06 66 LEU B CA 1
ATOM 2569 C C . LEU B 1 66 ? 3.533 0.624 17.328 1 94.06 66 LEU B C 1
ATOM 2571 O O . LEU B 1 66 ? 4.406 1.1 16.594 1 94.06 66 LEU B O 1
ATOM 2575 N N . ALA B 1 67 ? 3.713 -0.43 18.062 1 92.19 67 ALA B N 1
ATOM 2576 C CA . ALA B 1 67 ? 5.012 -1.1 18.062 1 92.19 67 ALA B CA 1
ATOM 2577 C C . ALA B 1 67 ? 5.129 -2.074 16.891 1 92.19 67 ALA B C 1
ATOM 2579 O O . ALA B 1 67 ? 4.164 -2.758 16.547 1 92.19 67 ALA B O 1
ATOM 2580 N N . GLU B 1 68 ? 6.328 -2.16 16.406 1 90.75 68 GLU B N 1
ATOM 2581 C CA . GLU B 1 68 ? 6.574 -3.191 15.398 1 90.75 68 GLU B CA 1
ATOM 2582 C C . GLU B 1 68 ? 6.406 -4.59 15.992 1 90.75 68 GLU B C 1
ATOM 2584 O O . GLU B 1 68 ? 6.797 -4.836 17.141 1 90.75 68 GLU B O 1
ATOM 2589 N N . GLY B 1 69 ? 5.824 -5.473 15.398 1 80.62 69 GLY B N 1
ATOM 2590 C CA . GLY B 1 69 ? 5.684 -6.848 15.852 1 80.62 69 GLY B CA 1
ATOM 2591 C C . GLY B 1 69 ? 4.508 -7.051 16.797 1 80.62 69 GLY B C 1
ATOM 2592 O O . GLY B 1 69 ? 4.188 -8.188 17.156 1 80.62 69 GLY B O 1
ATOM 2593 N N . GLU B 1 70 ? 3.996 -5.902 17.266 1 77.31 70 GLU B N 1
ATOM 2594 C CA . GLU B 1 70 ? 2.834 -6.012 18.156 1 77.31 70 GLU B CA 1
ATOM 2595 C C . GLU B 1 70 ? 1.614 -6.523 17.391 1 77.31 70 GLU B C 1
ATOM 2597 O O . GLU B 1 70 ? 1.276 -6.008 16.328 1 77.31 70 GLU B O 1
ATOM 2602 N N . ALA B 1 71 ? 1.106 -7.605 18 1 74.69 71 ALA B N 1
ATOM 2603 C CA . ALA B 1 71 ? -0.141 -8.117 17.438 1 74.69 71 ALA B CA 1
ATOM 2604 C C . ALA B 1 71 ? -1.348 -7.41 18.047 1 74.69 71 ALA B C 1
ATOM 2606 O O . ALA B 1 71 ? -1.326 -7.031 19.219 1 74.69 71 ALA B O 1
ATOM 2607 N N . ASP B 1 72 ? -2.342 -7.121 17.266 1 78.25 72 ASP B N 1
ATOM 2608 C CA . ASP B 1 72 ? -3.617 -6.566 17.719 1 78.25 72 ASP B CA 1
ATOM 2609 C C . ASP B 1 72 ? -3.428 -5.188 18.344 1 78.25 72 ASP B C 1
ATOM 2611 O O . ASP B 1 72 ? -3.879 -4.941 19.469 1 78.25 72 ASP B O 1
ATOM 2615 N N . GLY B 1 73 ? -2.713 -4.379 17.656 1 82.69 73 GLY B N 1
ATOM 2616 C CA . GLY B 1 73 ? -2.523 -3.014 18.125 1 82.69 73 GLY B CA 1
ATOM 2617 C C . GLY B 1 73 ? -3.799 -2.193 18.109 1 82.69 73 GLY B C 1
ATOM 2618 O O . GLY B 1 73 ? -4.84 -2.666 17.641 1 82.69 73 GLY B O 1
ATOM 2619 N N . PRO B 1 74 ? -3.725 -1.019 18.672 1 89.12 74 PRO B N 1
ATOM 2620 C CA . PRO B 1 74 ? -4.902 -0.15 18.75 1 89.12 74 PRO B CA 1
ATOM 2621 C C . PRO B 1 74 ? -5.316 0.398 17.391 1 89.12 74 PRO B C 1
ATOM 2623 O O . PRO B 1 74 ? -4.52 0.387 16.438 1 89.12 74 PRO B O 1
ATOM 2626 N N . LEU B 1 75 ? -6.574 0.754 17.328 1 94.62 75 LEU B N 1
ATOM 2627 C CA . LEU B 1 75 ? -7.113 1.533 16.219 1 94.62 75 LEU B CA 1
ATOM 2628 C C . LEU B 1 75 ? -7.219 3.008 16.578 1 94.62 75 LEU B C 1
ATOM 2630 O O . LEU B 1 75 ? -7.84 3.357 17.594 1 94.62 75 LEU B O 1
ATOM 2634 N N . LEU B 1 76 ? -6.59 3.875 15.789 1 96.94 76 LEU B N 1
ATOM 2635 C CA . LEU B 1 76 ? -6.48 5.285 16.156 1 96.94 76 LEU B CA 1
ATOM 2636 C C . LEU B 1 76 ? -6.805 6.176 14.961 1 96.94 76 LEU B C 1
ATOM 2638 O O . LEU B 1 76 ? -6.547 5.805 13.812 1 96.94 76 LEU B O 1
ATOM 2642 N N . THR B 1 77 ? -7.34 7.27 15.195 1 97.56 77 THR B N 1
ATOM 2643 C CA . THR B 1 77 ? -7.359 8.367 14.234 1 97.56 77 THR B CA 1
ATOM 2644 C C . THR B 1 77 ? -6.52 9.539 14.742 1 97.56 77 THR B C 1
ATOM 2646 O O . THR B 1 77 ? -6.652 9.961 15.891 1 97.56 77 THR B O 1
ATOM 2649 N N . LEU B 1 78 ? -5.652 9.953 13.898 1 97.94 78 LEU B N 1
ATOM 2650 C CA . LEU B 1 78 ? -4.852 11.125 14.227 1 97.94 78 LEU B CA 1
ATOM 2651 C C . LEU B 1 78 ? -5.691 12.398 14.156 1 97.94 78 LEU B C 1
ATOM 2653 O O . LEU B 1 78 ? -6.184 12.766 13.086 1 97.94 78 LEU B O 1
ATOM 2657 N N . LEU B 1 79 ? -5.82 13.078 15.266 1 96.56 79 LEU B N 1
ATOM 2658 C CA . LEU B 1 79 ? -6.637 14.289 15.312 1 96.56 79 LEU B CA 1
ATOM 2659 C C . LEU B 1 79 ? -5.785 15.531 15.078 1 96.56 79 LEU B C 1
ATOM 2661 O O . LEU B 1 79 ? -6.246 16.5 14.477 1 96.56 79 LEU B O 1
ATOM 2665 N N . SER B 1 80 ? -4.609 15.539 15.641 1 96.56 80 SER B N 1
ATOM 2666 C CA . SER B 1 80 ? -3.658 16.625 15.453 1 96.56 80 SER B CA 1
ATOM 2667 C C . SER B 1 80 ? -2.221 16.125 15.539 1 96.56 80 SER B C 1
ATOM 2669 O O . SER B 1 80 ? -1.951 15.109 16.188 1 96.56 80 SER B O 1
ATOM 2671 N N . GLY B 1 81 ? -1.347 16.891 14.852 1 97.44 81 GLY B N 1
ATOM 2672 C CA . GLY B 1 81 ? 0.057 16.516 14.805 1 97.44 81 GLY B CA 1
ATOM 2673 C C . GLY B 1 81 ? 0.394 15.625 13.617 1 97.44 81 GLY B C 1
ATOM 2674 O O . GLY B 1 81 ? -0.422 15.461 12.711 1 97.44 81 GLY B O 1
ATOM 2675 N N . TRP B 1 82 ? 1.675 15.211 13.617 1 98.38 82 TRP B N 1
ATOM 2676 C CA . TRP B 1 82 ? 2.186 14.352 12.555 1 98.38 82 TRP B CA 1
ATOM 2677 C C . TRP B 1 82 ? 2.76 13.062 13.125 1 98.38 82 TRP B C 1
ATOM 2679 O O . TRP B 1 82 ? 3.266 13.047 14.258 1 98.38 82 TRP B O 1
ATOM 2689 N N . ALA B 1 83 ? 2.65 12.062 12.414 1 98.62 83 ALA B N 1
ATOM 2690 C CA . ALA B 1 83 ? 3.266 10.773 12.719 1 98.62 83 ALA B CA 1
ATOM 2691 C C . ALA B 1 83 ? 3.768 10.094 11.453 1 98.62 83 ALA B C 1
ATOM 2693 O O . ALA B 1 83 ? 3.66 10.648 10.359 1 98.62 83 ALA B O 1
ATOM 2694 N N . PHE B 1 84 ? 4.477 8.977 11.648 1 98.56 84 PHE B N 1
ATOM 2695 C CA . PHE B 1 84 ? 4.91 8.234 10.477 1 98.56 84 PHE B CA 1
ATOM 2696 C C . PHE B 1 84 ? 4.883 6.734 10.742 1 98.56 84 PHE B C 1
ATOM 2698 O O . PHE B 1 84 ? 5.07 6.297 11.883 1 98.56 84 PHE B O 1
ATOM 2705 N N . ARG B 1 85 ? 4.59 5.996 9.68 1 97.62 85 ARG B N 1
ATOM 2706 C CA . ARG B 1 85 ? 4.734 4.543 9.664 1 97.62 85 ARG B CA 1
ATOM 2707 C C . ARG B 1 85 ? 6.145 4.137 9.25 1 97.62 85 ARG B C 1
ATOM 2709 O O . ARG B 1 85 ? 6.73 4.742 8.352 1 97.62 85 ARG B O 1
ATOM 2716 N N . PHE B 1 86 ? 6.66 3.031 9.906 1 97.69 86 PHE B N 1
ATOM 2717 C CA . PHE B 1 86 ? 8.023 2.635 9.555 1 97.69 86 PHE B CA 1
ATOM 2718 C C . PHE B 1 86 ? 8.219 1.139 9.766 1 97.69 86 PHE B C 1
ATOM 2720 O O . PHE B 1 86 ? 7.406 0.486 10.422 1 97.69 86 PHE B O 1
ATOM 2727 N N . LYS B 1 87 ? 9.203 0.659 9.125 1 95.94 87 LYS B N 1
ATOM 2728 C CA . LYS B 1 87 ? 9.75 -0.669 9.383 1 95.94 87 LYS B CA 1
ATOM 2729 C C . LYS B 1 87 ? 11.258 -0.608 9.609 1 95.94 87 LYS B C 1
ATOM 2731 O O . LYS B 1 87 ? 11.945 0.24 9.031 1 95.94 87 LYS B O 1
ATOM 2736 N N . THR B 1 88 ? 11.742 -1.506 10.406 1 94.69 88 THR B N 1
ATOM 2737 C CA . THR B 1 88 ? 13.156 -1.548 10.734 1 94.69 88 THR B CA 1
ATOM 2738 C C . THR B 1 88 ? 13.75 -2.918 10.406 1 94.69 88 THR B C 1
ATOM 2740 O O . THR B 1 88 ? 13.125 -3.947 10.672 1 94.69 88 THR B O 1
ATOM 2743 N N . LEU B 1 89 ? 14.883 -2.893 9.82 1 93.56 89 LEU B N 1
ATOM 2744 C CA . LEU B 1 89 ? 15.633 -4.125 9.602 1 93.56 89 LEU B CA 1
ATOM 2745 C C . LEU B 1 89 ? 16.312 -4.582 10.883 1 93.56 89 LEU B C 1
ATOM 2747 O O . LEU B 1 89 ? 16.484 -3.793 11.812 1 93.56 89 LEU B O 1
ATOM 2751 N N . PRO B 1 90 ? 16.75 -5.785 10.922 1 89.31 90 PRO B N 1
ATOM 2752 C CA . PRO B 1 90 ? 17.391 -6.301 12.141 1 89.31 90 PRO B CA 1
ATOM 2753 C C . PRO B 1 90 ? 18.641 -5.523 12.516 1 89.31 90 PRO B C 1
ATOM 2755 O O . PRO B 1 90 ? 19 -5.445 13.703 1 89.31 90 PRO B O 1
ATOM 2758 N N . ASP B 1 91 ? 19.281 -4.93 11.617 1 92 91 ASP B N 1
ATOM 2759 C CA . ASP B 1 91 ? 20.516 -4.203 11.906 1 92 91 ASP 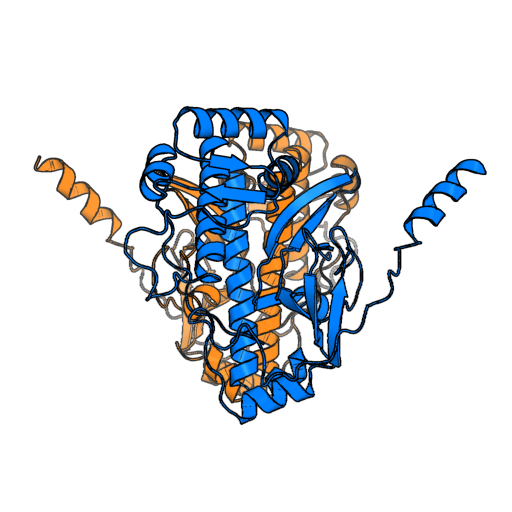B CA 1
ATOM 2760 C C . ASP B 1 91 ? 20.219 -2.756 12.297 1 92 91 ASP B C 1
ATOM 2762 O O . ASP B 1 91 ? 21.141 -1.95 12.461 1 92 91 ASP B O 1
ATOM 2766 N N . GLY B 1 92 ? 18.969 -2.418 12.312 1 92.69 92 GLY B N 1
ATOM 2767 C CA . GLY B 1 92 ? 18.594 -1.115 12.836 1 92.69 92 GLY B CA 1
ATOM 2768 C C . GLY B 1 92 ? 18.234 -0.112 11.758 1 92.69 92 GLY B C 1
ATOM 2769 O O . GLY B 1 92 ? 17.656 0.939 12.047 1 92.69 92 GLY B O 1
ATOM 2770 N N . ARG B 1 93 ? 18.516 -0.407 10.469 1 94 93 ARG B N 1
ATOM 2771 C CA . ARG B 1 93 ? 18.125 0.496 9.391 1 94 93 ARG B CA 1
ATOM 2772 C C . ARG B 1 93 ? 16.609 0.619 9.312 1 94 93 ARG B C 1
ATOM 2774 O O . ARG B 1 93 ? 15.891 -0.386 9.352 1 94 93 ARG B O 1
ATOM 2781 N N . ARG B 1 94 ? 16.219 1.903 9.148 1 96.69 94 ARG B N 1
ATOM 2782 C CA . ARG B 1 94 ? 14.789 2.195 9.164 1 96.69 94 ARG B CA 1
ATOM 2783 C C . ARG B 1 94 ? 14.32 2.715 7.809 1 96.69 94 ARG B C 1
ATOM 2785 O O . ARG B 1 94 ? 15 3.529 7.18 1 96.69 94 ARG B O 1
ATOM 2792 N N . GLN B 1 95 ? 13.203 2.193 7.387 1 98.44 95 GLN B N 1
ATOM 2793 C CA . GLN B 1 95 ? 12.484 2.74 6.242 1 98.44 95 GLN B CA 1
ATOM 2794 C C . GLN B 1 95 ? 11.141 3.332 6.668 1 98.44 95 GLN B C 1
ATOM 2796 O O . GLN B 1 95 ? 10.273 2.617 7.176 1 98.44 95 GLN B O 1
ATOM 2801 N N . ILE B 1 96 ? 11.023 4.645 6.504 1 98.75 96 ILE B N 1
ATOM 2802 C CA . ILE B 1 96 ? 9.719 5.258 6.688 1 98.75 96 ILE B CA 1
ATOM 2803 C C . ILE B 1 96 ? 8.828 4.957 5.48 1 98.75 96 ILE B C 1
ATOM 2805 O O . ILE B 1 96 ? 9.242 5.16 4.336 1 98.75 96 ILE B O 1
ATOM 2809 N N . LEU B 1 97 ? 7.676 4.465 5.746 1 98.31 97 LEU B N 1
ATOM 2810 C CA . LEU B 1 97 ? 6.762 4.016 4.703 1 98.31 97 LEU B CA 1
ATOM 2811 C C . LEU B 1 97 ? 5.891 5.168 4.211 1 98.31 97 LEU B C 1
ATOM 2813 O O . LEU B 1 97 ? 5.668 5.316 3.008 1 98.31 97 LEU B O 1
ATOM 2817 N N . ASN B 1 98 ? 5.34 5.914 5.098 1 97.5 98 ASN B N 1
ATOM 2818 C CA . ASN B 1 98 ? 4.586 7.125 4.801 1 97.5 98 ASN B CA 1
ATOM 2819 C C . ASN B 1 98 ? 4.406 7.992 6.047 1 97.5 98 ASN B C 1
ATOM 2821 O O . ASN B 1 98 ? 4.672 7.547 7.164 1 97.5 98 ASN B O 1
ATOM 2825 N N . PHE B 1 99 ? 4.062 9.242 5.809 1 98.38 99 PHE B N 1
ATOM 2826 C CA . PHE B 1 99 ? 3.76 10.18 6.887 1 98.38 99 PHE B CA 1
ATOM 2827 C C . PHE B 1 99 ? 2.254 10.312 7.082 1 98.38 99 PHE B C 1
ATOM 2829 O O . PHE B 1 99 ? 1.486 10.211 6.121 1 98.38 99 PHE B O 1
ATOM 2836 N N . LEU B 1 100 ? 1.911 10.492 8.32 1 98.25 100 LEU B N 1
ATOM 2837 C CA . LEU B 1 100 ? 0.507 10.57 8.711 1 98.25 100 LEU B CA 1
ATOM 2838 C C . LEU B 1 100 ? 0.149 11.992 9.148 1 98.25 100 LEU B C 1
ATOM 2840 O O . LEU B 1 100 ? 0.887 12.617 9.914 1 98.25 100 LEU B O 1
ATOM 2844 N N . LEU B 1 101 ? -0.939 12.445 8.648 1 97.75 101 LEU B N 1
ATOM 2845 C CA . LEU B 1 101 ? -1.495 13.75 8.984 1 97.75 101 LEU B CA 1
ATOM 2846 C C . LEU B 1 101 ? -2.889 13.617 9.586 1 97.75 101 LEU B C 1
ATOM 2848 O O . LEU B 1 101 ? -3.48 12.531 9.547 1 97.75 101 LEU B O 1
ATOM 2852 N N . PRO B 1 102 ? -3.418 14.672 10.188 1 97.5 102 PRO B N 1
ATOM 2853 C CA . PRO B 1 102 ? -4.73 14.578 10.828 1 97.5 102 PRO B CA 1
ATOM 2854 C C . PRO B 1 102 ? -5.793 13.969 9.914 1 97.5 102 PRO B C 1
ATOM 2856 O O . PRO B 1 102 ? -5.91 14.367 8.75 1 97.5 102 PRO B O 1
ATOM 2859 N N . GLY B 1 103 ? -6.531 13.016 10.453 1 97.25 103 GLY B N 1
ATOM 2860 C CA . GLY B 1 103 ? -7.551 12.312 9.695 1 97.25 103 GLY B CA 1
ATOM 2861 C C . GLY B 1 103 ? -7.133 10.906 9.289 1 97.25 103 GLY B C 1
ATOM 2862 O O . GLY B 1 103 ? -7.977 10.078 8.953 1 97.25 103 GLY B O 1
ATOM 2863 N N . ASP B 1 104 ? -5.844 10.664 9.312 1 97.25 104 ASP B N 1
ATOM 2864 C CA . ASP B 1 104 ? -5.355 9.344 8.922 1 97.25 104 ASP B CA 1
ATOM 2865 C C . ASP B 1 104 ? -5.707 8.297 9.969 1 97.25 104 ASP B C 1
ATOM 2867 O O . ASP B 1 104 ? -5.668 8.57 11.164 1 97.25 104 ASP B O 1
ATOM 2871 N N . PHE B 1 105 ? -6.094 7.141 9.453 1 96.25 105 PHE B N 1
ATOM 2872 C CA . PHE B 1 105 ? -6.508 5.992 10.25 1 96.25 105 PHE B CA 1
ATOM 2873 C C . PHE B 1 105 ? -5.336 5.043 10.477 1 96.25 105 PHE B C 1
ATOM 2875 O O . PHE B 1 105 ? -4.641 4.668 9.531 1 96.25 105 PHE B O 1
ATOM 2882 N N . ILE B 1 106 ? -5.066 4.711 11.734 1 94.75 106 ILE B N 1
ATOM 2883 C CA . ILE B 1 106 ? -3.873 3.963 12.125 1 94.75 106 ILE B CA 1
ATOM 2884 C C . ILE B 1 106 ? -4.277 2.611 12.711 1 94.75 106 ILE B C 1
ATOM 2886 O O . ILE B 1 106 ? -5.188 2.535 13.539 1 94.75 106 ILE B O 1
ATOM 2890 N N . GLY B 1 107 ? -3.615 1.559 12.266 1 91.94 107 GLY B N 1
ATOM 2891 C CA . GLY B 1 107 ? -3.748 0.27 12.922 1 91.94 107 GLY B CA 1
ATOM 2892 C C . GLY B 1 107 ? -4.605 -0.713 12.148 1 91.94 107 GLY B C 1
ATOM 2893 O O . GLY B 1 107 ? -4.762 -1.865 12.555 1 91.94 107 GLY B O 1
ATOM 2894 N N . LEU B 1 108 ? -5.109 -0.372 10.977 1 90 108 LEU B N 1
ATOM 2895 C CA . LEU B 1 108 ? -6.027 -1.206 10.203 1 90 108 LEU B CA 1
ATOM 2896 C C . LEU B 1 108 ? -5.348 -2.502 9.773 1 90 108 LEU B C 1
ATOM 2898 O O . LEU B 1 108 ? -5.902 -3.588 9.961 1 90 108 LEU B O 1
ATOM 2902 N N . GLN B 1 109 ? -4.16 -2.398 9.273 1 83.19 109 GLN B N 1
ATOM 2903 C CA . GLN B 1 109 ? -3.428 -3.562 8.789 1 83.19 109 GLN B CA 1
ATOM 2904 C C . GLN B 1 109 ? -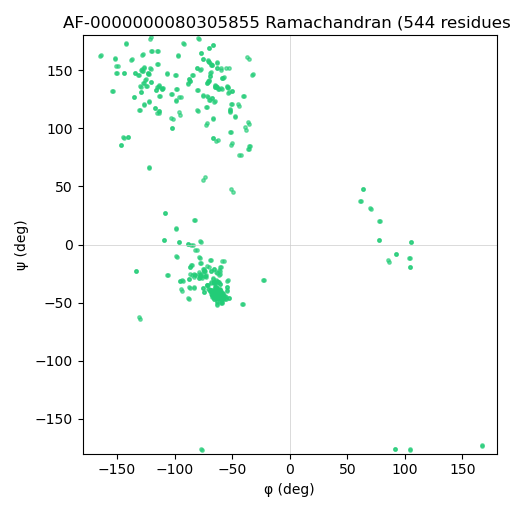3.15 -4.551 9.922 1 83.19 109 GLN B C 1
ATOM 2906 O O . GLN B 1 109 ? -3.268 -5.762 9.734 1 83.19 109 GLN B O 1
ATOM 2911 N N . LYS B 1 110 ? -2.82 -4.094 11.047 1 77.06 110 LYS B N 1
ATOM 2912 C CA . LYS B 1 110 ? -2.488 -4.941 12.188 1 77.06 110 LYS B CA 1
ATOM 2913 C C . LYS B 1 110 ? -3.723 -5.68 12.703 1 77.06 110 LYS B C 1
ATOM 2915 O O . LYS B 1 110 ? -3.621 -6.809 13.188 1 77.06 110 LYS B O 1
ATOM 2920 N N . LYS B 1 111 ? -4.77 -5.031 12.562 1 73.75 111 LYS B N 1
ATOM 2921 C CA . LYS B 1 111 ? -6.016 -5.617 13.039 1 73.75 111 LYS B CA 1
ATOM 2922 C C . LYS B 1 111 ? -6.48 -6.742 12.117 1 73.75 111 LYS B C 1
ATOM 2924 O O . LYS B 1 111 ? -7.105 -7.703 12.57 1 73.75 111 LYS B O 1
ATOM 2929 N N . LEU B 1 112 ? -6.066 -6.594 10.922 1 77.69 112 LEU B N 1
ATOM 2930 C CA . LEU B 1 112 ? -6.684 -7.469 9.938 1 77.69 112 LEU B CA 1
ATOM 2931 C C . LEU B 1 112 ? -5.711 -8.555 9.492 1 77.69 112 LEU B C 1
ATOM 2933 O O . LEU B 1 112 ? -6.129 -9.625 9.055 1 77.69 112 LEU B O 1
ATOM 2937 N N . THR B 1 113 ? -4.434 -8.242 9.602 1 72.62 113 THR B N 1
ATOM 2938 C CA . THR B 1 113 ? -3.463 -9.164 9.016 1 72.62 113 THR B CA 1
ATOM 2939 C C . THR B 1 113 ? -2.416 -9.57 10.055 1 72.62 113 THR B C 1
ATOM 2941 O O . THR B 1 113 ? -2.236 -8.883 11.062 1 72.62 113 THR B O 1
ATOM 2944 N N . ASP B 1 114 ? -1.859 -10.812 9.828 1 64.62 114 ASP B N 1
ATOM 2945 C CA . ASP B 1 114 ? -0.758 -11.258 10.68 1 64.62 114 ASP B CA 1
ATOM 2946 C C . ASP B 1 114 ? 0.581 -10.742 10.156 1 64.62 114 ASP B C 1
ATOM 2948 O O . ASP B 1 114 ? 1.64 -11.141 10.641 1 64.62 114 ASP B O 1
ATOM 2952 N N . ALA B 1 115 ? 0.564 -10.07 9.156 1 56.28 115 ALA B N 1
ATOM 2953 C CA . ALA B 1 115 ? 1.787 -9.68 8.461 1 56.28 115 ALA B CA 1
ATOM 2954 C C . ALA B 1 115 ? 2.703 -8.867 9.367 1 56.28 115 ALA B C 1
ATOM 2956 O O . ALA B 1 115 ? 2.26 -8.328 10.383 1 56.28 115 ALA B O 1
ATOM 2957 N N . ALA B 1 116 ? 4.031 -9.086 8.984 1 57.53 116 ALA B N 1
ATOM 2958 C CA . ALA B 1 116 ? 5.074 -8.328 9.664 1 57.53 116 ALA B CA 1
ATOM 2959 C C . ALA B 1 116 ? 4.676 -6.863 9.82 1 57.53 116 ALA B C 1
ATOM 2961 O O . ALA B 1 116 ? 4.418 -6.18 8.828 1 57.53 116 ALA B O 1
ATOM 2962 N N . THR B 1 117 ? 4.582 -6.422 11.008 1 78.12 117 THR B N 1
ATOM 2963 C CA . THR B 1 117 ? 3.785 -5.273 11.422 1 78.12 117 THR B CA 1
ATOM 2964 C C . THR B 1 117 ? 4.648 -4.016 11.5 1 78.12 117 THR B C 1
ATOM 2966 O O . THR B 1 117 ? 5.848 -4.098 11.789 1 78.12 117 THR B O 1
ATOM 2969 N N . HIS B 1 118 ? 4.434 -3.09 10.703 1 92.5 118 HIS B N 1
ATOM 2970 C CA . HIS B 1 118 ? 5.008 -1.752 10.766 1 92.5 118 HIS B CA 1
ATOM 2971 C C . HIS B 1 118 ? 4.789 -1.117 12.133 1 92.5 118 HIS B C 1
ATOM 2973 O O . HIS B 1 118 ? 3.947 -1.579 12.906 1 92.5 118 HIS B O 1
ATOM 2979 N N . GLY B 1 119 ? 5.719 -0.22 12.477 1 95.62 119 GLY B N 1
ATOM 2980 C CA . GLY B 1 119 ? 5.496 0.655 13.617 1 95.62 119 GLY B CA 1
ATOM 2981 C C . GLY B 1 119 ? 4.973 2.023 13.227 1 95.62 119 GLY B C 1
ATOM 2982 O O . GLY B 1 119 ? 4.977 2.381 12.047 1 95.62 119 GLY B O 1
ATOM 2983 N N . VAL B 1 120 ? 4.426 2.711 14.234 1 96.88 120 VAL B N 1
ATOM 2984 C CA . VAL B 1 120 ? 4.035 4.109 14.07 1 96.88 120 VAL B CA 1
ATOM 2985 C C . VAL B 1 120 ? 4.613 4.945 15.203 1 96.88 120 VAL B C 1
ATOM 2987 O O . VAL B 1 120 ? 4.488 4.582 16.375 1 96.88 120 VAL B O 1
ATOM 2990 N N . GLU B 1 121 ? 5.227 6.027 14.852 1 98 121 GLU B N 1
ATOM 2991 C CA . GLU B 1 121 ? 5.84 6.93 15.82 1 98 121 GLU B CA 1
ATOM 2992 C C . GLU B 1 121 ? 5.355 8.367 15.625 1 98 121 GLU B C 1
ATOM 2994 O O . GLU B 1 121 ? 5.215 8.828 14.492 1 98 121 GLU B O 1
ATOM 2999 N N . ALA B 1 122 ? 5.105 9.031 16.734 1 98.62 122 ALA B N 1
ATOM 3000 C CA . ALA B 1 122 ? 4.723 10.445 16.672 1 98.62 122 ALA B CA 1
ATOM 3001 C C . ALA B 1 122 ? 5.91 11.32 16.297 1 98.62 122 ALA B C 1
ATOM 3003 O O . ALA B 1 122 ? 6.984 11.219 16.891 1 98.62 122 ALA B O 1
ATOM 3004 N N . LEU B 1 123 ? 5.699 12.109 15.305 1 98 123 LEU B N 1
ATOM 3005 C CA . LEU B 1 123 ? 6.719 13.078 14.914 1 98 123 LEU B CA 1
ATOM 3006 C C . LEU B 1 123 ? 6.629 14.336 15.773 1 98 123 LEU B C 1
ATOM 3008 O O . LEU B 1 123 ? 7.641 14.992 16.031 1 98 123 LEU B O 1
ATOM 3012 N N . THR B 1 124 ? 5.461 14.75 16.109 1 98.25 124 THR B N 1
ATOM 3013 C CA . THR B 1 124 ? 5.137 15.852 17.016 1 98.25 124 THR B CA 1
ATOM 3014 C C . THR B 1 124 ? 4.305 15.367 18.188 1 98.25 124 THR B C 1
ATOM 3016 O O . THR B 1 124 ? 4.016 14.172 18.312 1 98.25 124 THR B O 1
ATOM 3019 N N . ALA B 1 125 ? 4.004 16.328 19.078 1 98.19 125 ALA B N 1
ATOM 3020 C CA . ALA B 1 125 ? 2.887 15.992 19.969 1 98.19 125 ALA B CA 1
ATOM 3021 C C . ALA B 1 125 ? 1.615 15.727 19.156 1 98.19 125 ALA B C 1
ATOM 3023 O O . ALA B 1 125 ? 1.319 16.438 18.203 1 98.19 125 ALA B O 1
ATOM 3024 N N . VAL B 1 126 ? 0.954 14.602 19.594 1 98 126 VAL B N 1
ATOM 3025 C CA . VAL B 1 126 ? -0.215 14.227 18.812 1 98 126 VAL B CA 1
ATOM 3026 C C . VAL B 1 126 ? -1.416 14.023 19.734 1 98 126 VAL B C 1
ATOM 3028 O O . VAL B 1 126 ? -1.254 13.719 20.906 1 98 126 VAL B O 1
ATOM 3031 N N . ARG B 1 127 ? -2.588 14.281 19.188 1 97.25 127 ARG B N 1
ATOM 3032 C CA . ARG B 1 127 ? -3.859 13.867 19.766 1 97.25 127 ARG B CA 1
ATOM 3033 C C . ARG B 1 127 ? -4.512 12.766 18.938 1 97.25 127 ARG B C 1
ATOM 3035 O O . ARG B 1 127 ? -4.559 12.852 17.719 1 97.25 127 ARG B O 1
ATOM 3042 N N . LEU B 1 128 ? -5.004 11.742 19.641 1 97.44 128 LEU B N 1
ATOM 3043 C CA . LEU B 1 128 ? -5.527 10.562 18.953 1 97.44 128 LEU B CA 1
ATOM 3044 C C . LEU B 1 128 ? -6.918 10.211 19.484 1 97.44 128 LEU B C 1
ATOM 3046 O O . LEU B 1 128 ? -7.168 10.266 20.688 1 97.44 128 LEU B O 1
ATOM 3050 N N . CYS B 1 129 ? -7.797 9.906 18.531 1 97.25 129 CYS B N 1
ATOM 3051 C CA . CYS B 1 129 ? -8.984 9.148 18.906 1 97.25 129 CYS B CA 1
ATOM 3052 C C . CYS B 1 129 ? -8.664 7.66 19.031 1 97.25 129 CYS B C 1
ATOM 3054 O O . CYS B 1 129 ? -8.023 7.086 18.141 1 97.25 129 CYS B O 1
ATOM 3056 N N . THR B 1 130 ? -9.109 7.062 20.094 1 96.19 130 THR B N 1
ATOM 3057 C CA . THR B 1 130 ? -8.945 5.625 20.266 1 96.19 130 THR B CA 1
ATOM 3058 C C . THR B 1 130 ? -10.273 4.898 20.078 1 96.19 130 THR B C 1
ATOM 3060 O O . THR B 1 130 ? -11.328 5.41 20.469 1 96.19 130 THR B O 1
ATOM 3063 N N . PHE B 1 131 ? -10.195 3.656 19.547 1 96.06 131 PHE B N 1
ATOM 3064 C CA . PHE B 1 131 ? -11.422 2.92 19.234 1 96.06 131 PHE B CA 1
ATOM 3065 C C . PHE B 1 131 ? -11.383 1.529 19.859 1 96.06 131 PHE B C 1
ATOM 3067 O O . PHE B 1 131 ? -10.305 1.015 20.172 1 96.06 131 PHE B O 1
ATOM 3074 N N . ARG B 1 132 ? -12.516 0.956 19.922 1 93.12 132 ARG B N 1
ATOM 3075 C CA . ARG B 1 132 ? -12.648 -0.431 20.359 1 93.12 132 ARG B CA 1
ATOM 3076 C C . ARG B 1 132 ? -11.922 -1.374 19.406 1 93.12 132 ARG B C 1
ATOM 3078 O O . ARG B 1 132 ? -11.844 -1.113 18.203 1 93.12 132 ARG B O 1
ATOM 3085 N N . ARG B 1 133 ? -11.57 -2.516 19.938 1 89.62 133 ARG B N 1
ATOM 3086 C CA . ARG B 1 133 ? -10.82 -3.496 19.156 1 89.62 133 ARG B CA 1
ATOM 3087 C C . ARG B 1 133 ? -11.664 -4.055 18.016 1 89.62 133 ARG B C 1
ATOM 3089 O O . ARG B 1 133 ? -11.133 -4.406 16.953 1 89.62 133 ARG B O 1
ATOM 3096 N N . ASP B 1 134 ? -12.945 -4.059 18.281 1 93.5 134 ASP B N 1
ATOM 3097 C CA . ASP B 1 134 ? -13.828 -4.68 17.297 1 93.5 134 ASP B CA 1
ATOM 3098 C C . ASP B 1 134 ? -14.469 -3.629 16.391 1 93.5 134 ASP B C 1
ATOM 3100 O O . ASP B 1 134 ? -15.43 -3.92 15.68 1 93.5 134 ASP B O 1
ATOM 3104 N N . ALA B 1 135 ? -13.969 -2.412 16.406 1 96.5 135 ALA B N 1
ATOM 3105 C CA . ALA B 1 135 ? -14.617 -1.284 15.734 1 96.5 135 ALA B CA 1
ATOM 3106 C C . ALA B 1 135 ? -14.711 -1.521 14.227 1 96.5 135 ALA B C 1
ATOM 3108 O O . ALA B 1 135 ? -15.734 -1.219 13.609 1 96.5 135 ALA B O 1
ATOM 3109 N N . VAL B 1 136 ? -13.672 -2.064 13.633 1 96.69 136 VAL B N 1
ATOM 3110 C CA . VAL B 1 136 ? -13.664 -2.223 12.18 1 96.69 136 VAL B CA 1
ATOM 3111 C C . VAL B 1 136 ? -14.789 -3.164 11.758 1 96.69 136 VAL B C 1
ATOM 3113 O O . VAL B 1 136 ? -15.57 -2.844 10.859 1 96.69 136 VAL B O 1
ATOM 3116 N N . TRP B 1 137 ? -14.938 -4.25 12.422 1 96.81 137 TRP B N 1
ATOM 3117 C CA . TRP B 1 137 ? -16.016 -5.18 12.102 1 96.81 137 TRP B CA 1
ATOM 3118 C C . TRP B 1 137 ? -17.375 -4.547 12.359 1 96.81 137 TRP B C 1
ATOM 3120 O O . TRP B 1 137 ? -18.297 -4.676 11.547 1 96.81 137 TRP B O 1
ATOM 3130 N N . THR B 1 138 ? -17.484 -3.844 13.477 1 98.06 138 THR B N 1
ATOM 3131 C CA . THR B 1 138 ? -18.75 -3.236 13.852 1 98.06 138 THR B CA 1
ATOM 3132 C C . THR B 1 138 ? -19.172 -2.189 12.82 1 98.06 138 THR B C 1
ATOM 3134 O O . THR B 1 138 ? -20.359 -2.088 12.484 1 98.06 138 THR B O 1
ATOM 3137 N N . LEU B 1 139 ? -18.219 -1.396 12.328 1 98.06 139 LEU B N 1
ATOM 3138 C CA . LEU B 1 139 ? -18.516 -0.428 11.281 1 98.06 139 LEU B CA 1
ATOM 3139 C C . LEU B 1 139 ? -19.094 -1.122 10.055 1 98.06 139 LEU B C 1
ATOM 3141 O O . LEU B 1 139 ? -20.109 -0.69 9.508 1 98.06 139 LEU B O 1
ATOM 3145 N N . HIS B 1 140 ? -18.484 -2.256 9.648 1 98.06 140 HIS B N 1
ATOM 3146 C CA . HIS B 1 140 ? -18.953 -3.002 8.484 1 98.06 140 HIS B CA 1
ATOM 3147 C C . HIS B 1 140 ? -20.328 -3.59 8.727 1 98.06 140 HIS B C 1
ATOM 3149 O O . HIS B 1 140 ? -21.203 -3.537 7.848 1 98.06 140 HIS B O 1
ATOM 3155 N N . ARG B 1 141 ? -20.484 -4.062 9.883 1 98.25 141 ARG B N 1
ATOM 3156 C CA . ARG B 1 141 ? -21.703 -4.816 10.203 1 98.25 141 ARG B CA 1
ATOM 3157 C C . ARG B 1 141 ? -22.891 -3.887 10.352 1 98.25 141 ARG B C 1
ATOM 3159 O O . ARG B 1 141 ? -23.984 -4.195 9.875 1 98.25 141 ARG B O 1
ATOM 3166 N N . GLU B 1 142 ? -22.688 -2.766 10.984 1 98.38 142 GLU B N 1
ATOM 3167 C CA . GLU B 1 142 ? -23.828 -1.931 11.359 1 98.38 142 GLU B CA 1
ATOM 3168 C C . GLU B 1 142 ? -24.094 -0.849 10.32 1 98.38 142 GLU B C 1
ATOM 3170 O O . GLU B 1 142 ? -25.234 -0.417 10.141 1 98.38 142 GLU B O 1
ATOM 3175 N N . ARG B 1 143 ? -23.031 -0.37 9.648 1 98.44 143 ARG B N 1
ATOM 3176 C CA . ARG B 1 143 ? -23.172 0.686 8.648 1 98.44 143 ARG B CA 1
ATOM 3177 C C . ARG B 1 143 ? -22.266 0.429 7.449 1 98.44 143 ARG B C 1
ATOM 3179 O O . ARG B 1 143 ? -21.172 0.968 7.367 1 98.44 143 ARG B O 1
ATOM 3186 N N . PRO B 1 144 ? -22.812 -0.256 6.414 1 97.88 144 PRO B N 1
ATOM 3187 C CA . PRO B 1 144 ? -22.016 -0.638 5.25 1 97.88 144 PRO B CA 1
ATOM 3188 C C . PRO B 1 144 ? -21.297 0.548 4.617 1 97.88 144 PRO B C 1
ATOM 3190 O O . PRO B 1 144 ? -20.188 0.392 4.086 1 97.88 144 PRO B O 1
ATOM 3193 N N . SER B 1 145 ? -21.891 1.706 4.719 1 97.88 145 SER B N 1
ATOM 3194 C CA . SER B 1 145 ? -21.266 2.893 4.156 1 97.88 145 SER B CA 1
ATOM 3195 C C . SER B 1 145 ? -19.953 3.213 4.871 1 97.88 145 SER B C 1
ATOM 3197 O O . SER B 1 145 ? -18.969 3.604 4.238 1 97.88 145 SER B O 1
ATOM 3199 N N . LEU B 1 146 ? -19.938 2.984 6.164 1 98.12 146 LEU B N 1
ATOM 3200 C CA . LEU B 1 146 ? -18.719 3.229 6.922 1 98.12 146 LEU B CA 1
ATOM 3201 C C . LEU B 1 146 ? -17.688 2.133 6.66 1 98.12 146 LEU B C 1
ATOM 3203 O O . LEU B 1 146 ? -16.484 2.398 6.633 1 98.12 146 LEU B O 1
ATOM 3207 N N . GLY B 1 147 ? -18.203 0.875 6.516 1 98.06 147 GLY B N 1
ATOM 3208 C CA . GLY B 1 147 ? -17.297 -0.183 6.09 1 98.06 147 GLY B CA 1
ATOM 3209 C C . GLY B 1 147 ? -16.656 0.092 4.75 1 98.06 147 GLY B C 1
ATOM 3210 O O . GLY B 1 147 ? -15.453 -0.144 4.574 1 98.06 147 GLY B O 1
ATOM 3211 N N . TYR B 1 148 ? -17.438 0.606 3.895 1 97.62 148 TYR B N 1
ATOM 3212 C CA . TYR B 1 148 ? -16.969 0.996 2.572 1 97.62 148 TYR B CA 1
ATOM 3213 C C . TYR B 1 148 ? -15.938 2.115 2.674 1 97.62 148 TYR B C 1
ATOM 3215 O O . TYR B 1 148 ? -14.914 2.094 1.981 1 97.62 148 TYR B O 1
ATOM 3223 N N . ASP B 1 149 ? -16.125 3.043 3.572 1 97.12 149 ASP B N 1
ATOM 3224 C CA . ASP B 1 149 ? -15.188 4.137 3.816 1 97.12 149 ASP B CA 1
ATOM 3225 C C . ASP B 1 149 ? -13.852 3.615 4.336 1 97.12 149 ASP B C 1
ATOM 3227 O O . ASP B 1 149 ? -12.789 4.125 3.961 1 97.12 149 ASP B O 1
ATOM 3231 N N . VAL B 1 150 ? -13.922 2.613 5.168 1 97.12 150 VAL B N 1
ATOM 3232 C CA . VAL B 1 150 ? -12.695 2.023 5.695 1 97.12 150 VAL B CA 1
ATOM 3233 C C . VAL B 1 150 ? -11.914 1.357 4.566 1 97.12 150 VAL B C 1
ATOM 3235 O O . VAL B 1 150 ? -10.688 1.456 4.508 1 97.12 150 VAL B O 1
ATOM 3238 N N . THR B 1 151 ? -12.586 0.704 3.662 1 96.5 151 THR B N 1
ATOM 3239 C CA . THR B 1 151 ? -11.945 0.111 2.494 1 96.5 151 THR B CA 1
ATOM 3240 C C . THR B 1 151 ? -11.273 1.185 1.645 1 96.5 151 THR B C 1
ATOM 3242 O O . THR B 1 151 ? -10.148 0.995 1.17 1 96.5 151 THR B O 1
ATOM 3245 N N . TRP B 1 152 ? -11.969 2.291 1.494 1 95.06 152 TRP B N 1
ATOM 3246 C CA . TRP B 1 152 ? -11.398 3.424 0.77 1 95.06 152 TRP B CA 1
ATOM 3247 C C . TRP B 1 152 ? -10.102 3.891 1.418 1 95.06 152 TRP B C 1
ATOM 3249 O O . TRP B 1 152 ? -9.102 4.109 0.73 1 95.06 152 TRP B O 1
ATOM 3259 N N . LEU B 1 153 ? -10.148 4.027 2.688 1 95 153 LEU B N 1
ATOM 3260 C CA . LEU B 1 153 ? -8.977 4.496 3.422 1 95 153 LEU B CA 1
ATOM 3261 C C . LEU B 1 153 ? -7.805 3.537 3.242 1 95 153 LEU B C 1
ATOM 3263 O O . LEU B 1 153 ? -6.664 3.973 3.064 1 95 153 LEU B O 1
ATOM 3267 N N . ALA B 1 154 ? -8.07 2.244 3.264 1 93.88 154 ALA B N 1
ATOM 3268 C CA . ALA B 1 154 ? -7.031 1.243 3.057 1 93.88 154 ALA B CA 1
ATOM 3269 C C . ALA B 1 154 ? -6.449 1.343 1.648 1 93.88 154 ALA B C 1
ATOM 3271 O O . ALA B 1 154 ? -5.227 1.326 1.472 1 93.88 154 ALA B O 1
ATOM 3272 N N . ALA B 1 155 ? -7.289 1.454 0.7 1 93.12 155 ALA B N 1
ATOM 3273 C CA . ALA B 1 155 ? -6.859 1.547 -0.694 1 93.12 155 ALA B CA 1
ATOM 3274 C C . ALA B 1 155 ? -6.059 2.822 -0.938 1 93.12 155 ALA B C 1
ATOM 3276 O O . ALA B 1 155 ? -5.082 2.814 -1.691 1 93.12 155 ALA B O 1
ATOM 3277 N N . HIS B 1 156 ? -6.477 3.84 -0.336 1 91.94 156 HIS B N 1
ATOM 3278 C CA . HIS B 1 156 ? -5.797 5.125 -0.468 1 91.94 156 HIS B CA 1
ATOM 3279 C C . HIS B 1 156 ? -4.391 5.07 0.126 1 91.94 156 HIS B C 1
ATOM 3281 O O . HIS B 1 156 ? -3.445 5.598 -0.459 1 91.94 156 HIS B O 1
ATOM 3287 N N . GLU B 1 157 ? -4.277 4.453 1.248 1 92.56 157 GLU B N 1
ATOM 3288 C CA . GLU B 1 157 ? -2.963 4.324 1.868 1 92.56 157 GLU B CA 1
ATOM 3289 C C . GLU B 1 157 ? -2.02 3.504 0.993 1 92.56 157 GLU B C 1
ATOM 3291 O O . GLU B 1 157 ? -0.838 3.832 0.868 1 92.56 157 GLU B O 1
ATOM 3296 N N . GLU B 1 158 ? -2.539 2.473 0.439 1 93 158 GLU B N 1
ATOM 3297 C CA . GLU B 1 158 ? -1.722 1.7 -0.491 1 93 158 GLU B CA 1
ATOM 3298 C C . GLU B 1 158 ? -1.229 2.568 -1.646 1 93 158 GLU B C 1
ATOM 3300 O O . GLU B 1 158 ? -0.078 2.453 -2.068 1 93 158 GLU B O 1
ATOM 3305 N N . ALA B 1 159 ? -2.094 3.385 -2.145 1 92.19 159 ALA B N 1
ATOM 3306 C CA . ALA B 1 159 ? -1.731 4.254 -3.262 1 92.19 159 ALA B CA 1
ATOM 3307 C C . ALA B 1 159 ? -0.594 5.195 -2.879 1 92.19 159 ALA B C 1
ATOM 3309 O O . ALA B 1 159 ? 0.281 5.488 -3.697 1 92.19 159 ALA B O 1
ATOM 3310 N N . LEU B 1 160 ? -0.619 5.688 -1.69 1 92.25 160 LEU B N 1
ATOM 3311 C CA . LEU B 1 160 ? 0.465 6.543 -1.218 1 92.25 160 LEU B CA 1
ATOM 3312 C C . LEU B 1 160 ? 1.783 5.777 -1.179 1 92.25 160 LEU B C 1
ATOM 3314 O O . LEU B 1 160 ? 2.816 6.293 -1.614 1 92.25 160 LEU B O 1
ATOM 3318 N N . VAL B 1 161 ? 1.704 4.578 -0.709 1 95.75 161 VAL B N 1
ATOM 3319 C CA . VAL B 1 161 ? 2.924 3.787 -0.591 1 95.75 161 VAL B CA 1
ATOM 3320 C C . VAL B 1 161 ? 3.406 3.371 -1.979 1 95.75 161 VAL B C 1
ATOM 3322 O O . VAL B 1 161 ? 4.609 3.293 -2.227 1 95.75 161 VAL B O 1
ATOM 3325 N N . ASP B 1 162 ? 2.486 3.105 -2.912 1 95.81 162 ASP B N 1
ATOM 3326 C CA . ASP B 1 162 ? 2.854 2.867 -4.305 1 95.81 162 ASP B CA 1
ATOM 3327 C C . ASP B 1 162 ? 3.721 4 -4.848 1 95.81 162 ASP B C 1
ATOM 3329 O O . ASP B 1 162 ? 4.754 3.754 -5.473 1 95.81 162 ASP B O 1
ATOM 3333 N N . ASP B 1 163 ? 3.312 5.184 -4.586 1 94.38 163 ASP B N 1
ATOM 3334 C CA . ASP B 1 163 ? 4.039 6.352 -5.074 1 94.38 163 ASP B CA 1
ATOM 3335 C C . ASP B 1 163 ? 5.418 6.449 -4.426 1 94.38 163 ASP B C 1
ATOM 3337 O O . ASP B 1 163 ? 6.395 6.824 -5.078 1 94.38 163 ASP B O 1
ATOM 3341 N N . ASN B 1 164 ? 5.422 6.137 -3.152 1 97.62 164 ASN B N 1
ATOM 3342 C CA . ASN B 1 164 ? 6.707 6.16 -2.459 1 97.62 164 ASN B CA 1
ATOM 3343 C C . ASN B 1 164 ? 7.66 5.105 -3.014 1 97.62 164 ASN B C 1
ATOM 3345 O O . ASN B 1 164 ? 8.859 5.367 -3.172 1 97.62 164 ASN B O 1
ATOM 3349 N N . LEU B 1 165 ? 7.109 3.928 -3.285 1 98.31 165 LEU B N 1
ATOM 3350 C CA . LEU B 1 165 ? 7.922 2.865 -3.867 1 98.31 165 LEU B CA 1
ATOM 3351 C C . LEU B 1 165 ? 8.43 3.262 -5.25 1 98.31 165 LEU B C 1
ATOM 3353 O O . LEU B 1 165 ? 9.602 3.053 -5.57 1 98.31 165 LEU B O 1
ATOM 3357 N N . LEU B 1 166 ? 7.57 3.852 -6.059 1 97.19 166 LEU B N 1
ATOM 3358 C CA . LEU B 1 166 ? 7.988 4.363 -7.359 1 97.19 166 LEU B CA 1
ATOM 3359 C C . LEU B 1 166 ? 9.141 5.352 -7.207 1 97.19 166 LEU B C 1
ATOM 3361 O O . LEU B 1 166 ? 10.133 5.266 -7.93 1 97.19 166 LEU B O 1
ATOM 3365 N N . SER B 1 167 ? 8.961 6.219 -6.297 1 97.25 167 SER B N 1
ATOM 3366 C CA . SER B 1 167 ? 9.961 7.266 -6.098 1 97.25 167 SER B CA 1
ATOM 3367 C C . SER B 1 167 ? 11.297 6.672 -5.664 1 97.25 167 SER B C 1
ATOM 3369 O O . SER B 1 167 ? 12.328 6.918 -6.301 1 97.25 167 SER B O 1
ATOM 3371 N N . VAL B 1 168 ? 11.289 5.863 -4.656 1 98.19 168 VAL B N 1
ATOM 3372 C CA . VAL B 1 168 ? 12.508 5.277 -4.109 1 98.19 168 VAL B CA 1
ATOM 3373 C C . VAL B 1 168 ? 13.148 4.352 -5.141 1 98.19 168 VAL B C 1
ATOM 3375 O O . VAL B 1 168 ? 14.375 4.277 -5.238 1 98.19 168 VAL B O 1
ATOM 3378 N N . GLY B 1 169 ? 12.352 3.736 -5.91 1 98.06 169 GLY B N 1
ATOM 3379 C CA . GLY B 1 169 ? 12.844 2.73 -6.84 1 98.06 169 GLY B CA 1
ATOM 3380 C C . GLY B 1 169 ? 13.383 3.322 -8.125 1 98.06 169 GLY B C 1
ATOM 3381 O O . GLY B 1 169 ? 14.258 2.734 -8.766 1 98.06 169 GLY B O 1
ATOM 3382 N N . ARG B 1 170 ? 12.875 4.559 -8.508 1 97.38 170 ARG B N 1
ATOM 3383 C CA . ARG B 1 170 ? 13.211 4.945 -9.875 1 97.38 170 ARG B CA 1
ATOM 3384 C C . ARG B 1 170 ? 13.703 6.387 -9.938 1 97.38 170 ARG B C 1
ATOM 3386 O O . ARG B 1 170 ? 14.383 6.777 -10.883 1 97.38 170 ARG B O 1
ATOM 3393 N N . HIS B 1 171 ? 13.359 7.199 -9 1 97.06 171 HIS B N 1
ATOM 3394 C CA . HIS B 1 171 ? 13.703 8.617 -9.047 1 97.06 171 HIS B CA 1
ATOM 3395 C C . HIS B 1 171 ? 15.148 8.844 -8.602 1 97.06 171 HIS B C 1
ATOM 3397 O O . HIS B 1 171 ? 15.68 8.078 -7.797 1 97.06 171 HIS B O 1
ATOM 3403 N N . SER B 1 172 ? 15.719 9.891 -9.125 1 96.62 172 SER B N 1
ATOM 3404 C CA . SER B 1 172 ? 16.969 10.422 -8.578 1 96.62 172 SER B CA 1
ATOM 3405 C C . SER B 1 172 ? 16.734 11.062 -7.211 1 96.62 172 SER B C 1
ATOM 3407 O O . SER B 1 172 ? 15.594 11.281 -6.801 1 96.62 172 SER B O 1
ATOM 3409 N N . ALA B 1 173 ? 17.844 11.352 -6.574 1 97.62 173 ALA B N 1
ATOM 3410 C CA . ALA B 1 173 ? 17.75 11.984 -5.262 1 97.62 173 ALA B CA 1
ATOM 3411 C C . ALA B 1 173 ? 16.938 13.273 -5.336 1 97.62 173 ALA B C 1
ATOM 3413 O O . ALA B 1 173 ? 16.078 13.523 -4.48 1 97.62 173 ALA B O 1
ATOM 3414 N N . LEU B 1 174 ? 17.234 14.07 -6.375 1 97.56 174 LEU B N 1
ATOM 3415 C CA . LEU B 1 174 ? 16.531 15.328 -6.559 1 97.56 174 LEU B CA 1
ATOM 3416 C C . LEU B 1 174 ? 15.031 15.078 -6.766 1 97.56 174 LEU B C 1
ATOM 3418 O O . LEU B 1 174 ? 14.195 15.734 -6.141 1 97.56 174 LEU B O 1
ATOM 3422 N N . GLU B 1 175 ? 14.719 14.148 -7.602 1 97.38 175 GLU B N 1
ATOM 3423 C CA . GLU B 1 175 ? 13.328 13.812 -7.875 1 97.38 175 GLU B CA 1
ATOM 3424 C C . GLU B 1 175 ? 12.633 13.281 -6.625 1 97.38 175 GLU B C 1
ATOM 3426 O O . GLU B 1 175 ? 11.469 13.617 -6.363 1 97.38 175 GLU B O 1
ATOM 3431 N N . ARG B 1 176 ? 13.297 12.422 -5.883 1 98.12 176 ARG B N 1
ATOM 3432 C CA . ARG B 1 176 ? 12.734 11.852 -4.668 1 98.12 176 ARG B CA 1
ATOM 3433 C C . ARG B 1 176 ? 12.375 12.938 -3.66 1 98.12 176 ARG B C 1
ATOM 3435 O O . ARG B 1 176 ? 11.242 12.984 -3.164 1 98.12 176 ARG B O 1
ATOM 3442 N N . ILE B 1 177 ? 13.312 13.797 -3.406 1 98.19 177 ILE B N 1
ATOM 3443 C CA . ILE B 1 177 ? 13.109 14.844 -2.408 1 98.19 177 ILE B CA 1
ATOM 3444 C C . ILE B 1 177 ? 12.016 15.797 -2.871 1 98.19 177 ILE B C 1
ATOM 3446 O O . ILE B 1 177 ? 11.094 16.109 -2.113 1 98.19 177 ILE B O 1
ATOM 3450 N N . ALA B 1 178 ? 12.102 16.219 -4.113 1 97.88 178 ALA B N 1
ATOM 3451 C CA . ALA B 1 178 ? 11.094 17.125 -4.645 1 97.88 178 ALA B CA 1
ATOM 3452 C C . ALA B 1 178 ? 9.695 16.516 -4.578 1 97.88 178 ALA B C 1
ATOM 3454 O O . ALA B 1 178 ? 8.742 17.172 -4.176 1 97.88 178 ALA B O 1
ATOM 3455 N N . SER B 1 179 ? 9.617 15.234 -4.98 1 97.12 179 SER B N 1
ATOM 3456 C CA . SER B 1 179 ? 8.328 14.555 -4.98 1 97.12 179 SER B CA 1
ATOM 3457 C C . SER B 1 179 ? 7.734 14.492 -3.576 1 97.12 179 SER B C 1
ATOM 3459 O O . SER B 1 179 ? 6.551 14.781 -3.387 1 97.12 179 SER B O 1
ATOM 3461 N N . LEU B 1 180 ? 8.5 14.172 -2.607 1 97.44 180 LEU B N 1
ATOM 3462 C CA . LEU B 1 180 ? 8.008 14.062 -1.238 1 97.44 180 LEU B CA 1
ATOM 3463 C C . LEU B 1 180 ? 7.605 15.43 -0.695 1 97.44 180 LEU B C 1
ATOM 3465 O O . LEU B 1 180 ? 6.551 15.562 -0.071 1 97.44 180 LEU B O 1
ATOM 3469 N N . LEU B 1 181 ? 8.453 16.438 -0.925 1 97.19 181 LEU B N 1
ATOM 3470 C CA . LEU B 1 181 ? 8.141 17.781 -0.454 1 97.19 181 LEU B CA 1
ATOM 3471 C C . LEU B 1 181 ? 6.832 18.266 -1.049 1 97.19 181 LEU B C 1
ATOM 3473 O O . LEU B 1 181 ? 5.992 18.828 -0.337 1 97.19 181 LEU B O 1
ATOM 3477 N N . LEU B 1 182 ? 6.684 18.047 -2.332 1 96.5 182 LEU B N 1
ATOM 3478 C CA . LEU B 1 182 ? 5.473 18.484 -3.021 1 96.5 182 LEU B CA 1
ATOM 3479 C C . LEU B 1 182 ? 4.242 17.766 -2.473 1 96.5 182 LEU B C 1
ATOM 3481 O O . LEU B 1 182 ? 3.217 18.406 -2.215 1 96.5 182 LEU B O 1
ATOM 3485 N N . GLN B 1 183 ? 4.367 16.5 -2.287 1 95.56 183 GLN B N 1
ATOM 3486 C CA . GLN B 1 183 ? 3.248 15.695 -1.803 1 95.56 183 GLN B CA 1
ATOM 3487 C C . GLN B 1 183 ? 2.828 16.125 -0.4 1 95.56 183 GLN B C 1
ATOM 3489 O O . GLN B 1 183 ? 1.641 16.328 -0.139 1 95.56 183 GLN B O 1
ATOM 3494 N N . LEU B 1 184 ? 3.752 16.25 0.483 1 96.06 184 LEU B N 1
ATOM 3495 C CA . LEU B 1 184 ? 3.443 16.562 1.872 1 96.06 184 LEU B CA 1
ATOM 3496 C C . LEU B 1 184 ? 2.982 18.016 2.008 1 96.06 184 LEU B C 1
ATOM 3498 O O . LEU B 1 184 ? 2.137 18.328 2.85 1 96.06 184 LEU B O 1
ATOM 3502 N N . HIS B 1 185 ? 3.59 18.859 1.176 1 95.06 185 HIS B N 1
ATOM 3503 C CA . HIS B 1 185 ? 3.146 20.25 1.148 1 95.06 185 HIS B CA 1
ATOM 3504 C C . HIS B 1 185 ? 1.673 20.359 0.773 1 95.06 185 HIS B C 1
ATOM 3506 O O . HIS B 1 185 ? 0.911 21.078 1.422 1 95.06 185 HIS B O 1
ATOM 3512 N N . ALA B 1 186 ? 1.283 19.641 -0.215 1 93.56 186 ALA B N 1
ATOM 3513 C CA . ALA B 1 186 ? -0.104 19.672 -0.672 1 93.56 186 ALA B CA 1
ATOM 3514 C C . ALA B 1 186 ? -1.043 19.125 0.403 1 93.56 186 ALA B C 1
ATOM 3516 O O . ALA B 1 186 ? -2.113 19.688 0.644 1 93.56 186 ALA B O 1
ATOM 3517 N N . ARG B 1 187 ? -0.666 18.062 1.021 1 94.5 187 ARG B N 1
ATOM 3518 C CA . ARG B 1 187 ? -1.492 17.469 2.066 1 94.5 187 ARG B CA 1
ATOM 3519 C C . ARG B 1 187 ? -1.606 18.391 3.27 1 94.5 187 ARG B C 1
ATOM 3521 O O . ARG B 1 187 ? -2.689 18.562 3.836 1 94.5 187 ARG B O 1
ATOM 3528 N N . ALA B 1 188 ? -0.503 18.969 3.643 1 94.38 188 ALA B N 1
ATOM 3529 C CA . ALA B 1 188 ? -0.498 19.891 4.781 1 94.38 188 ALA B CA 1
ATOM 3530 C C . ALA B 1 188 ? -1.358 21.109 4.5 1 94.38 188 ALA B C 1
ATOM 3532 O O . ALA B 1 188 ? -2.08 21.594 5.379 1 94.38 188 ALA B O 1
ATOM 3533 N N . ARG B 1 189 ? -1.274 21.594 3.311 1 91.69 189 ARG B N 1
ATOM 3534 C CA . ARG B 1 189 ? -2.045 22.766 2.928 1 91.69 189 ARG B CA 1
ATOM 3535 C C . ARG B 1 189 ? -3.543 22.484 2.979 1 91.69 189 ARG B C 1
ATOM 3537 O O . ARG B 1 189 ? -4.336 23.359 3.316 1 91.69 189 ARG B O 1
ATOM 3544 N N . ALA B 1 190 ? -3.865 21.281 2.609 1 91.75 190 ALA B N 1
ATOM 3545 C CA . ALA B 1 190 ? -5.273 20.891 2.598 1 91.75 190 ALA B CA 1
ATOM 3546 C C . ALA B 1 190 ? -5.863 20.922 4.008 1 91.75 190 ALA B C 1
ATOM 3548 O O . ALA B 1 190 ? -7.074 21.078 4.176 1 91.75 190 ALA B O 1
ATOM 3549 N N . HIS B 1 191 ? -5.059 20.797 5 1 91.5 191 HIS B N 1
ATOM 3550 C CA . HIS B 1 191 ? -5.52 20.828 6.387 1 91.5 191 HIS B CA 1
ATOM 3551 C C . HIS B 1 191 ? -5.613 22.25 6.902 1 91.5 191 HIS B C 1
ATOM 3553 O O . HIS B 1 191 ? -6.195 22.5 7.961 1 91.5 191 HIS B O 1
ATOM 3559 N N . HIS B 1 192 ? -4.992 23.172 6.27 1 81.69 192 HIS B N 1
ATOM 3560 C CA . HIS B 1 192 ? -5.02 24.578 6.648 1 81.69 192 HIS B CA 1
ATOM 3561 C C . HIS B 1 192 ? -5.535 25.438 5.504 1 81.69 192 HIS B C 1
ATOM 3563 O O . HIS B 1 192 ? -4.789 26.25 4.949 1 81.69 192 HIS B O 1
ATOM 3569 N N . PRO B 1 193 ? -6.77 25.266 5.184 1 66.25 193 PRO B N 1
ATOM 3570 C CA . PRO B 1 193 ? -7.262 26.062 4.059 1 66.25 193 PRO B CA 1
ATOM 3571 C C . PRO B 1 193 ? -7.195 27.562 4.332 1 66.25 193 PRO B C 1
ATOM 3573 O O . PRO B 1 193 ? -7.312 27.984 5.484 1 66.25 193 PRO B O 1
ATOM 3576 N N . PRO B 1 194 ? -6.66 28.188 3.252 1 60.28 194 PRO B N 1
ATOM 3577 C CA . PRO B 1 194 ? -6.527 29.641 3.455 1 60.28 194 PRO B CA 1
ATOM 3578 C C . PRO B 1 194 ? -7.82 30.281 3.947 1 60.28 194 PRO B C 1
ATOM 3580 O O . PRO B 1 194 ? -8.914 29.812 3.619 1 60.28 194 PRO B O 1
ATOM 3583 N N . SER B 1 195 ? -7.84 30.906 5.059 1 56.34 195 SER B N 1
ATOM 3584 C CA . SER B 1 195 ? -8.984 31.688 5.5 1 56.34 195 SER B CA 1
ATOM 3585 C C . SER B 1 195 ? -9.414 32.688 4.426 1 56.34 195 SER B C 1
ATOM 3587 O O . SER B 1 195 ? -8.578 33.312 3.783 1 56.34 195 SER B O 1
ATOM 3589 N N . PRO B 1 196 ? -10.672 32.5 3.887 1 51.31 196 PRO B N 1
ATOM 3590 C CA . PRO B 1 196 ? -11.148 33.469 2.871 1 51.31 196 PRO B CA 1
ATOM 3591 C C . PRO B 1 196 ? -10.789 34.906 3.197 1 51.31 196 PRO B C 1
ATOM 3593 O O . PRO B 1 196 ? -10.656 35.719 2.289 1 51.31 196 PRO B O 1
ATOM 3596 N N . CYS B 1 197 ? -11.133 35.25 4.418 1 44.16 197 CYS B N 1
ATOM 3597 C CA . CYS B 1 197 ? -11.078 36.688 4.719 1 44.16 197 CYS B CA 1
ATOM 3598 C C . CYS B 1 197 ? -9.672 37.219 4.543 1 44.16 197 CYS B C 1
ATOM 3600 O O . CYS B 1 197 ? -9.391 38.375 4.898 1 44.16 197 CYS B O 1
ATOM 3602 N N . VAL B 1 198 ? -8.828 36.312 4.645 1 44.09 198 VAL B N 1
ATOM 3603 C CA . VAL B 1 198 ? -7.531 36.969 4.707 1 44.09 198 VAL B CA 1
ATOM 3604 C C . VAL B 1 198 ? -7.23 37.656 3.371 1 44.09 198 VAL B C 1
ATOM 3606 O O . VAL B 1 198 ? -7.383 37.031 2.312 1 44.09 198 VAL B O 1
ATOM 3609 N N . GLY B 1 199 ? -7.281 38.938 3.312 1 41.81 199 GLY B N 1
ATOM 3610 C CA . GLY B 1 199 ? -6.816 39.812 2.256 1 41.81 199 GLY B CA 1
ATOM 3611 C C . GLY B 1 199 ? -5.602 39.281 1.52 1 41.81 199 GLY B C 1
ATOM 3612 O O . GLY B 1 199 ? -4.941 38.344 1.992 1 41.81 199 GLY B O 1
ATOM 3613 N N . ALA B 1 200 ? -5.434 39.531 0.206 1 45.78 200 ALA B N 1
ATOM 3614 C CA . ALA B 1 200 ? -4.348 39.344 -0.748 1 45.78 200 ALA B CA 1
ATOM 3615 C C . ALA B 1 200 ? -3.002 39.25 -0.035 1 45.78 200 ALA B C 1
ATOM 3617 O O . ALA B 1 200 ? -2 38.844 -0.633 1 45.78 200 ALA B O 1
ATOM 3618 N N . GLY B 1 201 ? -2.85 39.875 1.05 1 43.72 201 GLY B N 1
ATOM 3619 C CA . GLY B 1 201 ? -1.516 40.156 1.551 1 43.72 201 GLY B CA 1
ATOM 3620 C C . GLY B 1 201 ? -0.938 39.031 2.398 1 43.72 201 GLY B C 1
ATOM 3621 O O . GLY B 1 201 ? 0.121 39.188 3.008 1 43.72 201 GLY B O 1
ATOM 3622 N N . ASP B 1 202 ? -1.686 38.219 3.012 1 49.56 202 ASP B N 1
ATOM 3623 C CA . ASP B 1 202 ? -1.007 37.312 3.943 1 49.56 202 ASP B CA 1
ATOM 3624 C C . ASP B 1 202 ? -0.104 36.344 3.203 1 49.56 202 ASP B C 1
ATOM 3626 O O . ASP B 1 202 ? -0.571 35.562 2.35 1 49.56 202 ASP B O 1
ATOM 3630 N N . ALA B 1 203 ? 1.077 36.656 3.023 1 55.53 203 ALA B N 1
ATOM 3631 C CA . ALA B 1 203 ? 2.227 35.969 2.445 1 55.53 203 ALA B CA 1
ATOM 3632 C C . ALA B 1 203 ? 2.191 34.469 2.773 1 55.53 203 ALA B C 1
ATOM 3634 O O . ALA B 1 203 ? 1.9 34.094 3.908 1 55.53 203 ALA B O 1
ATOM 3635 N N . ASP B 1 204 ? 1.847 33.656 1.878 1 65.94 204 ASP B N 1
ATOM 3636 C CA . ASP B 1 204 ? 2.027 32.219 2.008 1 65.94 204 ASP B CA 1
ATOM 3637 C C . ASP B 1 204 ? 3.307 31.891 2.777 1 65.94 204 ASP B C 1
ATOM 3639 O O . ASP B 1 204 ? 4.41 32.094 2.266 1 65.94 204 ASP B O 1
ATOM 3643 N N . THR B 1 205 ? 3.176 31.891 4.16 1 73.5 205 THR B N 1
ATOM 3644 C CA . THR B 1 205 ? 4.328 31.688 5.031 1 73.5 205 THR B CA 1
ATOM 3645 C C . THR B 1 205 ? 4.723 30.219 5.074 1 73.5 205 THR B C 1
ATOM 3647 O O . THR B 1 205 ? 5.676 29.844 5.762 1 73.5 205 THR B O 1
ATOM 3650 N N . GLY B 1 206 ? 4.082 29.391 4.355 1 88.69 206 GLY B N 1
ATOM 3651 C CA . GLY B 1 206 ? 4.492 27.984 4.395 1 88.69 206 GLY B CA 1
ATOM 3652 C C . GLY B 1 206 ? 3.555 27.109 5.203 1 88.69 206 GLY B C 1
ATOM 3653 O O . GLY B 1 206 ? 2.455 27.531 5.562 1 88.69 206 GLY B O 1
ATOM 3654 N N . VAL B 1 207 ? 3.898 25.875 5.352 1 91.94 207 VAL B N 1
ATOM 3655 C CA . VAL B 1 207 ? 3.123 24.891 6.105 1 91.94 207 VAL B CA 1
ATOM 3656 C C . VAL B 1 207 ? 3.992 24.281 7.203 1 91.94 207 VAL B C 1
ATOM 3658 O O . VAL B 1 207 ? 5.219 24.234 7.074 1 91.94 207 VAL B O 1
ATOM 3661 N N . PRO B 1 208 ? 3.307 23.953 8.328 1 92.38 208 PRO B N 1
ATOM 3662 C CA . PRO B 1 208 ? 4.086 23.188 9.297 1 92.38 208 PRO B CA 1
ATOM 3663 C C . PRO B 1 208 ? 4.719 21.938 8.688 1 92.38 208 PRO B C 1
ATOM 3665 O O . PRO B 1 208 ? 4.078 21.25 7.891 1 92.38 208 PRO B O 1
ATOM 3668 N N . PHE B 1 209 ? 5.945 21.703 8.992 1 94.56 209 PHE B N 1
ATOM 3669 C CA . PHE B 1 209 ? 6.703 20.594 8.422 1 94.56 209 PHE B CA 1
ATOM 3670 C C . PHE B 1 209 ? 7.707 20.047 9.438 1 94.56 209 PHE B C 1
ATOM 3672 O O . PHE B 1 209 ? 8.891 20.391 9.391 1 94.56 209 PHE B O 1
ATOM 3679 N N . PRO B 1 210 ? 7.246 19.172 10.25 1 97.25 210 PRO B N 1
ATOM 3680 C CA . PRO B 1 210 ? 8.047 18.75 11.398 1 97.25 210 PRO B CA 1
ATOM 3681 C C . PRO B 1 210 ? 9.078 17.672 11.047 1 97.25 210 PRO B C 1
ATOM 3683 O O . PRO B 1 210 ? 9.625 17.016 11.938 1 97.25 210 PRO B O 1
ATOM 3686 N N . LEU B 1 211 ? 9.484 17.5 9.828 1 97.38 211 LEU B N 1
ATOM 3687 C CA . LEU B 1 211 ? 10.461 16.484 9.406 1 97.38 211 LEU B CA 1
ATOM 3688 C C . LEU B 1 211 ? 11.883 17.031 9.516 1 97.38 211 LEU B C 1
ATOM 3690 O O . LEU B 1 211 ? 12.125 18.203 9.188 1 97.38 211 LEU B O 1
ATOM 3694 N N . THR B 1 212 ? 12.734 16.234 9.969 1 97.06 212 THR B N 1
ATOM 3695 C CA . THR B 1 212 ? 14.172 16.516 9.906 1 97.06 212 THR B 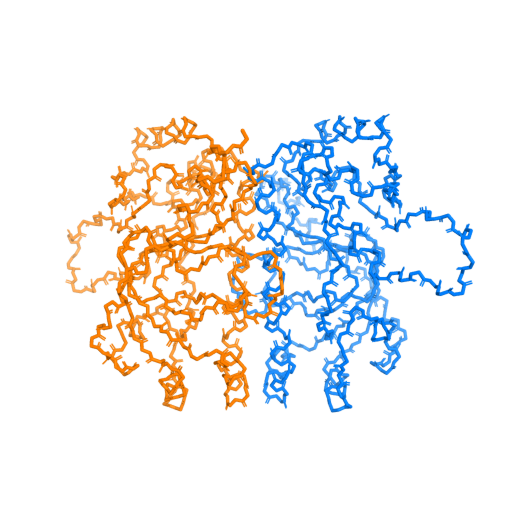CA 1
ATOM 3696 C C . THR B 1 212 ? 14.781 15.914 8.648 1 97.06 212 THR B C 1
ATOM 3698 O O . THR B 1 212 ? 14.109 15.18 7.918 1 97.06 212 THR B O 1
ATOM 3701 N N . GLN B 1 213 ? 16.016 16.234 8.438 1 97.19 213 GLN B N 1
ATOM 3702 C CA . GLN B 1 213 ? 16.734 15.648 7.305 1 97.19 213 GLN B CA 1
ATOM 3703 C C . GLN B 1 213 ? 16.828 14.125 7.441 1 97.19 213 GLN B C 1
ATOM 3705 O O . GLN B 1 213 ? 16.828 13.406 6.438 1 97.19 213 GLN B O 1
ATOM 3710 N N . GLN B 1 214 ? 16.906 13.68 8.656 1 97.44 214 GLN B N 1
ATOM 3711 C CA . GLN B 1 214 ? 16.984 12.234 8.875 1 97.44 214 GLN B CA 1
ATOM 3712 C C . GLN B 1 214 ? 15.672 11.555 8.484 1 97.44 214 GLN B C 1
ATOM 3714 O O . GLN B 1 214 ? 15.68 10.469 7.91 1 97.44 214 GLN B O 1
ATOM 3719 N N . HIS B 1 215 ? 14.57 12.172 8.797 1 98.19 215 HIS B N 1
ATOM 3720 C CA . HIS B 1 215 ? 13.281 11.625 8.383 1 98.19 215 HIS B CA 1
ATOM 3721 C C . HIS B 1 215 ? 13.188 11.539 6.863 1 98.19 215 HIS B C 1
ATOM 3723 O O . HIS B 1 215 ? 12.688 10.547 6.324 1 98.19 215 HIS B O 1
ATOM 3729 N N . LEU B 1 216 ? 13.648 12.586 6.191 1 98.06 216 LEU B N 1
ATOM 3730 C CA . LEU B 1 216 ? 13.648 12.562 4.734 1 98.06 216 LEU B CA 1
ATOM 3731 C C . LEU B 1 216 ? 14.516 11.422 4.211 1 98.06 216 LEU B C 1
ATOM 3733 O O . LEU B 1 216 ? 14.102 10.68 3.316 1 98.06 216 LEU B O 1
ATOM 3737 N N . ALA B 1 217 ? 15.695 11.305 4.785 1 98.44 217 ALA B N 1
ATOM 3738 C CA . ALA B 1 217 ? 16.625 10.25 4.379 1 98.44 217 ALA B CA 1
ATOM 3739 C C . ALA B 1 217 ? 15.992 8.875 4.559 1 98.44 217 ALA B C 1
ATOM 3741 O O . ALA B 1 217 ? 16.016 8.047 3.645 1 98.44 217 ALA B O 1
ATOM 3742 N N . ASP B 1 218 ? 15.359 8.664 5.703 1 98.31 218 ASP B N 1
ATOM 3743 C CA . ASP B 1 218 ? 14.742 7.383 6.039 1 98.31 218 ASP B CA 1
ATOM 3744 C C . ASP B 1 218 ? 13.562 7.082 5.113 1 98.31 218 ASP B C 1
ATOM 3746 O O . ASP B 1 218 ? 13.297 5.922 4.793 1 98.31 218 ASP B O 1
ATOM 3750 N N . ALA B 1 219 ? 12.867 8.07 4.68 1 98.75 219 ALA B N 1
ATOM 3751 C CA . ALA B 1 219 ? 11.703 7.883 3.818 1 98.75 219 ALA B CA 1
ATOM 3752 C C . ALA B 1 219 ? 12.125 7.621 2.375 1 98.75 219 ALA B C 1
ATOM 3754 O O . ALA B 1 219 ? 11.438 6.902 1.642 1 98.75 219 ALA B O 1
ATOM 3755 N N . LEU B 1 220 ? 13.281 8.164 2.027 1 98.5 220 LEU B N 1
ATOM 3756 C CA . LEU B 1 220 ? 13.594 8.227 0.604 1 98.5 220 LEU B CA 1
ATOM 3757 C C . LEU B 1 220 ? 14.703 7.246 0.244 1 98.5 220 LEU B C 1
ATOM 3759 O O . LEU B 1 220 ? 15.125 7.18 -0.912 1 98.5 220 LEU B O 1
ATOM 3763 N N . GLY B 1 221 ? 15.102 6.488 1.254 1 97.19 221 GLY B N 1
ATOM 3764 C CA . GLY B 1 221 ? 16.188 5.555 0.994 1 97.19 221 GLY B CA 1
ATOM 3765 C C . GLY B 1 221 ? 17.469 6.238 0.577 1 97.19 221 GLY B C 1
ATOM 3766 O O . GLY B 1 221 ? 18.156 5.777 -0.337 1 97.19 221 GLY B O 1
ATOM 3767 N N . LEU B 1 222 ? 17.781 7.348 1.121 1 97.81 222 LEU B N 1
ATOM 3768 C CA . LEU B 1 222 ? 18.984 8.117 0.86 1 97.81 222 LEU B CA 1
ATOM 3769 C C . LEU B 1 222 ? 19.875 8.18 2.104 1 97.81 222 LEU B C 1
ATOM 3771 O O . LEU B 1 222 ? 19.391 7.98 3.221 1 97.81 222 LEU B O 1
ATOM 3775 N N . SER B 1 223 ? 21.125 8.383 1.828 1 97.31 223 SER B N 1
ATOM 3776 C CA . SER B 1 223 ? 21.984 8.742 2.961 1 97.31 223 SER B CA 1
ATOM 3777 C C . SER B 1 223 ? 21.672 10.156 3.447 1 97.31 223 SER B C 1
ATOM 3779 O O . SER B 1 223 ? 21.141 10.977 2.699 1 97.31 223 SER B O 1
ATOM 3781 N N . LEU B 1 224 ? 22.047 10.43 4.734 1 97.31 224 LEU B N 1
ATOM 3782 C CA . LEU B 1 224 ? 21.891 11.773 5.273 1 97.31 224 LEU B CA 1
ATOM 3783 C C . LEU B 1 224 ? 22.719 12.781 4.473 1 97.31 224 LEU B C 1
ATOM 3785 O O . LEU B 1 224 ? 22.25 13.891 4.191 1 97.31 224 LEU B O 1
ATOM 3789 N N . ALA B 1 225 ? 23.906 12.391 4.047 1 98.06 225 ALA B N 1
ATOM 3790 C CA . ALA B 1 225 ? 24.781 13.273 3.283 1 98.06 225 ALA B CA 1
ATOM 3791 C C . ALA B 1 225 ? 24.156 13.648 1.942 1 98.06 225 ALA B C 1
ATOM 3793 O O . ALA B 1 225 ? 24.156 14.82 1.558 1 98.06 225 ALA B O 1
ATOM 3794 N N . HIS B 1 226 ? 23.609 12.68 1.287 1 97.88 226 HIS B N 1
ATOM 3795 C CA . HIS B 1 226 ? 23 12.922 -0.011 1 97.88 226 HIS B CA 1
ATOM 3796 C C . HIS B 1 226 ? 21.719 13.75 0.134 1 97.88 226 HIS B C 1
ATOM 3798 O O . HIS B 1 226 ? 21.438 14.625 -0.69 1 97.88 226 HIS B O 1
ATOM 3804 N N . THR B 1 227 ? 20.984 13.5 1.126 1 97.88 227 THR B N 1
ATOM 3805 C CA . THR B 1 227 ? 19.781 14.273 1.424 1 97.88 227 THR B CA 1
ATOM 3806 C C . THR B 1 227 ? 20.141 15.742 1.633 1 97.88 227 THR B C 1
ATOM 3808 O O . THR B 1 227 ? 19.531 16.625 1.007 1 97.88 227 THR B O 1
ATOM 3811 N N . ASN B 1 228 ? 21.109 15.984 2.445 1 97.56 228 ASN B N 1
ATOM 3812 C CA . ASN B 1 228 ? 21.516 17.344 2.762 1 97.56 228 ASN B CA 1
ATOM 3813 C C . ASN B 1 228 ? 22.047 18.078 1.528 1 97.56 228 ASN B C 1
ATOM 3815 O O . ASN B 1 228 ? 21.688 19.234 1.295 1 97.56 228 ASN B O 1
ATOM 3819 N N . LYS B 1 229 ? 22.812 17.359 0.779 1 98.06 229 LYS B N 1
ATOM 3820 C CA . LYS B 1 229 ? 23.359 17.953 -0.434 1 98.06 229 LYS B CA 1
ATOM 3821 C C . LYS B 1 229 ? 22.266 18.359 -1.407 1 98.06 229 LYS B C 1
ATOM 3823 O O . LYS B 1 229 ? 22.281 19.453 -1.96 1 98.06 229 LYS B O 1
ATOM 3828 N N . THR B 1 230 ? 21.344 17.5 -1.591 1 97.62 230 THR B N 1
ATOM 3829 C CA . THR B 1 230 ? 20.25 17.75 -2.52 1 97.62 230 THR B CA 1
ATOM 3830 C C . THR B 1 230 ? 19.344 18.859 -2.008 1 97.62 230 THR B C 1
ATOM 3832 O O . THR B 1 230 ? 18.922 19.719 -2.781 1 97.62 230 THR B O 1
ATOM 3835 N N . LEU B 1 231 ? 19.078 18.922 -0.731 1 96.75 231 LEU B N 1
ATOM 3836 C CA . LEU B 1 231 ? 18.266 19.969 -0.134 1 96.75 231 LEU B CA 1
ATOM 3837 C C . LEU B 1 231 ? 18.938 21.328 -0.282 1 96.75 231 LEU B C 1
ATOM 3839 O O . LEU B 1 231 ? 18.281 22.328 -0.598 1 96.75 231 LEU B O 1
ATOM 3843 N N . ARG B 1 232 ? 20.203 21.344 -0.072 1 96.56 232 ARG B N 1
ATOM 3844 C CA . ARG B 1 232 ? 20.953 22.594 -0.221 1 96.56 232 ARG B CA 1
ATOM 3845 C C . ARG B 1 232 ? 20.844 23.125 -1.646 1 96.56 232 ARG B C 1
ATOM 3847 O O . ARG B 1 232 ? 20.719 24.328 -1.856 1 96.56 232 ARG B O 1
ATOM 3854 N N . ARG B 1 233 ? 20.891 22.203 -2.537 1 96.69 233 ARG B N 1
ATOM 3855 C CA . ARG B 1 233 ? 20.766 22.578 -3.941 1 96.69 233 ARG B CA 1
ATOM 3856 C C . ARG B 1 233 ? 19.406 23.219 -4.223 1 96.69 233 ARG B C 1
ATOM 3858 O O . ARG B 1 233 ? 19.328 24.219 -4.926 1 96.69 233 ARG B O 1
ATOM 3865 N N . LEU B 1 234 ? 18.406 22.672 -3.684 1 97 234 LEU B N 1
ATOM 3866 C CA . LEU B 1 234 ? 17.047 23.172 -3.889 1 97 234 LEU B CA 1
ATOM 3867 C C . LEU B 1 234 ? 16.875 24.531 -3.221 1 97 234 LEU B C 1
ATOM 3869 O O . LEU B 1 234 ? 16.25 25.438 -3.791 1 97 234 LEU B O 1
ATOM 3873 N N . VAL B 1 235 ? 17.438 24.703 -2.08 1 95.94 235 VAL B N 1
ATOM 3874 C CA . VAL B 1 235 ? 17.344 25.969 -1.339 1 95.94 235 VAL B CA 1
ATOM 3875 C C . VAL B 1 235 ? 18.125 27.047 -2.078 1 95.94 235 VAL B C 1
ATOM 3877 O O . VAL B 1 235 ? 17.625 28.156 -2.258 1 95.94 235 VAL B O 1
ATOM 3880 N N . ARG B 1 236 ? 19.266 26.719 -2.551 1 96.44 236 ARG B N 1
ATOM 3881 C CA . ARG B 1 236 ? 20.094 27.672 -3.275 1 96.44 236 ARG B CA 1
ATOM 3882 C C . ARG B 1 236 ? 19.422 28.141 -4.562 1 96.44 236 ARG B C 1
ATOM 3884 O O . ARG B 1 236 ? 19.547 29.297 -4.961 1 96.44 236 ARG B O 1
ATOM 3891 N N . ALA B 1 237 ? 18.672 27.234 -5.121 1 96.81 237 ALA B N 1
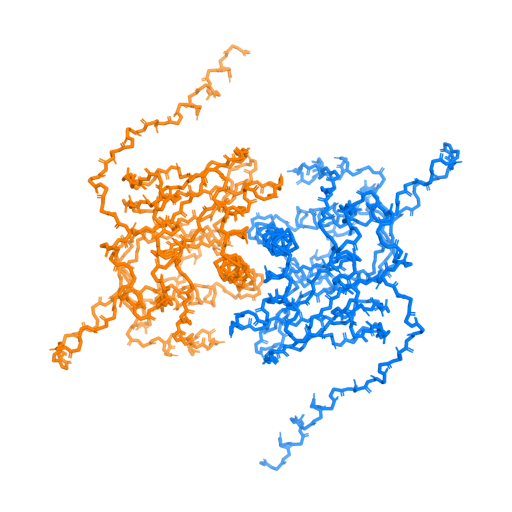ATOM 3892 C CA . ALA B 1 237 ? 17.969 27.531 -6.375 1 96.81 237 ALA B CA 1
ATOM 3893 C C . ALA B 1 237 ? 16.688 28.312 -6.117 1 96.81 237 ALA B C 1
ATOM 3895 O O . ALA B 1 237 ? 15.992 28.703 -7.062 1 96.81 237 ALA B O 1
ATOM 3896 N N . GLY B 1 238 ? 16.328 28.531 -4.863 1 96.56 238 GLY B N 1
ATOM 3897 C CA . GLY B 1 238 ? 15.148 29.297 -4.5 1 96.56 238 GLY B CA 1
ATOM 3898 C C . GLY B 1 238 ? 13.859 28.5 -4.645 1 96.56 238 GLY B C 1
ATOM 3899 O O . GLY B 1 238 ? 12.773 29.078 -4.715 1 96.56 238 GLY B O 1
ATOM 3900 N N . LEU B 1 239 ? 13.969 27.188 -4.668 1 96.94 239 LEU B N 1
ATOM 3901 C CA . LEU B 1 239 ? 12.812 26.344 -4.957 1 96.94 239 LEU B CA 1
ATOM 3902 C C . LEU B 1 239 ? 12.195 25.797 -3.672 1 96.94 239 LEU B C 1
ATOM 3904 O O . LEU B 1 239 ? 11.078 25.281 -3.686 1 96.94 239 LEU B O 1
ATOM 3908 N N . CYS B 1 240 ? 12.898 26 -2.633 1 94.75 240 CYS B N 1
ATOM 3909 C CA . CYS B 1 240 ? 12.469 25.484 -1.339 1 94.75 240 CYS B CA 1
ATOM 3910 C C . CYS B 1 240 ? 13.039 26.328 -0.2 1 94.75 240 CYS B C 1
ATOM 3912 O O . CYS B 1 240 ? 14.211 26.703 -0.229 1 94.75 240 CYS B O 1
ATOM 3914 N N . GLU B 1 241 ? 12.227 26.703 0.707 1 94.12 241 GLU B N 1
ATOM 3915 C CA . GLU B 1 241 ? 12.648 27.25 1.994 1 94.12 241 GLU B CA 1
ATOM 3916 C C . GLU B 1 241 ? 12.242 26.344 3.143 1 94.12 241 GLU B C 1
ATOM 3918 O O . GLU B 1 241 ? 11.047 26.156 3.408 1 94.12 241 GLU B O 1
ATOM 3923 N N . TRP B 1 242 ? 13.242 25.844 3.695 1 90.25 242 TRP B N 1
ATOM 3924 C CA . TRP B 1 242 ? 13 24.797 4.672 1 90.25 242 TRP B CA 1
ATOM 3925 C C . TRP B 1 242 ? 13.68 25.109 6 1 90.25 242 TRP B C 1
ATOM 3927 O O . TRP B 1 242 ? 14.883 25.391 6.039 1 90.25 242 TRP B O 1
ATOM 3937 N N . THR B 1 243 ? 12.898 25.219 7.098 1 89.69 243 THR B N 1
ATOM 3938 C CA . THR B 1 243 ? 13.414 25.172 8.461 1 89.69 243 THR B CA 1
ATOM 3939 C C . THR B 1 243 ? 13.164 23.797 9.086 1 89.69 243 THR B C 1
ATOM 3941 O O . THR B 1 243 ? 12.023 23.469 9.43 1 89.69 243 THR B O 1
ATOM 3944 N N . PRO B 1 244 ? 14.18 23.031 9.258 1 86.12 244 PRO B N 1
ATOM 3945 C CA . PRO B 1 244 ? 14.008 21.641 9.703 1 86.12 244 PRO B CA 1
ATOM 3946 C C . PRO B 1 244 ? 13.164 21.531 10.969 1 86.12 244 PRO B C 1
ATOM 3948 O O . PRO B 1 244 ? 13.398 22.266 11.938 1 86.12 244 PRO B O 1
ATOM 3951 N N . GLY B 1 245 ? 12.203 20.641 10.883 1 90.06 245 GLY B N 1
ATOM 3952 C CA . GLY B 1 245 ? 11.375 20.344 12.039 1 90.06 245 GLY B CA 1
ATOM 3953 C C . GLY B 1 245 ? 10.32 21.406 12.312 1 90.06 245 GLY B C 1
ATOM 3954 O O . GLY B 1 245 ? 9.586 21.328 13.289 1 90.06 245 GLY B O 1
ATOM 3955 N N . VAL B 1 246 ? 10.242 22.391 11.438 1 90.62 246 VAL B N 1
ATOM 3956 C CA . VAL B 1 246 ? 9.375 23.5 11.797 1 90.62 246 VAL B CA 1
ATOM 3957 C C . VAL B 1 246 ? 8.438 23.828 10.633 1 90.62 246 VAL B C 1
ATOM 3959 O O . VAL B 1 246 ? 7.219 23.703 10.766 1 90.62 246 VAL B O 1
ATOM 3962 N N . ARG B 1 247 ? 9.078 24.234 9.5 1 93.88 247 ARG B N 1
ATOM 3963 C CA . ARG B 1 247 ? 8.219 24.766 8.445 1 93.88 247 ARG B CA 1
ATOM 3964 C C . ARG B 1 247 ? 8.82 24.531 7.07 1 93.88 247 ARG B C 1
ATOM 3966 O O . ARG B 1 247 ? 10.047 24.469 6.926 1 93.88 247 ARG B O 1
ATOM 3973 N N . LEU B 1 248 ? 7.938 24.328 6.098 1 94.56 248 LEU B N 1
ATOM 3974 C CA . LEU B 1 248 ? 8.289 24.219 4.688 1 94.56 248 LEU B CA 1
ATOM 3975 C C . LEU B 1 248 ? 7.551 25.266 3.859 1 94.56 248 LEU B C 1
ATOM 3977 O O . LEU B 1 248 ? 6.336 25.422 3.992 1 94.56 248 LEU B O 1
ATOM 3981 N N . HIS B 1 249 ? 8.273 26.078 3.168 1 95.12 249 HIS B N 1
ATOM 3982 C CA . HIS B 1 249 ? 7.695 27 2.203 1 95.12 249 HIS B CA 1
ATOM 3983 C C . HIS B 1 249 ? 8.172 26.703 0.788 1 95.12 249 HIS B C 1
ATOM 3985 O O . HIS B 1 249 ? 9.375 26.656 0.531 1 95.12 249 HIS B O 1
ATOM 3991 N N . LEU B 1 250 ? 7.262 26.359 -0.09 1 95.56 250 LEU B N 1
ATOM 3992 C CA . LEU B 1 250 ? 7.52 26.219 -1.52 1 95.56 250 LEU B CA 1
ATOM 3993 C C . LEU B 1 250 ? 6.992 27.438 -2.283 1 95.56 250 LEU B C 1
ATOM 3995 O O . LEU B 1 250 ? 5.793 27.531 -2.541 1 95.56 250 LEU B O 1
ATOM 3999 N N . PRO B 1 251 ? 7.891 28.359 -2.627 1 94.06 251 PRO B N 1
ATOM 4000 C CA . PRO B 1 251 ? 7.434 29.594 -3.281 1 94.06 251 PRO B CA 1
ATOM 4001 C C . PRO B 1 251 ? 6.602 29.312 -4.535 1 94.06 251 PRO B C 1
ATOM 4003 O O . PRO B 1 251 ? 5.633 30.031 -4.805 1 94.06 251 PRO B O 1
ATOM 4006 N N . ASP B 1 252 ? 6.98 28.375 -5.277 1 94 252 ASP B N 1
ATOM 4007 C CA . ASP B 1 252 ? 6.277 27.969 -6.488 1 94 252 ASP B CA 1
ATOM 4008 C C . ASP B 1 252 ? 6.352 26.453 -6.68 1 94 252 ASP B C 1
ATOM 4010 O O . ASP B 1 252 ? 7.258 25.953 -7.352 1 94 252 ASP B O 1
ATOM 4014 N N . PRO B 1 253 ? 5.359 25.797 -6.16 1 94.88 253 PRO B N 1
ATOM 4015 C CA . PRO B 1 253 ? 5.367 24.328 -6.273 1 94.88 253 PRO B CA 1
ATOM 4016 C C . PRO B 1 253 ? 5.504 23.844 -7.715 1 94.88 253 PRO B C 1
ATOM 4018 O O . PRO B 1 253 ? 6.16 22.844 -7.977 1 94.88 253 PRO B O 1
ATOM 4021 N N . ALA B 1 254 ? 4.891 24.547 -8.656 1 95.56 254 ALA B N 1
ATOM 4022 C CA . ALA B 1 254 ? 4.992 24.156 -10.062 1 95.56 254 ALA B CA 1
ATOM 4023 C C . ALA B 1 254 ? 6.43 24.281 -10.562 1 95.56 254 ALA B C 1
ATOM 4025 O O . ALA B 1 254 ? 6.887 23.453 -11.359 1 95.56 254 ALA B O 1
ATOM 4026 N N . ALA B 1 255 ? 7.105 25.25 -10.117 1 96.81 255 ALA B N 1
ATOM 4027 C CA . ALA B 1 255 ? 8.5 25.453 -10.508 1 96.81 255 ALA B CA 1
ATOM 4028 C C . ALA B 1 255 ? 9.383 24.344 -9.953 1 96.81 255 ALA B C 1
ATOM 4030 O O . ALA B 1 255 ? 10.289 23.859 -10.633 1 96.81 255 ALA B O 1
ATOM 4031 N N . LEU B 1 256 ? 9.125 23.984 -8.672 1 97.19 256 LEU B N 1
ATOM 4032 C CA . LEU B 1 256 ? 9.867 22.875 -8.078 1 97.19 256 LEU B CA 1
ATOM 4033 C C . LEU B 1 256 ? 9.625 21.578 -8.859 1 97.19 256 LEU B C 1
ATOM 4035 O O . LEU B 1 256 ? 10.57 20.844 -9.148 1 97.19 256 LEU B O 1
ATOM 4039 N N . ALA B 1 257 ? 8.383 21.312 -9.211 1 96.94 257 ALA B N 1
ATOM 4040 C CA . ALA B 1 257 ? 8.039 20.125 -9.984 1 96.94 257 ALA B CA 1
ATOM 4041 C C . ALA B 1 257 ? 8.758 20.125 -11.328 1 96.94 257 ALA B C 1
ATOM 4043 O O . ALA B 1 257 ? 9.359 19.125 -11.719 1 96.94 257 ALA B O 1
ATOM 4044 N N . ALA B 1 258 ? 8.711 21.25 -11.984 1 96.06 258 ALA B N 1
ATOM 4045 C CA . ALA B 1 258 ? 9.352 21.375 -13.297 1 96.06 258 ALA B CA 1
ATOM 4046 C C . ALA B 1 258 ? 10.859 21.156 -13.195 1 96.06 258 ALA B C 1
ATOM 4048 O O . ALA B 1 258 ? 11.445 20.469 -14.031 1 96.06 258 ALA B O 1
ATOM 4049 N N . HIS B 1 259 ? 11.414 21.75 -12.156 1 95 259 HIS B N 1
ATOM 4050 C CA . HIS B 1 259 ? 12.852 21.625 -11.938 1 95 259 HIS B CA 1
ATOM 4051 C C . HIS B 1 259 ? 13.25 20.156 -11.75 1 95 259 HIS B C 1
ATOM 4053 O O . HIS B 1 259 ? 14.328 19.75 -12.195 1 95 259 HIS B O 1
ATOM 4059 N N . ALA B 1 260 ? 12.391 19.391 -11.148 1 95.12 260 ALA B N 1
ATOM 4060 C CA . ALA B 1 260 ? 12.695 18 -10.852 1 95.12 260 ALA B CA 1
ATOM 4061 C C . ALA B 1 260 ? 12.133 17.062 -11.93 1 95.12 260 ALA B C 1
ATOM 4063 O O . ALA B 1 260 ? 12.219 15.844 -11.812 1 95.12 260 ALA B O 1
ATOM 4064 N N . GLY B 1 261 ? 11.5 17.594 -12.984 1 92.75 261 GLY B N 1
ATOM 4065 C CA . GLY B 1 261 ? 10.922 16.781 -14.039 1 92.75 261 GLY B CA 1
ATOM 4066 C C . GLY B 1 261 ? 9.688 16.016 -13.594 1 92.75 261 GLY B C 1
ATOM 4067 O O . GLY B 1 261 ? 9.469 14.883 -14.016 1 92.75 261 GLY B O 1
ATOM 4068 N N . LEU B 1 262 ? 8.961 16.609 -12.648 1 94.44 262 LEU B N 1
ATOM 4069 C CA . LEU B 1 262 ? 7.77 16 -12.078 1 94.44 262 LEU B CA 1
ATOM 4070 C C . LEU B 1 262 ? 6.523 16.812 -12.43 1 94.44 262 LEU B C 1
ATOM 4072 O O . LEU B 1 262 ? 6.621 17.875 -13.039 1 94.44 262 LEU B O 1
ATOM 4076 N N . GLU B 1 263 ? 5.441 16.203 -12.195 1 86.81 263 GLU B N 1
ATOM 4077 C CA . GLU B 1 263 ? 4.188 16.953 -12.242 1 86.81 263 GLU B CA 1
ATOM 4078 C C . GLU B 1 263 ? 3.74 17.359 -10.844 1 86.81 263 GLU B C 1
ATOM 4080 O O . GLU B 1 263 ? 3.766 16.562 -9.914 1 86.81 263 GLU B O 1
ATOM 4085 N N . ALA B 1 264 ? 3.352 18.594 -10.727 1 86.25 264 ALA B N 1
ATOM 4086 C CA . ALA B 1 264 ? 2.865 19.062 -9.43 1 86.25 264 ALA B CA 1
ATOM 4087 C C . ALA B 1 264 ? 1.575 18.344 -9.039 1 86.25 264 ALA B C 1
ATOM 4089 O O . ALA B 1 264 ? 0.69 18.141 -9.875 1 86.25 264 ALA B O 1
ATOM 4090 N N . PRO B 1 265 ? 1.602 17.969 -7.785 1 84.69 265 PRO B N 1
ATOM 4091 C CA . PRO B 1 265 ? 0.366 17.297 -7.371 1 84.69 265 PRO B CA 1
ATOM 4092 C C . PRO B 1 265 ? -0.826 18.25 -7.301 1 84.69 265 PRO B C 1
ATOM 4094 O O . PRO B 1 265 ? -0.648 19.453 -7.098 1 84.69 265 PRO B O 1
ATOM 4097 N N . GLY B 1 266 ? -1.973 17.719 -7.645 1 81.5 266 GLY B N 1
ATOM 4098 C CA . GLY B 1 266 ? -3.188 18.484 -7.402 1 81.5 266 GLY B CA 1
ATOM 4099 C C . GLY B 1 266 ? -3.621 18.469 -5.945 1 81.5 266 GLY B C 1
ATOM 4100 O O . GLY B 1 266 ? -2.85 18.078 -5.07 1 81.5 266 GLY B O 1
ATOM 4101 N N . LEU B 1 267 ? -4.734 19.062 -5.695 1 83.5 267 LEU B N 1
ATOM 4102 C CA . LEU B 1 267 ? -5.32 19.016 -4.363 1 83.5 267 LEU B CA 1
ATOM 4103 C C . LEU B 1 267 ? -5.715 17.578 -3.994 1 83.5 267 LEU B C 1
ATOM 4105 O O . LEU B 1 267 ? -6.199 16.828 -4.844 1 83.5 267 LEU B O 1
ATOM 4109 N N . PRO B 1 268 ? -5.359 17.281 -2.75 1 87.75 268 PRO B N 1
ATOM 4110 C CA . PRO B 1 268 ? -5.82 15.961 -2.326 1 87.75 268 PRO B CA 1
ATOM 4111 C C . PRO B 1 268 ? -7.336 15.805 -2.428 1 87.75 268 PRO B C 1
ATOM 4113 O O . PRO B 1 268 ? -8.078 16.766 -2.201 1 87.75 268 PRO B O 1
ATOM 4116 N N . PRO B 1 269 ? -7.719 14.633 -2.789 1 85.12 269 PRO B N 1
ATOM 4117 C CA . PRO B 1 269 ? -9.164 14.398 -2.85 1 85.12 269 PRO B CA 1
ATOM 4118 C C . PRO B 1 269 ? -9.82 14.398 -1.471 1 85.12 269 PRO B C 1
ATOM 4120 O O . PRO B 1 269 ? -9.148 14.133 -0.467 1 85.12 269 PRO B O 1
ATOM 4123 N N . SER B 1 270 ? -11.156 14.734 -1.507 1 92.12 270 SER B N 1
ATOM 4124 C CA . SER B 1 270 ? -11.922 14.555 -0.276 1 92.12 270 SER B CA 1
ATOM 4125 C C . SER B 1 270 ? -11.883 13.102 0.188 1 92.12 270 SER B C 1
ATOM 4127 O O . SER B 1 270 ? -11.922 12.18 -0.63 1 92.12 270 SER B O 1
ATOM 4129 N N . ARG B 1 271 ? -11.836 12.914 1.448 1 94.75 271 ARG B N 1
ATOM 4130 C CA . ARG B 1 271 ? -11.648 11.562 1.962 1 94.75 271 ARG B CA 1
ATOM 4131 C C . ARG B 1 271 ? -12.555 11.297 3.156 1 94.75 271 ARG B C 1
ATOM 4133 O O . ARG B 1 271 ? -13.023 12.234 3.807 1 94.75 271 ARG B O 1
ATOM 4140 N N . PRO B 1 272 ? -12.797 9.977 3.418 1 96.75 272 PRO B N 1
ATOM 4141 C CA . PRO B 1 272 ? -13.562 9.633 4.621 1 96.75 272 PRO B CA 1
ATOM 4142 C C . PRO B 1 272 ? -12.805 9.961 5.91 1 96.75 272 PRO B C 1
ATOM 4144 O O . PRO B 1 272 ? -11.578 10.086 5.895 1 96.75 272 PRO B O 1
ATOM 4147 N N . LEU B 1 273 ? -13.539 10.18 6.961 1 96.94 273 LEU B N 1
ATOM 4148 C CA . LEU B 1 273 ? -13.016 10.375 8.312 1 96.94 273 LEU B CA 1
ATOM 4149 C C . LEU B 1 273 ? -13.742 9.477 9.312 1 96.94 273 LEU B C 1
ATOM 4151 O O . LEU B 1 273 ? -14.969 9.555 9.438 1 96.94 273 LEU B O 1
ATOM 4155 N N . ILE B 1 274 ? -12.984 8.586 9.867 1 96.44 274 ILE B N 1
ATOM 4156 C CA . ILE B 1 274 ? -13.555 7.746 10.914 1 96.44 274 ILE B CA 1
ATOM 4157 C C . ILE B 1 274 ? -13.18 8.305 12.281 1 96.44 274 ILE B C 1
ATOM 4159 O O . ILE B 1 274 ? -12.031 8.719 12.5 1 96.44 274 ILE B O 1
#